Protein AF-A0A6A0H6M8-F1 (afdb_monomer)

Mean predicted aligned error: 8.9 Å

pLDDT: mean 87.12, std 15.54, range [29.78, 98.88]

InterPro domains:
  IPR006775 Glycosyl-hydrolase family 116, catalytic region [PF04685] (234-471)
  IPR008928 Six-hairpin glycosidase superfamily [SSF48208] (237-475)
  IPR012341 Six-hairpin glycosidase-like superfamily [G3DSA:1.50.10.10] (213-463)
  IPR052566 Non-lysosomal glucosylceramidase [PTHR12654] (235-475)

Organism: Hyalella azteca (NCBI:txid294128)

Structure (mmCIF, N/CA/C/O backbone):
data_AF-A0A6A0H6M8-F1
#
_entry.id   AF-A0A6A0H6M8-F1
#
loop_
_atom_site.group_PDB
_atom_site.id
_atom_site.type_symbol
_atom_site.label_atom_id
_atom_site.label_alt_id
_atom_site.label_comp_id
_atom_site.label_asym_id
_atom_site.label_entity_id
_atom_site.label_seq_id
_atom_site.pdbx_PDB_ins_code
_atom_site.Cartn_x
_atom_site.Cartn_y
_atom_site.Cartn_z
_atom_site.occupancy
_atom_site.B_iso_or_equiv
_atom_site.auth_seq_id
_atom_site.auth_comp_id
_atom_site.auth_asym_id
_atom_site.auth_atom_id
_atom_site.pdbx_PDB_model_num
ATOM 1 N N . MET A 1 1 ? 33.437 -10.856 8.910 1.00 50.62 1 MET A N 1
ATOM 2 C CA . MET A 1 1 ? 34.171 -9.829 9.689 1.00 50.62 1 MET A CA 1
ATOM 3 C C . MET A 1 1 ? 34.204 -8.464 8.985 1.00 50.62 1 MET A C 1
ATOM 5 O O . MET A 1 1 ? 34.083 -7.469 9.684 1.00 50.62 1 MET A O 1
ATOM 9 N N . GLY A 1 2 ? 34.274 -8.396 7.642 1.00 62.00 2 GLY A N 1
ATOM 10 C CA . GLY A 1 2 ? 34.269 -7.133 6.871 1.00 62.00 2 GLY A CA 1
ATOM 11 C C . GLY A 1 2 ? 33.019 -6.255 7.045 1.00 62.00 2 GLY A C 1
ATOM 12 O O . GLY A 1 2 ? 33.143 -5.111 7.460 1.00 62.00 2 GLY A O 1
ATOM 13 N N . MET A 1 3 ? 31.816 -6.815 6.885 1.00 56.62 3 MET A N 1
ATOM 14 C CA . MET A 1 3 ? 30.553 -6.060 7.020 1.00 56.62 3 MET A CA 1
ATOM 15 C C . MET A 1 3 ? 30.365 -5.403 8.405 1.00 56.62 3 MET A C 1
ATOM 17 O O . MET A 1 3 ? 29.841 -4.300 8.524 1.00 56.62 3 MET A O 1
ATOM 21 N N . VAL A 1 4 ? 30.843 -6.049 9.476 1.00 68.25 4 VAL A N 1
ATOM 22 C CA . VAL A 1 4 ? 30.780 -5.495 10.844 1.00 68.25 4 VAL A CA 1
ATOM 23 C C . VAL A 1 4 ? 31.728 -4.299 11.005 1.00 68.25 4 VAL A C 1
ATOM 25 O O . VAL A 1 4 ? 31.377 -3.321 11.661 1.00 68.25 4 VAL A O 1
ATOM 28 N N . MET A 1 5 ? 32.910 -4.353 10.381 1.00 71.50 5 MET A N 1
ATOM 29 C CA . MET A 1 5 ? 33.862 -3.235 10.330 1.00 71.50 5 MET A CA 1
ATOM 30 C C . MET A 1 5 ? 33.320 -2.056 9.510 1.00 71.50 5 MET A C 1
ATOM 32 O O . MET A 1 5 ? 33.477 -0.907 9.919 1.00 71.50 5 MET A O 1
ATOM 36 N N . GLU A 1 6 ? 32.630 -2.321 8.402 1.00 75.44 6 GLU A N 1
ATOM 37 C CA . GLU A 1 6 ? 32.015 -1.280 7.565 1.00 75.44 6 GLU A CA 1
ATOM 38 C C . GLU A 1 6 ? 30.852 -0.573 8.274 1.00 75.44 6 GLU A C 1
ATOM 40 O O . GLU A 1 6 ? 30.707 0.646 8.175 1.00 75.44 6 GLU A O 1
ATOM 45 N N . MET A 1 7 ? 30.063 -1.307 9.066 1.00 81.44 7 MET A N 1
ATOM 46 C CA . MET A 1 7 ? 28.943 -0.745 9.829 1.00 81.44 7 MET A CA 1
ATOM 47 C C . MET A 1 7 ? 29.347 -0.034 11.127 1.00 81.44 7 MET A C 1
ATOM 49 O O . MET A 1 7 ? 28.549 0.725 11.682 1.00 81.44 7 MET A O 1
ATOM 53 N N . LEU A 1 8 ? 30.580 -0.217 11.606 1.00 85.62 8 LEU A N 1
ATOM 54 C CA . LEU A 1 8 ? 31.062 0.369 12.862 1.00 85.62 8 LEU A CA 1
ATOM 55 C C . LEU A 1 8 ? 31.022 1.905 12.838 1.00 85.62 8 LEU A C 1
ATOM 57 O O . LEU A 1 8 ? 30.479 2.529 13.751 1.00 85.62 8 LEU A O 1
ATOM 61 N N . LEU A 1 9 ? 31.543 2.531 11.778 1.00 87.50 9 LEU A N 1
ATOM 62 C CA . LEU A 1 9 ? 31.580 3.993 11.652 1.00 87.50 9 LEU A CA 1
ATOM 63 C C . LEU A 1 9 ? 30.177 4.619 11.498 1.00 87.50 9 LEU A C 1
ATOM 65 O O . LEU A 1 9 ? 29.864 5.546 12.259 1.00 87.50 9 LEU A O 1
ATOM 69 N N . PRO A 1 10 ? 29.300 4.145 10.586 1.00 86.19 10 PRO A N 1
ATOM 70 C CA . PRO A 1 10 ? 27.901 4.567 10.542 1.00 86.19 10 PRO A CA 1
ATOM 71 C C . PRO A 1 10 ? 27.172 4.346 11.870 1.00 86.19 10 PRO A C 1
ATOM 73 O O . PRO A 1 10 ? 26.469 5.246 12.331 1.00 86.19 10 PRO A O 1
ATOM 76 N N . GLY A 1 11 ? 27.395 3.203 12.526 1.00 89.06 11 GLY A N 1
ATOM 77 C CA . GLY A 1 11 ? 26.800 2.869 13.819 1.00 89.06 11 GLY A CA 1
ATOM 78 C C . GLY A 1 11 ? 27.183 3.861 14.918 1.00 89.06 11 GLY A C 1
ATOM 79 O O . GLY A 1 11 ? 26.310 4.379 15.614 1.00 89.06 11 GLY A O 1
ATOM 80 N N . VAL A 1 12 ? 28.468 4.218 15.027 1.00 91.62 12 VAL A N 1
ATOM 81 C CA . VAL A 1 12 ? 28.947 5.235 15.983 1.00 91.62 12 VAL A CA 1
ATOM 82 C C . VAL A 1 12 ? 28.365 6.617 15.668 1.00 91.62 12 VAL A C 1
ATOM 84 O O . VAL A 1 12 ? 27.930 7.330 16.580 1.00 91.62 12 VAL A O 1
ATOM 87 N N . ARG A 1 13 ? 28.309 7.007 14.386 1.00 89.75 13 ARG A N 1
ATOM 88 C CA . ARG A 1 13 ? 27.692 8.278 13.961 1.00 89.75 13 ARG A CA 1
ATOM 89 C C . ARG A 1 13 ? 26.213 8.333 14.334 1.00 89.75 13 ARG A C 1
ATOM 91 O O . ARG A 1 13 ? 25.763 9.347 14.876 1.00 89.75 13 ARG A O 1
ATOM 98 N N . TYR A 1 14 ? 25.481 7.254 14.074 1.00 91.31 14 TYR A N 1
ATOM 99 C CA . TYR A 1 14 ? 24.073 7.141 14.425 1.00 91.31 14 TYR A CA 1
ATOM 100 C C . TYR A 1 14 ? 23.875 7.190 15.942 1.00 91.31 14 TYR A C 1
ATOM 102 O O . TYR A 1 14 ? 23.064 7.980 16.420 1.00 91.31 14 TYR A O 1
ATOM 110 N N . LEU A 1 15 ? 24.674 6.448 16.717 1.00 91.62 15 LEU A N 1
ATOM 111 C CA . LEU A 1 15 ? 24.599 6.455 18.178 1.00 91.62 15 LEU A CA 1
ATOM 112 C C . LEU A 1 15 ? 24.835 7.861 18.753 1.00 91.62 15 LEU A C 1
ATOM 114 O O . LEU A 1 15 ? 24.080 8.317 19.612 1.00 91.62 15 LEU A O 1
ATOM 118 N N . LYS A 1 16 ? 25.824 8.598 18.231 1.00 91.69 16 LYS A N 1
ATOM 119 C CA . LYS A 1 16 ? 26.069 9.998 18.616 1.00 91.69 16 LYS A CA 1
ATOM 120 C C . LYS A 1 16 ? 24.870 10.899 18.291 1.00 91.69 16 LYS A C 1
ATOM 122 O O . LYS A 1 16 ? 24.499 11.743 19.110 1.00 91.69 16 LYS A O 1
ATOM 127 N N . HIS A 1 17 ? 24.256 10.727 17.118 1.00 89.50 17 HIS A N 1
ATOM 128 C CA . HIS A 1 17 ? 23.051 11.466 16.729 1.00 89.50 17 HIS A CA 1
ATOM 129 C C . HIS A 1 17 ? 21.853 11.134 17.632 1.00 89.50 17 HIS A C 1
ATOM 131 O O . HIS A 1 17 ? 21.161 12.043 18.093 1.00 89.50 17 HIS A O 1
ATOM 137 N N . PHE A 1 18 ? 21.640 9.852 17.923 1.00 90.62 18 PHE A N 1
ATOM 138 C CA . PHE A 1 18 ? 20.584 9.357 18.799 1.00 90.62 18 PHE A CA 1
ATOM 139 C C . PHE A 1 18 ? 20.705 9.944 20.210 1.00 90.62 18 PHE A C 1
ATOM 141 O O . PHE A 1 18 ? 19.765 10.573 20.699 1.00 90.62 18 PHE A O 1
ATOM 148 N N . ILE A 1 19 ? 21.893 9.848 20.821 1.00 90.00 19 ILE A N 1
ATOM 149 C CA . ILE A 1 19 ? 22.177 10.431 22.142 1.00 90.00 19 ILE A CA 1
ATOM 150 C C . ILE A 1 19 ? 21.941 11.947 22.121 1.00 90.00 19 ILE A C 1
ATOM 152 O O . ILE A 1 19 ? 21.279 12.480 23.010 1.00 90.00 19 ILE A O 1
ATOM 156 N N . SER A 1 20 ? 22.420 12.653 21.089 1.00 91.00 20 SER A N 1
ATOM 157 C CA . SER A 1 20 ? 22.207 14.102 20.965 1.00 91.00 20 SER A CA 1
ATOM 158 C C . SER A 1 20 ? 20.724 14.478 20.875 1.00 91.00 20 SER A C 1
ATOM 160 O O . SER A 1 20 ? 20.315 15.478 21.466 1.00 91.00 20 SER A O 1
ATOM 162 N N . SER A 1 21 ? 19.920 13.692 20.156 1.00 88.56 21 SER A N 1
ATOM 163 C CA . SER A 1 21 ? 18.475 13.911 20.029 1.00 88.56 21 SER A CA 1
ATOM 164 C C . SER A 1 21 ? 17.761 13.722 21.367 1.00 88.56 21 SER A C 1
ATOM 166 O O . SER A 1 21 ? 17.002 14.606 21.773 1.00 88.56 21 SER A O 1
ATOM 168 N N . ILE A 1 22 ? 18.087 12.652 22.105 1.00 87.06 22 ILE A N 1
ATOM 169 C CA . ILE A 1 22 ? 17.538 12.398 23.446 1.00 87.06 22 ILE A CA 1
ATOM 170 C C . ILE A 1 22 ? 17.886 13.532 24.411 1.00 87.06 22 ILE A C 1
ATOM 172 O O . ILE A 1 22 ? 16.995 14.051 25.079 1.00 87.06 22 ILE A O 1
ATOM 176 N N . LEU A 1 23 ? 19.154 13.961 24.456 1.00 90.31 23 LEU A N 1
ATOM 177 C CA . LEU A 1 23 ? 19.597 15.057 25.329 1.00 90.31 23 LEU A CA 1
ATOM 178 C C . LEU A 1 23 ? 18.873 16.380 25.030 1.00 90.31 23 LEU A C 1
ATOM 180 O O . LEU A 1 23 ? 18.708 17.211 25.917 1.00 90.31 23 LEU A O 1
ATOM 184 N N . LYS A 1 24 ? 18.406 16.571 23.790 1.00 89.25 24 LYS A N 1
ATOM 185 C CA . LYS A 1 24 ? 17.618 17.736 23.358 1.00 89.25 24 LYS A CA 1
ATOM 186 C C . LYS A 1 24 ? 16.106 17.547 23.522 1.00 89.25 24 LYS A C 1
ATOM 188 O O . LYS A 1 24 ? 15.354 18.394 23.047 1.00 89.25 24 LYS A O 1
ATOM 193 N N . SER A 1 25 ? 15.652 16.450 24.136 1.00 82.12 25 SER A N 1
ATOM 194 C CA . SER A 1 25 ? 14.231 16.070 24.220 1.00 82.12 25 SER A CA 1
ATOM 195 C C . SER A 1 25 ? 13.531 16.027 22.851 1.00 82.12 25 SER A C 1
ATOM 197 O O . SER A 1 25 ? 12.341 16.308 22.737 1.00 82.12 25 SER A O 1
ATOM 199 N N . LYS A 1 26 ? 14.275 15.682 21.792 1.00 78.38 26 LYS A N 1
ATOM 200 C CA . LYS A 1 26 ? 13.756 15.504 20.430 1.00 78.38 26 LYS A CA 1
ATOM 201 C C . LYS A 1 26 ? 13.715 14.021 20.085 1.00 78.38 26 LYS A C 1
ATOM 203 O O . LYS A 1 26 ? 14.597 13.258 20.476 1.00 78.38 26 LYS A O 1
ATOM 208 N N . LYS A 1 27 ? 12.714 13.617 19.305 1.00 75.00 27 LYS A N 1
ATOM 209 C CA . LYS A 1 27 ? 12.695 12.282 18.698 1.00 75.00 27 LYS A CA 1
ATOM 210 C C . LYS A 1 27 ? 13.650 12.273 17.495 1.00 75.00 27 LYS A C 1
ATOM 212 O O . LYS A 1 27 ? 13.590 13.213 16.697 1.00 75.00 27 LYS A O 1
ATOM 217 N N . PRO A 1 28 ? 14.546 11.280 17.369 1.00 80.56 28 PRO A N 1
ATOM 218 C CA . PRO A 1 28 ? 15.328 11.115 16.151 1.00 80.56 28 PRO A CA 1
ATOM 219 C C . PRO A 1 28 ? 14.377 10.794 14.992 1.00 80.56 28 PRO A C 1
ATOM 221 O O . PRO A 1 28 ? 13.339 10.168 15.190 1.00 80.56 28 PRO A O 1
ATOM 224 N N . PHE A 1 29 ? 14.726 11.235 13.785 1.00 71.56 29 PHE A N 1
ATOM 225 C CA . PHE A 1 29 ? 13.888 10.998 12.607 1.00 71.56 29 PHE A CA 1
ATOM 226 C C . PHE A 1 29 ? 13.804 9.502 12.253 1.00 71.56 29 PHE A C 1
ATOM 228 O O . PHE A 1 29 ? 12.738 9.006 11.916 1.00 71.56 29 PHE A O 1
ATOM 235 N N . ILE A 1 30 ? 14.920 8.781 12.403 1.00 77.94 30 ILE A N 1
ATOM 236 C CA . ILE A 1 30 ? 14.987 7.316 12.343 1.00 77.94 30 ILE A CA 1
ATOM 237 C C . ILE A 1 30 ? 15.371 6.837 13.740 1.00 77.94 30 ILE A C 1
ATOM 239 O O . ILE A 1 30 ? 16.459 7.172 14.214 1.00 77.94 30 ILE A O 1
ATOM 243 N N . ASP A 1 31 ? 14.496 6.081 14.404 1.00 83.94 31 ASP A N 1
ATOM 244 C CA . ASP A 1 31 ? 14.738 5.497 15.729 1.00 83.94 31 ASP A CA 1
ATOM 245 C C . ASP A 1 31 ? 14.943 3.977 15.615 1.00 83.94 31 ASP A C 1
ATOM 247 O O . ASP A 1 31 ? 13.984 3.215 15.514 1.00 83.94 31 ASP A O 1
ATOM 251 N N . LEU A 1 32 ? 16.203 3.534 15.623 1.00 82.31 32 LEU A N 1
ATOM 252 C CA . LEU A 1 32 ? 16.581 2.119 15.546 1.00 82.31 32 LEU A CA 1
ATOM 253 C C . LEU A 1 32 ? 16.445 1.397 16.896 1.00 82.31 32 LEU A C 1
ATOM 255 O O . LEU A 1 32 ? 16.546 0.175 16.945 1.00 82.31 32 LEU A O 1
ATOM 259 N N . PHE A 1 33 ? 16.231 2.130 17.993 1.00 82.12 33 PHE A N 1
ATOM 260 C CA . PHE A 1 33 ? 16.134 1.562 19.340 1.00 82.12 33 PHE A CA 1
ATOM 261 C C . PHE A 1 33 ? 14.689 1.454 19.829 1.00 82.12 33 PHE A C 1
ATOM 263 O O . PHE A 1 33 ? 14.386 0.622 20.685 1.00 82.12 33 PHE A O 1
ATOM 270 N N . ARG A 1 34 ? 13.789 2.296 19.313 1.00 82.19 34 ARG A N 1
ATOM 271 C CA . ARG A 1 34 ? 12.363 2.321 19.664 1.00 82.19 34 ARG A CA 1
ATOM 272 C C . ARG A 1 34 ? 11.514 2.133 18.417 1.00 82.19 34 ARG A C 1
ATOM 274 O O . ARG A 1 34 ? 10.817 3.044 17.973 1.00 82.19 34 ARG A O 1
ATOM 281 N N . LEU A 1 35 ? 11.577 0.924 17.872 1.00 82.62 35 LEU A N 1
ATOM 282 C CA . LEU A 1 35 ? 10.753 0.527 16.740 1.00 82.62 35 LEU A CA 1
ATOM 283 C C . LEU A 1 35 ? 9.269 0.614 17.109 1.00 82.62 35 LEU A C 1
ATOM 285 O O . LEU A 1 35 ? 8.837 0.145 18.166 1.00 82.62 35 LEU A O 1
ATOM 289 N N . VAL A 1 36 ? 8.486 1.220 16.222 1.00 84.31 36 VAL A N 1
ATOM 290 C CA . VAL A 1 36 ? 7.032 1.274 16.355 1.00 84.31 36 VAL A CA 1
ATOM 291 C C . VAL A 1 36 ? 6.462 -0.053 15.870 1.00 84.31 36 VAL A C 1
ATOM 293 O O . VAL A 1 36 ? 6.627 -0.416 14.708 1.00 84.31 36 VAL A O 1
ATOM 296 N N . SER A 1 37 ? 5.781 -0.764 16.764 1.00 85.81 37 SER A N 1
ATOM 297 C CA . SER A 1 37 ? 4.992 -1.947 16.428 1.00 85.81 37 SER A CA 1
ATOM 298 C C . SER A 1 37 ? 3.518 -1.585 16.288 1.00 85.81 37 SER A C 1
ATOM 300 O O . SER A 1 37 ? 3.005 -0.693 16.976 1.00 85.81 37 SER A O 1
ATOM 302 N N . SER A 1 38 ? 2.822 -2.292 15.398 1.00 89.00 38 SER A N 1
ATOM 303 C CA . SER A 1 38 ? 1.371 -2.183 15.323 1.00 89.00 38 SER A CA 1
ATOM 304 C C . SER A 1 38 ? 0.742 -2.741 16.596 1.00 89.00 38 SER A C 1
ATOM 306 O O . SER A 1 38 ? 1.170 -3.766 17.126 1.00 89.00 38 SER A O 1
ATOM 308 N N . LYS A 1 39 ? -0.312 -2.080 17.079 1.00 91.19 39 LYS A N 1
ATOM 309 C CA . LYS A 1 39 ? -1.130 -2.586 18.190 1.00 91.19 39 LYS A CA 1
ATOM 310 C C . LYS A 1 39 ? -2.221 -3.554 17.720 1.00 91.19 39 LYS A C 1
ATOM 312 O O . LYS A 1 39 ? -2.973 -4.041 18.560 1.00 91.19 39 LYS A O 1
ATOM 317 N N . CYS A 1 40 ? -2.355 -3.764 16.404 1.00 92.06 40 CYS A N 1
ATOM 318 C CA . CYS A 1 40 ? -3.365 -4.624 15.770 1.00 92.06 40 CYS A CA 1
ATOM 319 C C . CYS A 1 40 ? -4.790 -4.384 16.308 1.00 92.06 40 CYS A C 1
ATOM 321 O O . CYS A 1 40 ? -5.588 -5.305 16.474 1.00 92.06 40 CYS A O 1
ATOM 323 N N . MET A 1 41 ? -5.092 -3.127 16.647 1.00 92.38 41 MET A N 1
ATOM 324 C CA . MET A 1 41 ? -6.361 -2.706 17.254 1.00 92.38 41 MET A CA 1
ATOM 325 C C . MET A 1 41 ? -7.104 -1.667 16.414 1.00 92.38 41 MET A C 1
ATOM 327 O O . MET A 1 41 ? -8.194 -1.243 16.788 1.00 92.38 41 MET A O 1
ATOM 331 N N . TYR A 1 42 ? -6.500 -1.215 15.316 1.00 94.62 42 TYR A N 1
ATOM 332 C CA . TYR A 1 42 ? -6.940 -0.045 14.569 1.00 94.62 42 TYR A CA 1
ATOM 333 C C . TYR A 1 42 ? -8.186 -0.318 13.717 1.00 94.62 42 TYR A C 1
ATOM 335 O O . TYR A 1 42 ? -8.575 -1.458 13.473 1.00 94.62 42 TYR A O 1
ATOM 343 N N . GLY A 1 43 ? -8.824 0.768 13.291 1.00 95.31 43 GLY A N 1
ATOM 344 C CA . GLY A 1 43 ? -10.000 0.784 12.431 1.00 95.31 43 GLY A CA 1
ATOM 345 C C . GLY A 1 43 ? -9.969 1.992 11.496 1.00 95.31 43 GLY A C 1
ATOM 346 O O . GLY A 1 43 ? -8.976 2.723 11.425 1.00 95.31 43 GLY A O 1
ATOM 347 N N . VAL A 1 44 ? -11.077 2.209 10.789 1.00 96.12 44 VAL A N 1
ATOM 348 C CA . VAL A 1 44 ? -11.288 3.367 9.910 1.00 96.12 44 VAL A CA 1
ATOM 349 C C . VAL A 1 44 ? -11.060 4.673 10.693 1.00 96.12 44 VAL A C 1
ATOM 351 O O . VAL A 1 44 ? -11.735 4.892 11.706 1.00 96.12 44 VAL A O 1
ATOM 354 N N . PRO A 1 45 ? -10.127 5.540 10.253 1.00 93.56 45 PRO A N 1
ATOM 355 C CA . PRO A 1 45 ? -9.835 6.796 10.935 1.00 93.56 45 PRO A CA 1
ATOM 356 C C . PRO A 1 45 ? -10.962 7.821 10.764 1.00 93.56 45 PRO A C 1
ATOM 358 O O . PRO A 1 45 ? -11.819 7.699 9.888 1.00 93.56 45 PRO A O 1
ATOM 361 N N . LEU A 1 46 ? -10.931 8.839 11.620 1.00 87.12 46 LEU A N 1
ATOM 362 C CA . LEU A 1 46 ? -11.794 10.014 11.604 1.00 87.12 46 LEU A CA 1
ATOM 363 C C . LEU A 1 46 ? -11.010 11.245 11.162 1.00 87.12 46 LEU A C 1
ATOM 365 O O . LEU A 1 46 ? -9.916 11.474 11.669 1.00 87.12 46 LEU A O 1
ATOM 369 N N . GLY A 1 47 ? -11.602 12.062 10.301 1.00 79.31 47 GLY A N 1
ATOM 370 C CA . GLY A 1 47 ? -11.058 13.341 9.845 1.00 79.31 47 GLY A CA 1
ATOM 371 C C . GLY A 1 47 ? -10.953 13.407 8.325 1.00 79.31 47 GLY A C 1
ATOM 372 O O . GLY A 1 47 ? -10.813 12.381 7.656 1.00 79.31 47 GLY A O 1
ATOM 373 N N . GLY A 1 48 ? -11.064 14.621 7.793 1.00 75.25 48 GLY A N 1
ATOM 374 C CA . GLY A 1 48 ? -10.808 14.919 6.392 1.00 75.25 48 GLY A CA 1
ATOM 375 C C . GLY A 1 48 ? -9.316 14.926 6.041 1.00 75.25 48 GLY A C 1
ATOM 376 O O . GLY A 1 48 ? -8.425 14.701 6.865 1.00 75.25 48 GLY A O 1
ATOM 377 N N . ILE A 1 49 ? -9.035 15.192 4.775 1.00 85.06 49 ILE A N 1
ATOM 378 C CA . ILE A 1 49 ? -7.693 15.300 4.215 1.00 85.06 49 ILE A CA 1
ATOM 379 C C . ILE A 1 49 ? -7.038 16.593 4.722 1.00 85.06 49 ILE A C 1
ATOM 381 O O . ILE A 1 49 ? -7.625 17.668 4.677 1.00 85.06 49 ILE A O 1
ATOM 385 N N . GLY A 1 50 ? -5.803 16.500 5.221 1.00 77.44 50 GLY A N 1
ATOM 386 C CA . GLY A 1 50 ? -4.992 17.663 5.613 1.00 77.44 50 GLY A CA 1
ATOM 387 C C . GLY A 1 50 ? -5.337 18.307 6.962 1.00 77.44 50 GLY A C 1
ATOM 388 O O . GLY A 1 50 ? -4.531 19.072 7.482 1.00 77.44 50 GLY A O 1
ATOM 389 N N . CYS A 1 51 ? -6.467 17.964 7.583 1.00 71.06 51 CYS A N 1
ATOM 390 C CA . CYS A 1 51 ? -6.896 18.547 8.860 1.00 71.06 51 CYS A CA 1
ATOM 391 C C . CYS A 1 51 ? -6.430 17.774 10.110 1.00 71.06 51 CYS A C 1
ATOM 393 O O . CYS A 1 51 ? -6.781 18.130 11.235 1.00 71.06 51 CYS A O 1
ATOM 395 N N . GLY A 1 52 ? -5.662 16.701 9.908 1.00 78.62 52 GLY A N 1
ATOM 396 C CA . GLY A 1 52 ? -5.314 15.726 10.936 1.00 78.62 52 GLY A CA 1
ATOM 397 C C . GLY A 1 52 ? -6.405 14.674 11.143 1.00 78.62 52 GLY A C 1
ATOM 398 O O . GLY A 1 52 ? -7.573 14.894 10.822 1.00 78.62 52 GLY A O 1
ATOM 399 N N . THR A 1 53 ? -6.013 13.503 11.653 1.00 85.94 53 THR A N 1
ATOM 400 C CA . THR A 1 53 ? -6.935 12.373 11.852 1.00 85.94 53 THR A CA 1
ATOM 401 C C . THR A 1 53 ? -6.886 11.800 13.263 1.00 85.94 53 THR A C 1
ATOM 403 O O . THR A 1 53 ? -5.875 11.881 13.957 1.00 85.94 53 THR A O 1
ATOM 406 N N . ILE A 1 54 ? -7.989 11.189 13.690 1.00 86.69 54 ILE A N 1
ATOM 407 C CA . ILE A 1 54 ? -8.101 10.441 14.942 1.00 86.69 54 ILE A CA 1
ATOM 408 C C . ILE A 1 54 ? -8.398 8.990 14.580 1.00 86.69 54 ILE A C 1
ATOM 410 O O . ILE A 1 54 ? -9.429 8.681 13.982 1.00 86.69 54 ILE A O 1
ATOM 414 N N . GLY A 1 55 ? -7.497 8.075 14.921 1.00 92.38 55 GLY A N 1
ATOM 415 C CA . GLY A 1 55 ? -7.769 6.652 14.788 1.00 92.38 55 GLY A CA 1
ATOM 416 C C . GLY A 1 55 ? -8.891 6.222 15.731 1.00 92.38 55 GLY A C 1
ATOM 417 O O . GLY A 1 55 ? -8.954 6.634 16.891 1.00 92.38 55 GLY A O 1
ATOM 418 N N . ARG A 1 56 ? -9.766 5.339 15.250 1.00 92.00 56 ARG A N 1
ATOM 419 C CA . ARG A 1 56 ? -10.717 4.652 16.114 1.00 92.00 56 ARG A CA 1
ATOM 420 C C . ARG A 1 56 ? -10.598 3.151 15.936 1.00 92.00 56 ARG A C 1
ATOM 422 O O . ARG A 1 56 ? -10.764 2.645 14.830 1.00 92.00 56 ARG A O 1
ATOM 429 N N . GLY A 1 57 ? -10.254 2.462 17.015 1.00 93.62 57 GLY A N 1
ATOM 430 C CA . GLY A 1 57 ? -10.070 1.024 17.022 1.00 93.62 57 GLY A CA 1
ATOM 431 C C . GLY A 1 57 ? -11.380 0.274 16.821 1.00 93.62 57 GLY A C 1
ATOM 432 O O . GLY A 1 57 ? -12.466 0.788 17.107 1.00 93.62 57 GLY A O 1
ATOM 433 N N . PHE A 1 58 ? -11.289 -0.969 16.351 1.00 94.06 58 PHE A N 1
ATOM 434 C CA . PHE A 1 58 ? -12.473 -1.797 16.097 1.00 94.06 58 PHE A CA 1
ATOM 435 C C . PHE A 1 58 ? -13.259 -2.133 17.377 1.00 94.06 58 PHE A C 1
ATOM 437 O O . PHE A 1 58 ? -14.431 -2.503 17.314 1.00 94.06 58 PHE A O 1
ATOM 444 N N . ARG A 1 59 ? -12.629 -1.978 18.548 1.00 93.44 59 ARG A N 1
ATOM 445 C CA . ARG A 1 59 ? -13.234 -2.144 19.876 1.00 93.44 59 ARG A CA 1
ATOM 446 C C . ARG A 1 59 ? -13.706 -0.802 20.469 1.00 93.44 59 ARG A C 1
ATOM 448 O O . ARG A 1 59 ? -14.066 -0.728 21.644 1.00 93.44 59 ARG A O 1
ATOM 455 N N . GLY A 1 60 ? -13.740 0.261 19.666 1.00 91.31 60 GLY A N 1
ATOM 456 C CA . GLY A 1 60 ? -14.298 1.563 20.030 1.00 91.31 60 GLY A CA 1
ATOM 457 C C . GLY A 1 60 ? -13.312 2.550 20.656 1.00 91.31 60 GLY A C 1
ATOM 458 O O . GLY A 1 60 ? -13.736 3.640 21.031 1.00 91.31 60 GLY A O 1
ATOM 459 N N . GLU A 1 61 ? -12.026 2.214 20.756 1.00 92.38 61 GLU A N 1
ATOM 460 C CA . GLU A 1 61 ? -11.008 3.087 21.340 1.00 92.38 61 GLU A CA 1
ATOM 461 C C . GLU A 1 61 ? -10.691 4.279 20.441 1.00 92.38 61 GLU A C 1
ATOM 463 O O . GLU A 1 61 ? -10.452 4.096 19.253 1.00 92.38 61 GLU A O 1
ATOM 468 N N . PHE A 1 62 ? -10.559 5.478 21.003 1.00 90.12 62 PHE A N 1
ATOM 469 C CA . PHE A 1 62 ? -9.916 6.590 20.303 1.00 90.12 62 PHE A CA 1
ATOM 470 C C . PHE A 1 62 ? -8.404 6.501 20.518 1.00 90.12 62 PHE A C 1
ATOM 472 O O . PHE A 1 62 ? -7.913 6.438 21.651 1.00 90.12 62 PHE A O 1
ATOM 479 N N . CYS A 1 63 ? -7.662 6.394 19.422 1.00 92.94 63 CYS A N 1
ATOM 480 C CA . CYS A 1 63 ? -6.237 6.089 19.424 1.00 92.94 63 CYS A CA 1
ATOM 481 C C . CYS A 1 63 ? -5.537 6.666 18.190 1.00 92.94 63 CYS A C 1
ATOM 483 O O . CYS A 1 63 ? -6.188 7.216 17.311 1.00 92.94 63 CYS A O 1
ATOM 485 N N . ARG A 1 64 ? -4.210 6.517 18.098 1.00 91.00 64 ARG A N 1
ATOM 486 C CA . ARG A 1 64 ? -3.418 6.862 16.896 1.00 91.00 64 ARG A CA 1
ATOM 487 C C . ARG A 1 64 ? -3.784 8.249 16.337 1.00 91.00 64 ARG A C 1
ATOM 489 O O . ARG A 1 64 ? -4.277 8.374 15.217 1.00 91.00 64 ARG A O 1
ATOM 496 N N . PHE A 1 65 ? -3.578 9.275 17.153 1.00 84.62 65 PHE A N 1
ATOM 497 C CA . PHE A 1 65 ? -3.895 10.661 16.828 1.00 84.62 65 PHE A CA 1
ATOM 498 C C . PHE A 1 65 ? -2.829 11.240 15.891 1.00 84.62 65 PHE A C 1
ATOM 500 O O . PHE A 1 65 ? -1.635 11.168 16.170 1.00 84.62 65 PHE A O 1
ATOM 507 N N . GLN A 1 66 ? -3.259 11.848 14.794 1.00 85.81 66 GLN A N 1
ATOM 508 C CA . GLN A 1 66 ? -2.424 12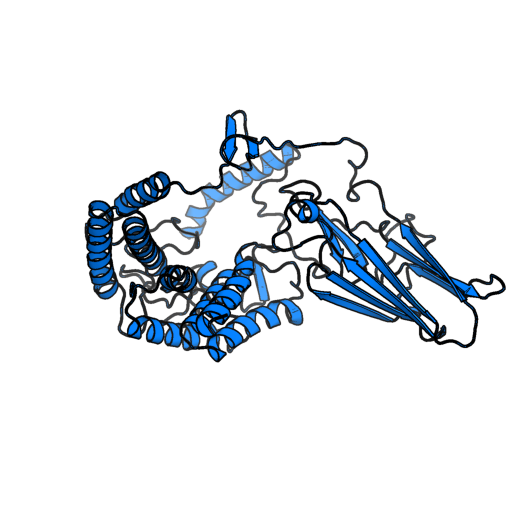.504 13.784 1.00 85.81 66 GLN A CA 1
ATOM 509 C C . GLN A 1 66 ? -2.844 13.969 13.640 1.00 85.81 66 GLN A C 1
ATOM 511 O O . GLN A 1 66 ? -3.025 14.482 12.541 1.00 85.81 66 GLN A O 1
ATOM 516 N N . MET A 1 67 ? -3.068 14.635 14.774 1.00 76.62 67 MET A N 1
ATOM 517 C CA . MET A 1 67 ? -3.566 16.016 14.818 1.00 76.62 67 MET A CA 1
ATOM 518 C C . MET A 1 67 ? -2.512 17.043 14.393 1.00 76.62 67 MET A C 1
ATOM 520 O O . MET A 1 67 ? -2.840 18.178 14.070 1.00 76.62 67 MET A O 1
ATOM 524 N N . THR A 1 68 ? -1.237 16.653 14.395 1.00 72.12 68 THR A N 1
ATOM 525 C CA . THR A 1 68 ? -0.127 17.479 13.926 1.00 72.12 68 THR A CA 1
ATOM 526 C C . THR A 1 68 ? 0.452 16.847 12.665 1.00 72.12 68 THR A C 1
ATOM 528 O O . THR A 1 68 ? 0.941 15.717 12.748 1.00 72.12 68 THR A O 1
ATOM 531 N N . PRO A 1 69 ? 0.444 17.548 11.516 1.00 68.62 69 PRO A N 1
ATOM 532 C CA . PRO A 1 69 ? 1.013 17.030 10.277 1.00 68.62 69 PRO A CA 1
ATOM 533 C C . PRO A 1 69 ? 2.432 16.478 10.472 1.00 68.62 69 PRO A C 1
ATOM 535 O O . PRO A 1 69 ? 3.285 17.117 11.089 1.00 68.62 69 PRO A O 1
ATOM 538 N N . GLY A 1 70 ? 2.670 15.267 9.966 1.00 71.12 70 GLY A N 1
ATOM 539 C CA . GLY A 1 70 ? 3.955 14.567 10.069 1.00 71.12 70 GLY A CA 1
ATOM 540 C C . GLY A 1 70 ? 4.224 13.858 11.403 1.00 71.12 70 GLY A C 1
ATOM 541 O O . GLY A 1 70 ? 5.234 13.167 11.509 1.00 71.12 70 GLY A O 1
ATOM 542 N N . ASN A 1 71 ? 3.345 13.977 12.405 1.00 77.25 71 ASN A N 1
ATOM 543 C CA . ASN A 1 71 ? 3.483 13.292 13.691 1.00 77.25 71 ASN A CA 1
ATOM 544 C C . ASN A 1 71 ? 2.316 12.337 13.952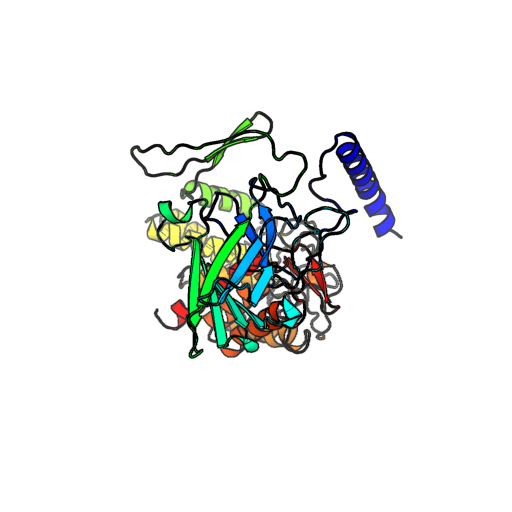 1.00 77.25 71 ASN A C 1
ATOM 546 O O . ASN A 1 71 ? 1.156 12.657 13.702 1.00 77.25 71 ASN A O 1
ATOM 550 N N . VAL A 1 72 ? 2.631 11.183 14.542 1.00 84.50 72 VAL A N 1
ATOM 551 C CA . VAL A 1 72 ? 1.642 10.200 14.995 1.00 84.50 72 VAL A CA 1
ATOM 552 C C . VAL A 1 72 ? 1.817 9.969 16.493 1.00 84.50 72 VAL A C 1
ATOM 554 O O . VAL A 1 72 ? 2.897 9.594 16.959 1.00 84.50 72 VAL A O 1
ATOM 557 N N . ASP A 1 73 ? 0.748 10.187 17.252 1.00 85.06 73 ASP A N 1
ATOM 558 C CA . ASP A 1 73 ? 0.647 9.817 18.656 1.00 85.06 73 ASP A CA 1
ATOM 559 C C . ASP A 1 73 ? -0.113 8.490 18.792 1.00 85.06 73 ASP A C 1
ATOM 561 O O . ASP A 1 73 ? -1.328 8.416 18.628 1.00 85.06 73 ASP A O 1
ATOM 565 N N . PHE A 1 74 ? 0.615 7.426 19.128 1.00 87.25 74 PHE A N 1
ATOM 566 C CA . PHE A 1 74 ? 0.077 6.075 19.293 1.00 87.25 74 PHE A CA 1
ATOM 567 C C . PHE A 1 74 ? -0.667 5.856 20.620 1.00 87.25 74 PHE A C 1
ATOM 569 O O . PHE A 1 74 ? -1.013 4.716 20.942 1.00 87.25 74 PHE A O 1
ATOM 576 N N . ASN A 1 75 ? -0.912 6.901 21.413 1.00 85.06 75 ASN A N 1
ATOM 577 C CA . ASN A 1 75 ? -1.697 6.817 22.640 1.00 85.06 75 ASN A CA 1
ATOM 578 C C . ASN A 1 75 ? -3.139 6.350 22.391 1.00 85.06 75 ASN A C 1
ATOM 580 O O . ASN A 1 75 ? -3.678 6.440 21.288 1.00 85.06 75 ASN A O 1
ATOM 584 N N . THR A 1 76 ? -3.754 5.839 23.457 1.00 89.62 76 THR A N 1
ATOM 585 C CA . THR A 1 76 ? -5.179 5.503 23.513 1.00 89.62 76 THR A CA 1
ATOM 586 C C . THR A 1 76 ? -5.822 6.361 24.595 1.00 89.62 76 THR A C 1
ATOM 588 O O . THR A 1 76 ? -5.429 6.283 25.764 1.00 89.62 76 THR A O 1
ATOM 591 N N . ALA A 1 77 ? -6.806 7.174 24.227 1.00 85.81 77 ALA A N 1
ATOM 592 C CA . ALA A 1 77 ? -7.487 8.068 25.150 1.00 85.81 77 ALA A CA 1
ATOM 593 C C . ALA A 1 77 ? -8.628 7.323 25.858 1.00 85.81 77 ALA A C 1
ATOM 595 O O . ALA A 1 77 ? -9.738 7.204 25.355 1.00 85.81 77 ALA A O 1
ATOM 596 N N . ALA A 1 78 ? -8.363 6.804 27.059 1.00 88.75 78 ALA A N 1
ATOM 597 C CA . ALA A 1 78 ? -9.357 6.020 27.796 1.00 88.75 78 ALA A CA 1
ATOM 598 C C . ALA A 1 78 ? -10.611 6.816 28.212 1.00 88.75 78 ALA A C 1
ATOM 600 O O . ALA A 1 78 ? -11.642 6.220 28.489 1.00 88.75 78 ALA A O 1
ATOM 601 N N . ALA A 1 79 ? -10.534 8.145 28.290 1.00 84.88 79 ALA A N 1
ATOM 602 C CA . ALA A 1 79 ? -11.694 8.983 28.598 1.00 84.88 79 ALA A CA 1
ATOM 603 C C . ALA A 1 79 ? -12.598 9.221 27.378 1.00 84.88 79 ALA A C 1
ATOM 605 O O . ALA A 1 79 ? -13.729 9.673 27.554 1.00 84.88 79 ALA A O 1
ATOM 606 N N . ASP A 1 80 ? -12.128 8.897 26.175 1.00 86.19 80 ASP A N 1
ATOM 607 C CA . ASP A 1 80 ? -12.856 9.129 24.936 1.00 86.19 80 ASP A CA 1
ATOM 608 C C . ASP A 1 80 ? -13.678 7.879 24.645 1.00 86.19 80 ASP A C 1
ATOM 610 O O . ASP A 1 80 ? -13.121 6.827 24.322 1.00 86.19 80 ASP A O 1
ATOM 614 N N . GLN A 1 81 ? -14.986 7.943 24.877 1.00 90.56 81 GLN A N 1
ATOM 615 C CA . GLN A 1 81 ? -15.858 6.770 24.877 1.00 90.56 81 GLN A CA 1
ATOM 616 C C . GLN A 1 81 ? -17.300 7.139 24.544 1.00 90.56 81 GLN A C 1
ATOM 618 O O . GLN A 1 81 ? -17.751 8.259 24.768 1.00 90.56 81 GLN A O 1
ATOM 623 N N . PHE A 1 82 ? -18.058 6.134 24.108 1.00 90.19 82 PHE A N 1
ATOM 624 C CA . PHE A 1 82 ? -19.512 6.176 24.197 1.00 90.19 82 PHE A CA 1
ATOM 625 C C . PHE A 1 82 ? -19.983 5.377 25.410 1.00 90.19 82 PHE A C 1
ATOM 627 O O . PHE A 1 82 ? -19.515 4.264 25.644 1.00 90.19 82 PHE A O 1
ATOM 634 N N . ILE A 1 83 ? -20.926 5.927 26.170 1.00 92.69 83 ILE A N 1
ATOM 635 C CA . ILE A 1 83 ? -21.531 5.283 27.338 1.00 92.69 83 ILE A CA 1
ATOM 636 C C . ILE A 1 83 ? -23.028 5.145 27.085 1.00 92.69 83 ILE A C 1
ATOM 638 O O . ILE A 1 83 ? -23.727 6.137 26.875 1.00 92.69 83 ILE A O 1
ATOM 642 N N . LEU A 1 84 ? -23.518 3.911 27.127 1.00 95.44 84 LEU A N 1
ATOM 643 C CA . LEU A 1 84 ? -24.934 3.590 27.021 1.00 95.44 84 LEU A CA 1
ATOM 644 C C . LEU A 1 84 ? -25.557 3.553 28.413 1.00 95.44 84 LEU A C 1
ATOM 646 O O . LEU A 1 84 ? -25.014 2.927 29.318 1.00 95.44 84 LEU A O 1
ATOM 650 N N . THR A 1 85 ? -26.723 4.172 28.572 1.00 95.44 85 THR A N 1
ATOM 651 C CA . THR A 1 85 ? -27.612 3.966 29.719 1.00 95.44 85 THR A CA 1
ATOM 652 C C . THR A 1 85 ? -29.002 3.602 29.208 1.00 95.44 85 THR A C 1
ATOM 654 O O . THR A 1 85 ? -29.559 4.317 28.379 1.00 95.44 85 THR A O 1
ATOM 657 N N . VAL A 1 86 ? -29.565 2.504 29.710 1.00 97.19 86 VAL A N 1
ATOM 658 C CA . VAL A 1 86 ? -30.932 2.064 29.416 1.00 97.19 86 VAL A CA 1
ATOM 659 C C . VAL A 1 86 ? -31.724 2.033 30.712 1.00 97.19 86 VAL A C 1
ATOM 661 O O . VAL A 1 86 ? -31.295 1.431 31.701 1.00 97.19 86 VAL A O 1
ATOM 664 N N . ARG A 1 87 ? -32.890 2.673 30.713 1.00 97.50 87 ARG A N 1
ATOM 665 C CA . ARG A 1 87 ? -33.835 2.659 31.829 1.00 97.50 87 ARG A CA 1
ATOM 666 C C . ARG A 1 87 ? -35.183 2.132 31.360 1.00 97.50 87 ARG A C 1
ATOM 668 O O . ARG A 1 87 ? -35.563 2.303 30.205 1.00 97.50 87 ARG A O 1
ATOM 675 N N . SER A 1 88 ? -35.902 1.499 32.275 1.00 96.69 88 SER A N 1
ATOM 676 C CA . SER A 1 88 ? -37.332 1.237 32.093 1.00 96.69 88 SER A CA 1
ATOM 677 C C . SER A 1 88 ? -38.108 2.551 31.986 1.00 96.69 88 SER A C 1
ATOM 679 O O . SER A 1 88 ? -37.618 3.599 32.413 1.00 96.69 88 SER A O 1
ATOM 681 N N . GLU A 1 89 ? -39.344 2.484 31.504 1.00 93.81 89 GLU A N 1
ATOM 682 C CA . GLU A 1 89 ? -40.282 3.612 31.517 1.00 93.81 89 GLU A CA 1
ATOM 683 C C . GLU A 1 89 ? -40.442 4.247 32.913 1.00 93.81 89 GLU A C 1
ATOM 685 O O . GLU A 1 89 ? -40.461 5.468 33.039 1.00 93.81 89 GLU A O 1
ATOM 690 N N . ALA A 1 90 ? -40.423 3.432 33.975 1.00 94.69 90 ALA A N 1
ATOM 691 C CA . ALA A 1 90 ? -40.477 3.881 35.370 1.00 94.69 90 ALA A CA 1
ATOM 692 C C . ALA A 1 90 ? -39.161 4.508 35.893 1.00 94.69 90 ALA A C 1
ATOM 694 O O . ALA A 1 90 ? -39.018 4.752 37.089 1.00 94.69 90 ALA A O 1
ATOM 695 N N . GLY A 1 91 ? -38.156 4.718 35.036 1.00 93.25 91 GLY A N 1
ATOM 696 C CA . GLY A 1 91 ? -36.890 5.369 35.390 1.00 93.25 91 GLY A CA 1
ATOM 697 C C . GLY A 1 91 ? -35.859 4.474 36.090 1.00 93.25 91 GLY A C 1
ATOM 698 O O . GLY A 1 91 ? -34.736 4.914 36.338 1.00 93.25 91 GLY A O 1
ATOM 699 N N . LYS A 1 92 ? -36.171 3.199 36.366 1.00 96.44 92 LYS A N 1
ATOM 700 C CA . LYS A 1 92 ? -35.192 2.235 36.902 1.00 96.44 92 LYS A CA 1
ATOM 701 C C . LYS A 1 92 ? -34.114 1.928 35.859 1.00 96.44 92 LYS A C 1
ATOM 703 O O . LYS A 1 92 ? -34.445 1.469 34.766 1.00 96.44 92 LYS A O 1
ATOM 708 N N . THR A 1 93 ? -32.841 2.121 36.212 1.00 97.00 93 THR A N 1
ATOM 709 C CA . THR A 1 93 ? -31.694 1.732 35.373 1.00 97.00 93 THR A CA 1
ATOM 710 C C . THR A 1 93 ? -31.636 0.220 35.206 1.00 97.00 93 THR A C 1
ATOM 712 O O . THR A 1 93 ? -31.569 -0.524 36.183 1.00 97.00 93 THR A O 1
ATOM 715 N N . LEU A 1 94 ? -31.672 -0.215 33.950 1.00 96.50 94 LEU A N 1
ATOM 716 C CA . LEU A 1 94 ? -31.577 -1.614 33.543 1.00 96.50 94 LEU A CA 1
ATOM 717 C C . LEU A 1 94 ? -30.153 -1.970 33.114 1.00 96.50 94 LEU A C 1
ATOM 719 O O . LEU A 1 94 ? -29.707 -3.084 33.368 1.00 96.50 94 LEU A O 1
ATOM 723 N N . LEU A 1 95 ? -29.450 -1.022 32.486 1.00 95.88 95 LEU A N 1
ATOM 724 C CA . LEU A 1 95 ? -28.085 -1.188 31.995 1.00 95.88 95 LEU A CA 1
ATOM 725 C C . LEU A 1 95 ? -27.364 0.165 31.987 1.00 95.88 95 LEU A C 1
ATOM 727 O O . LEU A 1 95 ? -27.942 1.169 31.572 1.00 95.88 95 LEU A O 1
ATOM 731 N N . GLN A 1 96 ? -26.095 0.190 32.385 1.00 95.62 96 GLN A N 1
ATOM 732 C CA . GLN A 1 96 ? -25.186 1.297 32.101 1.00 95.62 96 GLN A CA 1
ATOM 733 C C . GLN A 1 96 ? -23.799 0.733 31.801 1.00 95.62 96 GLN A C 1
ATOM 735 O O . GLN A 1 96 ? -23.237 0.054 32.651 1.00 95.62 96 GLN A O 1
ATOM 740 N N . LYS A 1 97 ? -23.261 0.984 30.603 1.00 94.81 97 LYS A N 1
ATOM 741 C CA . LYS A 1 97 ? -21.991 0.397 30.145 1.00 94.81 97 LYS A CA 1
ATOM 742 C C . LYS A 1 97 ? -21.204 1.366 29.274 1.00 94.81 97 LYS A C 1
ATOM 744 O O . LYS A 1 97 ? -21.778 2.057 28.433 1.00 94.81 97 LYS A O 1
ATOM 749 N N . VAL A 1 98 ? -19.884 1.356 29.426 1.00 95.12 98 VAL A N 1
ATOM 750 C CA . VAL A 1 98 ? -18.963 1.877 28.411 1.00 95.12 98 VAL A CA 1
ATOM 751 C C . VAL A 1 98 ? -19.018 0.943 27.201 1.00 95.12 98 VAL A C 1
ATOM 753 O O . VAL A 1 98 ? -18.871 -0.269 27.344 1.00 95.12 98 VAL A O 1
ATOM 756 N N . LEU A 1 99 ? -19.219 1.489 26.003 1.00 93.00 99 LEU A N 1
ATOM 757 C CA . LEU A 1 99 ? -19.351 0.733 24.753 1.00 93.00 99 LEU A CA 1
ATOM 758 C C . LEU A 1 99 ? -17.989 0.332 24.159 1.00 93.00 99 LEU A C 1
ATOM 760 O O . LEU A 1 99 ? -17.729 0.515 22.966 1.00 93.00 99 LEU A O 1
ATOM 764 N N . SER A 1 100 ? -17.131 -0.244 25.001 1.00 91.31 100 SER A N 1
ATOM 765 C CA . SER A 1 100 ? -15.832 -0.803 24.632 1.00 91.31 100 SER A CA 1
ATOM 766 C C . SER A 1 100 ? -15.542 -2.066 25.456 1.00 91.31 100 SER A C 1
ATOM 768 O O . SER A 1 100 ? -15.763 -2.058 26.666 1.00 91.31 100 SER A O 1
ATOM 770 N N . PRO A 1 101 ? -15.010 -3.145 24.852 1.00 89.12 101 PRO A N 1
ATOM 771 C CA . PRO A 1 101 ? -14.536 -4.332 25.560 1.00 89.12 101 PRO A CA 1
ATOM 772 C C . PRO A 1 101 ? -13.177 -4.114 26.253 1.00 89.12 101 PRO A C 1
ATOM 774 O O . PRO A 1 101 ? -12.589 -5.066 26.768 1.00 89.12 101 PRO A O 1
ATOM 777 N N . SER A 1 102 ? -12.632 -2.894 26.218 1.00 85.25 102 SER A N 1
ATOM 778 C CA . SER A 1 102 ? -11.363 -2.560 26.861 1.00 85.25 102 SER A CA 1
ATOM 779 C C . SER A 1 102 ? -11.422 -2.779 28.369 1.00 85.25 102 SER A C 1
ATOM 781 O O . SER A 1 102 ? -12.417 -2.489 29.030 1.00 85.25 102 SER A O 1
ATOM 783 N N . SER A 1 103 ? -10.311 -3.246 28.938 1.00 83.62 103 SER A N 1
ATOM 784 C CA . SER A 1 103 ? -10.177 -3.319 30.391 1.00 83.62 103 SER A CA 1
ATOM 785 C C . SER A 1 103 ? -10.166 -1.923 31.006 1.00 83.62 103 SER A C 1
ATOM 787 O O . SER A 1 103 ? -9.621 -0.979 30.430 1.00 83.62 103 SER A O 1
ATOM 789 N N . ARG A 1 104 ? -10.702 -1.818 32.225 1.00 86.81 104 ARG A N 1
ATOM 790 C CA . ARG A 1 104 ? -10.639 -0.588 33.015 1.00 86.81 104 ARG A CA 1
ATOM 791 C C . ARG A 1 104 ? -9.191 -0.068 33.093 1.00 86.81 104 ARG A C 1
ATOM 793 O O . ARG A 1 104 ? -8.291 -0.858 33.401 1.00 86.81 104 ARG A O 1
ATOM 800 N N . PRO A 1 105 ? -8.954 1.244 32.906 1.00 85.44 105 PRO A N 1
ATOM 801 C CA . PRO A 1 105 ? -7.632 1.839 33.077 1.00 85.44 105 PRO A CA 1
ATOM 802 C C . PRO A 1 105 ? -7.023 1.553 34.457 1.00 85.44 105 PRO A C 1
ATOM 804 O O . PRO A 1 105 ? -7.728 1.453 35.464 1.00 85.44 105 PRO A O 1
ATOM 807 N N . LYS A 1 106 ? -5.690 1.445 34.520 1.00 79.94 106 LYS A N 1
ATOM 808 C CA . LYS A 1 106 ? -4.971 1.265 35.791 1.00 79.94 106 LYS A CA 1
ATOM 809 C C . LYS A 1 106 ? -5.083 2.528 36.663 1.00 79.94 106 LYS A C 1
ATOM 811 O O . LYS A 1 106 ? -5.005 3.651 36.167 1.00 79.94 106 LYS A O 1
ATOM 816 N N . GLY A 1 107 ? -5.196 2.340 37.979 1.00 79.75 107 GLY A N 1
ATOM 817 C CA . GLY A 1 107 ? -5.275 3.423 38.966 1.00 79.75 107 GLY A CA 1
ATOM 818 C C . GLY A 1 107 ? -6.706 3.858 39.307 1.00 79.75 107 GLY A C 1
ATOM 819 O O . GLY A 1 107 ? -7.657 3.101 39.135 1.00 79.75 107 GLY A O 1
ATOM 820 N N . ARG A 1 108 ? -6.855 5.076 39.849 1.00 76.31 108 ARG A N 1
ATOM 821 C CA . ARG A 1 108 ? -8.151 5.631 40.299 1.00 76.31 108 ARG A CA 1
ATOM 822 C C . ARG A 1 108 ? -8.931 6.379 39.208 1.00 76.31 108 ARG A C 1
ATOM 824 O O . ARG A 1 108 ? -10.068 6.771 39.437 1.00 76.31 108 ARG A O 1
ATOM 831 N N . LYS A 1 109 ? -8.333 6.621 38.039 1.00 82.00 109 LYS A N 1
ATOM 832 C CA . LYS A 1 109 ? -8.982 7.371 36.951 1.00 82.00 109 LYS A CA 1
ATOM 833 C C . LYS A 1 109 ? -10.098 6.525 36.330 1.00 82.00 109 LYS A C 1
ATOM 835 O O . LYS A 1 109 ? -9.877 5.352 36.050 1.00 82.00 109 LYS A O 1
ATOM 840 N N . LEU A 1 110 ? -11.270 7.128 36.107 1.00 87.31 110 LEU A N 1
ATOM 841 C CA . LEU A 1 110 ? -12.444 6.490 35.480 1.00 87.31 110 LEU A CA 1
ATOM 842 C C . LEU A 1 110 ? -12.911 5.203 36.190 1.00 87.31 110 LEU A C 1
ATOM 844 O O . LEU A 1 110 ? -13.527 4.331 35.578 1.00 87.31 110 LEU A O 1
ATOM 848 N N . SER A 1 111 ? -12.619 5.069 37.490 1.00 86.75 111 SER A N 1
ATOM 849 C CA . SER A 1 111 ? -12.919 3.860 38.264 1.00 86.75 111 SER A CA 1
ATOM 850 C C . SER A 1 111 ? -14.408 3.644 38.529 1.00 86.75 111 SER A C 1
ATOM 852 O O . SER A 1 111 ? -14.791 2.519 38.835 1.00 86.75 111 SER A O 1
ATOM 854 N N . ALA A 1 112 ? -15.213 4.704 38.420 1.00 89.38 112 ALA A N 1
ATOM 855 C CA . ALA A 1 112 ? -16.664 4.679 38.591 1.00 89.38 112 ALA A CA 1
ATOM 856 C C . ALA A 1 112 ? -17.423 4.249 37.323 1.00 89.38 112 ALA A C 1
ATOM 858 O O . ALA A 1 112 ? -18.633 4.061 37.379 1.00 89.38 112 ALA A O 1
ATOM 859 N N . TRP A 1 113 ? -16.744 4.136 36.177 1.00 92.75 113 TRP A N 1
ATOM 860 C CA . TRP A 1 113 ? -17.370 3.710 34.926 1.00 92.75 113 TRP A CA 1
ATOM 861 C C . TRP A 1 113 ? -17.440 2.183 34.857 1.00 92.75 113 TRP A C 1
ATOM 863 O O . TRP A 1 113 ? -16.516 1.496 35.299 1.00 92.75 113 TRP A O 1
ATOM 873 N N . ASP A 1 114 ? -18.511 1.652 34.267 1.00 92.38 114 ASP A N 1
ATOM 874 C CA . ASP A 1 114 ? -18.662 0.214 34.047 1.00 92.38 114 ASP A CA 1
ATOM 875 C C . ASP A 1 114 ? -18.066 -0.203 32.693 1.00 92.38 114 ASP A C 1
ATOM 877 O O . ASP A 1 114 ? -18.654 0.016 31.633 1.00 92.38 114 ASP A O 1
ATOM 881 N N . TRP A 1 115 ? -16.882 -0.814 32.753 1.00 91.81 115 TRP A N 1
ATOM 882 C CA . TRP A 1 115 ? -16.116 -1.314 31.605 1.00 91.81 115 TRP A CA 1
ATOM 883 C C . TRP A 1 115 ? -16.446 -2.769 31.234 1.00 91.81 115 TRP A C 1
ATOM 885 O O . TRP A 1 115 ? -15.869 -3.313 30.294 1.00 91.81 115 TRP A O 1
ATOM 895 N N . GLN A 1 116 ? -17.351 -3.436 31.959 1.00 87.62 116 GLN A N 1
ATOM 896 C CA . GLN A 1 116 ? -17.710 -4.836 31.712 1.00 87.62 116 GLN A CA 1
ATOM 897 C C . GLN A 1 116 ? -18.729 -4.936 30.566 1.00 87.62 116 GLN A C 1
ATOM 899 O O . GLN A 1 116 ? -19.849 -5.400 30.754 1.00 87.62 116 GLN A O 1
ATOM 904 N N . CYS A 1 117 ? -18.356 -4.457 29.377 1.00 87.75 117 CYS A N 1
ATOM 905 C CA . CYS A 1 117 ? -19.222 -4.426 28.195 1.00 87.75 117 CYS A CA 1
ATOM 906 C C . CYS A 1 117 ? -19.596 -5.845 27.725 1.00 87.75 117 CYS A C 1
ATOM 908 O O . CYS A 1 117 ? -20.769 -6.161 27.536 1.00 87.75 117 CYS A O 1
ATOM 910 N N . ASN A 1 118 ? -18.604 -6.737 27.641 1.00 87.12 118 ASN A N 1
ATOM 911 C CA . ASN A 1 118 ? -18.765 -8.088 27.088 1.00 87.12 118 ASN A CA 1
ATOM 912 C C . ASN A 1 118 ? -19.629 -9.040 27.929 1.00 87.12 118 ASN A C 1
ATOM 914 O O . ASN A 1 1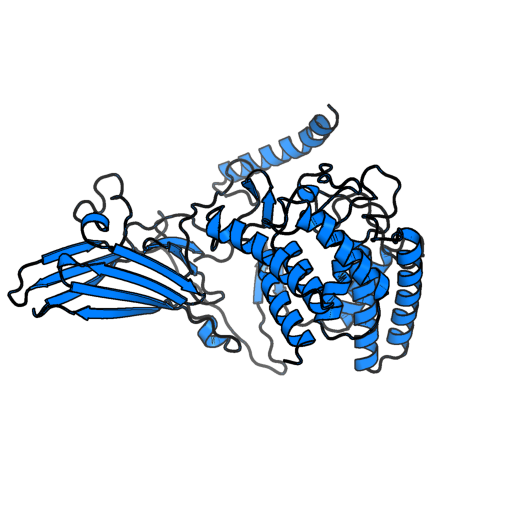18 ? -19.924 -10.138 27.467 1.00 87.12 118 ASN A O 1
ATOM 918 N N . SER A 1 119 ? -20.015 -8.675 29.157 1.00 84.69 119 SER A N 1
ATOM 919 C CA . SER A 1 119 ? -20.901 -9.525 29.962 1.00 84.69 119 SER A CA 1
ATOM 920 C C . SER A 1 119 ? -22.354 -9.475 29.490 1.00 84.69 119 SER A C 1
ATOM 922 O O . SER A 1 119 ? -23.104 -10.414 29.741 1.00 84.69 119 SER A O 1
ATOM 924 N N . GLU A 1 120 ? -22.763 -8.389 28.827 1.00 89.50 120 GLU A N 1
ATOM 925 C CA . GLU A 1 120 ? -24.165 -8.143 28.455 1.00 89.50 120 GLU A CA 1
ATOM 926 C C . GLU A 1 120 ? -24.342 -7.659 27.007 1.00 89.50 120 GLU A C 1
ATOM 928 O O . GLU A 1 120 ? -25.469 -7.654 26.507 1.00 89.50 120 GLU A O 1
ATOM 933 N N . ILE A 1 121 ? -23.254 -7.267 26.332 1.00 94.62 121 ILE A N 1
ATOM 934 C CA . ILE A 1 121 ? -23.273 -6.684 24.988 1.00 94.62 121 ILE A CA 1
ATOM 935 C C . ILE A 1 121 ? -22.418 -7.521 24.037 1.00 94.62 121 ILE A C 1
ATOM 937 O O . ILE A 1 121 ? -21.246 -7.790 24.302 1.00 94.62 121 ILE A O 1
ATOM 941 N N . GLN A 1 122 ? -22.996 -7.888 22.895 1.00 95.44 122 GLN A N 1
ATOM 942 C CA . GLN A 1 122 ? -22.292 -8.528 21.787 1.00 95.44 122 GLN A CA 1
ATOM 943 C C . GLN A 1 122 ? -21.968 -7.475 20.723 1.00 95.44 122 GLN A C 1
ATOM 945 O O . GLN A 1 122 ? -22.865 -6.867 20.140 1.00 95.44 122 GLN A O 1
ATOM 950 N N . GLY A 1 123 ? -20.676 -7.231 20.500 1.00 94.50 123 GLY A N 1
ATOM 951 C CA . GLY A 1 123 ? -20.180 -6.213 19.574 1.00 94.50 123 GLY A CA 1
ATOM 952 C C . GLY A 1 123 ? -19.701 -6.797 18.246 1.00 94.50 123 GLY A C 1
ATOM 953 O O . GLY A 1 123 ? -19.001 -7.808 18.232 1.00 94.50 123 GLY A O 1
ATOM 954 N N . ARG A 1 124 ? -20.014 -6.135 17.128 1.00 96.06 124 ARG A N 1
ATOM 955 C CA . ARG A 1 124 ? -19.453 -6.436 15.798 1.00 96.06 124 ARG A CA 1
ATOM 956 C C . ARG A 1 124 ? -18.978 -5.154 15.124 1.00 96.06 124 ARG A C 1
ATOM 958 O O . ARG A 1 124 ? -19.681 -4.149 15.174 1.00 96.06 124 ARG A O 1
ATOM 965 N N . TYR A 1 125 ? -17.815 -5.198 14.480 1.00 96.56 125 TYR A N 1
ATOM 966 C CA . TYR A 1 125 ? -17.239 -4.072 13.744 1.00 96.56 125 TYR A CA 1
ATOM 967 C C . TYR A 1 125 ? -17.114 -4.398 12.256 1.00 96.56 125 TYR A C 1
ATOM 969 O O . TYR A 1 125 ? -16.712 -5.500 11.890 1.00 96.56 125 TYR A O 1
ATOM 977 N N . CYS A 1 126 ? -17.419 -3.424 11.406 1.00 96.56 126 CYS A N 1
ATOM 978 C CA . CYS A 1 126 ? -17.178 -3.474 9.971 1.00 96.56 126 CYS A CA 1
ATOM 979 C C . CYS A 1 126 ? -16.627 -2.122 9.514 1.00 96.56 126 CYS A C 1
ATOM 981 O O . CYS A 1 126 ? -17.168 -1.079 9.879 1.00 96.56 126 CYS A O 1
ATOM 983 N N . GLY A 1 127 ? -15.567 -2.121 8.710 1.00 96.00 127 GLY A N 1
ATOM 984 C CA . GLY A 1 127 ? -15.002 -0.904 8.137 1.00 96.00 127 GLY A CA 1
ATOM 985 C C . GLY A 1 127 ? -14.979 -0.969 6.618 1.00 96.00 127 GLY A C 1
ATOM 986 O O . GLY A 1 127 ? -14.550 -1.962 6.040 1.00 96.00 127 GLY A O 1
ATOM 987 N N . LEU A 1 128 ? -15.433 0.110 5.986 1.00 95.56 128 LEU A N 1
ATOM 988 C CA . LEU A 1 128 ? -15.317 0.357 4.554 1.00 95.56 128 LEU A CA 1
ATOM 989 C C . LEU A 1 128 ? -15.111 1.862 4.371 1.00 95.56 128 LEU A C 1
ATOM 991 O O . LEU A 1 128 ? -16.077 2.630 4.298 1.00 95.56 128 LEU A O 1
ATOM 995 N N . TYR A 1 129 ? -13.843 2.277 4.386 1.00 94.88 129 TYR A N 1
ATOM 996 C CA . TYR A 1 129 ? -13.437 3.683 4.362 1.00 94.88 129 TYR A CA 1
ATOM 997 C C . TYR A 1 129 ? -14.198 4.481 3.279 1.00 94.88 129 TYR A C 1
ATOM 999 O O . TYR A 1 129 ? -14.359 3.976 2.166 1.00 94.88 129 TYR A O 1
ATOM 1007 N N . PRO A 1 130 ? -14.701 5.696 3.585 1.00 94.75 130 PRO A N 1
ATOM 1008 C CA . PRO A 1 130 ? -14.502 6.481 4.814 1.00 94.75 130 PRO A CA 1
ATOM 1009 C C . PRO A 1 130 ? -15.543 6.209 5.913 1.00 94.75 130 PRO A C 1
ATOM 1011 O O . PRO A 1 130 ? -15.797 7.054 6.774 1.00 94.75 130 PRO A O 1
ATOM 1014 N N . ARG A 1 131 ? -16.192 5.039 5.879 1.00 95.69 131 ARG A N 1
ATOM 1015 C CA . ARG A 1 131 ? -17.260 4.656 6.805 1.00 95.69 131 ARG A CA 1
ATOM 1016 C C . ARG A 1 131 ? -16.858 3.463 7.655 1.00 95.69 131 ARG A C 1
ATOM 1018 O O . ARG A 1 131 ? -16.119 2.585 7.221 1.00 95.69 131 ARG A O 1
ATOM 1025 N N . SER A 1 132 ? -17.397 3.393 8.860 1.00 97.31 132 SER A N 1
ATOM 1026 C CA . SER A 1 132 ? -17.415 2.148 9.624 1.00 97.31 132 SER A CA 1
ATOM 1027 C C . SER A 1 132 ? -18.706 2.006 10.409 1.00 97.31 132 SER A C 1
ATOM 1029 O O . SER A 1 132 ? -19.441 2.974 10.609 1.00 97.31 132 SER A O 1
ATOM 1031 N N . TRP A 1 133 ? -18.988 0.780 10.825 1.00 98.00 133 TRP A N 1
ATOM 1032 C CA . TRP A 1 133 ? -20.152 0.411 11.603 1.00 98.00 133 TRP A CA 1
ATOM 1033 C C . TRP A 1 133 ? -19.718 -0.389 12.821 1.00 98.00 133 TRP A C 1
ATOM 1035 O O . TRP A 1 133 ? -18.943 -1.339 12.701 1.00 98.00 133 TRP A O 1
ATOM 1045 N N . THR A 1 134 ? -20.272 -0.042 13.976 1.00 97.81 134 THR A N 1
ATOM 1046 C CA . THR A 1 134 ? -20.232 -0.884 15.170 1.00 97.81 134 THR A CA 1
ATOM 1047 C C . THR A 1 134 ? -21.658 -1.234 15.561 1.00 97.81 134 THR A C 1
ATOM 1049 O O . THR A 1 134 ? -22.476 -0.343 15.784 1.00 97.81 134 THR A O 1
ATOM 1052 N N . VAL A 1 135 ? -21.964 -2.525 15.630 1.00 97.88 135 VAL A N 1
ATOM 1053 C CA . VAL A 1 135 ? -23.258 -3.034 16.089 1.00 97.88 135 VAL A CA 1
ATOM 1054 C C . VAL A 1 135 ? -23.096 -3.550 17.509 1.00 97.88 135 VAL A C 1
ATOM 1056 O O . VAL A 1 135 ? -22.179 -4.324 17.774 1.00 97.88 135 VAL A O 1
ATOM 1059 N N . TYR A 1 136 ? -23.988 -3.124 18.397 1.00 97.69 136 TYR A N 1
ATOM 1060 C CA . TYR A 1 136 ? -24.086 -3.569 19.780 1.00 97.69 136 TYR A CA 1
ATOM 1061 C C . TYR A 1 136 ? -25.441 -4.251 19.972 1.00 97.69 136 TYR A C 1
ATOM 1063 O O . TYR A 1 136 ? -26.479 -3.588 20.005 1.00 97.69 136 TYR A O 1
ATOM 1071 N N . ASP A 1 137 ? -25.432 -5.575 20.077 1.00 97.88 137 ASP A N 1
ATOM 1072 C CA . ASP A 1 137 ? -26.608 -6.382 20.387 1.00 97.88 137 ASP A CA 1
ATOM 1073 C C . ASP A 1 137 ? -26.688 -6.597 21.910 1.00 97.88 137 ASP A C 1
ATOM 1075 O O . ASP A 1 137 ? -25.705 -7.001 22.536 1.00 97.88 137 ASP A O 1
ATOM 1079 N N . ILE A 1 138 ? -27.853 -6.334 22.514 1.00 97.56 138 ILE A N 1
ATOM 1080 C CA . ILE A 1 138 ? -28.113 -6.496 23.956 1.00 97.56 138 ILE A CA 1
ATOM 1081 C C . ILE A 1 138 ? -29.294 -7.465 24.121 1.00 97.56 138 ILE A C 1
ATOM 1083 O O . ILE A 1 138 ? -30.436 -7.033 24.329 1.00 97.56 138 ILE A O 1
ATOM 1087 N N . PRO A 1 139 ? -29.060 -8.789 24.015 1.00 96.75 139 PRO A N 1
ATOM 1088 C CA . PRO A 1 139 ? -30.136 -9.774 23.901 1.00 96.75 139 PRO A CA 1
ATOM 1089 C C . PRO A 1 139 ? -31.125 -9.741 25.069 1.00 96.75 139 PRO A C 1
ATOM 1091 O O . PRO A 1 139 ? -32.332 -9.819 24.860 1.00 96.75 139 PRO A O 1
ATOM 1094 N N . ARG A 1 140 ? -30.626 -9.535 26.296 1.00 96.12 140 ARG A N 1
ATOM 1095 C CA . ARG A 1 140 ? -31.444 -9.459 27.519 1.00 96.12 140 ARG A CA 1
ATOM 1096 C C . ARG A 1 140 ? -32.528 -8.377 27.452 1.00 96.12 140 ARG A C 1
ATOM 1098 O O . ARG A 1 140 ? -33.578 -8.543 28.064 1.00 96.12 140 ARG A O 1
ATOM 1105 N N . LEU A 1 141 ? -32.266 -7.279 26.741 1.00 96.81 141 LEU A N 1
ATOM 1106 C CA . LEU A 1 141 ? -33.199 -6.160 26.583 1.00 96.81 141 LEU A CA 1
ATOM 1107 C C . LEU A 1 141 ? -33.887 -6.150 25.212 1.00 96.81 141 LEU A C 1
ATOM 1109 O O . LEU A 1 141 ? -34.689 -5.257 24.963 1.00 96.81 141 LEU A O 1
ATOM 1113 N N . GLN A 1 142 ? -33.572 -7.106 24.327 1.00 97.81 142 GLN A N 1
ATOM 1114 C CA . GLN A 1 142 ? -34.003 -7.115 22.920 1.00 97.81 142 GLN A CA 1
ATOM 1115 C C . GLN A 1 142 ? -33.761 -5.754 22.236 1.00 97.81 142 GLN A C 1
ATOM 1117 O O . GLN A 1 142 ? -34.598 -5.245 21.487 1.00 97.81 142 GLN A O 1
ATOM 1122 N N . LEU A 1 143 ? -32.604 -5.157 22.542 1.00 98.00 143 LEU A N 1
ATOM 1123 C CA . LEU A 1 143 ? -32.189 -3.836 22.086 1.00 98.00 143 LEU A CA 1
ATOM 1124 C C . LEU A 1 143 ? -30.947 -3.977 21.204 1.00 98.00 143 LEU A C 1
ATOM 1126 O O . LEU A 1 143 ? -29.980 -4.637 21.595 1.00 98.00 143 LEU A O 1
ATOM 1130 N N . ARG A 1 144 ? -30.951 -3.323 20.042 1.00 98.19 144 ARG A N 1
ATOM 1131 C CA . ARG A 1 144 ? -29.779 -3.197 19.171 1.00 98.19 144 ARG A CA 1
ATOM 1132 C C . ARG A 1 144 ? -29.426 -1.731 18.976 1.00 98.19 144 ARG A C 1
ATOM 1134 O O . ARG A 1 144 ? -30.299 -0.900 18.740 1.00 98.19 144 ARG A O 1
ATOM 1141 N N . LEU A 1 145 ? -28.134 -1.425 19.037 1.00 97.56 145 LEU A N 1
ATOM 1142 C CA . LEU A 1 145 ? -27.593 -0.130 18.646 1.00 97.56 145 LEU A CA 1
ATOM 1143 C C . LEU A 1 145 ? -26.651 -0.303 17.462 1.00 97.56 145 LEU A C 1
ATOM 1145 O O . LEU A 1 145 ? -25.811 -1.201 17.452 1.00 97.56 145 LEU A O 1
ATOM 1149 N N . ILE A 1 146 ? -26.761 0.586 16.485 1.00 96.69 146 ILE A N 1
ATOM 1150 C CA . ILE A 1 146 ? -25.879 0.635 15.323 1.00 96.69 146 ILE A CA 1
ATOM 1151 C C . ILE A 1 146 ? -25.247 2.018 15.293 1.00 96.69 146 ILE A C 1
ATOM 1153 O O . ILE A 1 146 ? -25.935 3.027 15.157 1.00 96.69 146 ILE A O 1
ATOM 1157 N N . LEU A 1 147 ? -23.926 2.055 15.416 1.00 94.81 147 LEU A N 1
ATOM 1158 C CA . LEU A 1 147 ? -23.125 3.252 15.252 1.00 94.81 147 LEU A CA 1
ATOM 1159 C C . LEU A 1 147 ? -22.510 3.253 13.865 1.00 94.81 147 LEU A C 1
ATOM 1161 O O . LEU A 1 147 ? -21.584 2.487 13.614 1.00 94.81 147 LEU A O 1
ATOM 1165 N N . ARG A 1 148 ? -22.970 4.142 12.988 1.00 94.25 148 ARG A N 1
ATOM 1166 C CA . ARG A 1 148 ? -22.288 4.443 11.730 1.00 94.25 148 ARG A CA 1
ATOM 1167 C C . ARG A 1 148 ? -21.386 5.658 11.915 1.00 94.25 148 ARG A C 1
ATOM 1169 O O . ARG A 1 148 ? -21.862 6.763 12.159 1.00 94.25 148 ARG A O 1
ATOM 1176 N N . GLN A 1 149 ? -20.092 5.449 11.751 1.00 89.88 149 GLN A N 1
ATOM 1177 C CA . GLN A 1 149 ? -19.075 6.488 11.714 1.00 89.88 149 GLN A CA 1
ATOM 1178 C C . GLN A 1 149 ? -18.797 6.896 10.266 1.00 89.88 149 GLN A C 1
ATOM 1180 O O . GLN A 1 149 ? -18.668 6.022 9.407 1.00 89.88 149 GLN A O 1
ATOM 1185 N N . VAL A 1 150 ? -18.668 8.196 9.997 1.00 86.12 150 VAL A N 1
ATOM 1186 C CA . VAL A 1 150 ? -18.364 8.726 8.659 1.00 86.12 150 VAL A CA 1
ATOM 1187 C C . VAL A 1 150 ? -17.404 9.910 8.752 1.00 86.12 150 VAL A C 1
ATOM 1189 O O . VAL A 1 150 ? -17.578 10.776 9.609 1.00 86.12 150 VAL A O 1
ATOM 1192 N N . SER A 1 151 ? -16.440 9.975 7.837 1.00 84.19 151 SER A N 1
ATOM 1193 C CA . SER A 1 151 ? -15.667 11.189 7.552 1.00 84.19 151 SER A CA 1
ATOM 1194 C C . SER A 1 151 ? -15.954 11.695 6.139 1.00 84.19 151 SER A C 1
ATOM 1196 O O . SER A 1 151 ? -16.263 10.882 5.261 1.00 84.19 151 SER A O 1
ATOM 1198 N N . PRO A 1 152 ? -15.899 13.017 5.907 1.00 79.38 152 PRO A N 1
ATOM 1199 C CA . PRO A 1 152 ? -16.143 13.573 4.590 1.00 79.38 152 PRO A CA 1
ATOM 1200 C C . PRO A 1 152 ? -14.891 13.342 3.752 1.00 79.38 152 PRO A C 1
ATOM 1202 O O . PRO A 1 152 ? -13.921 14.072 3.856 1.00 79.38 152 PRO A O 1
ATOM 1205 N N . VAL A 1 153 ? -14.870 12.261 2.982 1.00 89.38 153 VAL A N 1
ATOM 1206 C CA . VAL A 1 153 ? -13.812 11.996 2.005 1.00 89.38 153 VAL A CA 1
ATOM 1207 C C . VAL A 1 153 ? -14.519 11.628 0.719 1.00 89.38 153 VAL A C 1
ATOM 1209 O O . VAL A 1 153 ? -15.034 10.518 0.571 1.00 89.38 153 VAL A O 1
ATOM 1212 N N . ILE A 1 154 ? -14.646 12.625 -0.148 1.00 87.38 154 ILE A N 1
ATOM 1213 C CA . ILE A 1 154 ? -15.575 12.635 -1.272 1.00 87.38 154 ILE A CA 1
ATOM 1214 C C . ILE A 1 154 ? -14.754 12.879 -2.547 1.00 87.38 154 ILE A C 1
ATOM 1216 O O . ILE A 1 154 ? -14.193 13.964 -2.713 1.00 87.38 154 ILE A O 1
ATOM 1220 N N . PRO A 1 155 ? -14.644 11.885 -3.449 1.00 86.75 155 PRO A N 1
ATOM 1221 C CA . PRO A 1 155 ? -13.929 12.057 -4.710 1.00 86.75 155 PRO A CA 1
ATOM 1222 C C . PRO A 1 155 ? -14.473 13.246 -5.512 1.00 86.75 155 PRO A C 1
ATOM 1224 O O . PRO A 1 155 ? -15.681 13.360 -5.699 1.00 86.75 155 PRO A O 1
ATOM 1227 N N . GLY A 1 156 ? -13.582 14.121 -5.983 1.00 84.00 156 GLY A N 1
ATOM 1228 C CA . GLY A 1 156 ? -13.937 15.320 -6.753 1.00 84.00 156 GLY A CA 1
ATOM 1229 C C . GLY A 1 156 ? -14.372 16.537 -5.926 1.00 84.00 156 GLY A C 1
ATOM 1230 O O . GLY A 1 156 ? -14.475 17.620 -6.490 1.00 84.00 156 GLY A O 1
ATOM 1231 N N . GLU A 1 157 ? -14.566 16.403 -4.608 1.00 87.12 157 GLU A N 1
ATOM 1232 C CA . GLU A 1 157 ? -15.002 17.499 -3.730 1.00 87.12 157 GLU A CA 1
ATOM 1233 C C . GLU A 1 157 ? -13.923 17.886 -2.718 1.00 87.12 157 GLU A C 1
ATOM 1235 O O . GLU A 1 157 ? -13.774 17.269 -1.662 1.00 87.12 157 GLU A O 1
ATOM 1240 N N . TYR A 1 158 ? -13.156 18.928 -3.032 1.00 83.81 158 TYR A N 1
ATOM 1241 C CA . TYR A 1 158 ? -11.991 19.334 -2.240 1.00 83.81 158 TYR A CA 1
ATOM 1242 C C . TYR A 1 158 ? -12.358 20.030 -0.927 1.00 83.81 158 TYR A C 1
ATOM 1244 O O . TYR A 1 158 ? -11.714 19.791 0.091 1.00 83.81 158 TYR A O 1
ATOM 1252 N N . LYS A 1 159 ? -13.383 20.892 -0.934 1.00 80.56 159 LYS A N 1
ATOM 1253 C CA . LYS A 1 159 ? -13.734 21.727 0.224 1.00 80.56 159 LYS A CA 1
ATOM 1254 C C . LYS A 1 159 ? -14.193 20.876 1.404 1.00 80.56 159 LYS A C 1
ATOM 1256 O O . LYS A 1 159 ? -13.618 20.953 2.489 1.00 80.56 159 LYS A O 1
ATOM 1261 N N . ASP A 1 160 ? -15.208 20.051 1.176 1.00 79.44 160 ASP A N 1
ATOM 1262 C CA . ASP A 1 160 ? -15.801 19.243 2.238 1.00 79.44 160 ASP A CA 1
ATOM 1263 C C . ASP A 1 160 ? -14.873 18.096 2.642 1.00 79.44 160 ASP A C 1
ATOM 1265 O O . ASP A 1 160 ? -14.830 17.732 3.819 1.00 79.44 160 ASP A O 1
ATOM 1269 N N . SER A 1 161 ? -14.050 17.600 1.708 1.00 83.75 161 SER A N 1
ATOM 1270 C CA . SER A 1 161 ? -13.064 16.560 2.011 1.00 83.75 161 SER A CA 1
ATOM 1271 C C . SER A 1 161 ? -11.974 16.991 2.990 1.00 83.75 161 SER A C 1
ATOM 1273 O O . SER A 1 161 ? -11.296 16.131 3.542 1.00 83.75 161 SER A O 1
ATOM 1275 N N . CYS A 1 162 ? -11.800 18.292 3.229 1.00 79.75 162 CYS A N 1
ATOM 1276 C CA . CYS A 1 162 ? -10.785 18.845 4.129 1.00 79.75 162 CYS A CA 1
ATOM 1277 C C . CYS A 1 162 ? -11.327 19.210 5.523 1.00 79.75 162 CYS A C 1
ATOM 1279 O O . CYS A 1 162 ? -10.597 19.765 6.346 1.00 79.75 162 CYS A O 1
ATOM 1281 N N . LEU A 1 163 ? -12.605 18.938 5.811 1.00 70.94 163 LEU A N 1
ATOM 1282 C CA . LEU A 1 163 ? -13.205 19.324 7.086 1.00 70.94 163 LEU A CA 1
ATOM 1283 C C . LEU A 1 163 ? -12.667 18.465 8.254 1.00 70.94 163 LEU A C 1
ATOM 1285 O O . LEU A 1 163 ? -12.677 17.233 8.161 1.00 70.94 163 LEU A O 1
ATOM 1289 N N . PRO A 1 164 ? -12.289 19.075 9.400 1.00 75.50 164 PRO A N 1
ATOM 1290 C CA . PRO A 1 164 ? -11.894 18.370 10.625 1.00 75.50 164 PRO A CA 1
ATOM 1291 C C . PRO A 1 164 ? -13.103 17.782 11.360 1.00 75.50 164 PRO A C 1
ATOM 1293 O O . PRO A 1 164 ? -13.359 18.094 12.522 1.00 75.50 164 PRO A O 1
ATOM 1296 N N . VAL A 1 165 ? -13.889 16.948 10.677 1.00 70.38 165 VAL A N 1
ATOM 1297 C CA . VAL A 1 165 ? -15.142 16.411 11.211 1.00 70.38 165 VAL A CA 1
ATOM 1298 C C . VAL A 1 165 ? -15.226 14.893 11.079 1.00 70.38 165 VAL A C 1
ATOM 1300 O O . VAL A 1 165 ? -14.876 14.280 10.069 1.00 70.38 165 VAL A O 1
ATOM 1303 N N . GLY A 1 166 ? -15.731 14.285 12.147 1.00 76.50 166 GLY A N 1
ATOM 1304 C CA . GLY A 1 166 ? -16.211 12.915 12.190 1.00 76.50 166 GLY A CA 1
ATOM 1305 C C . GLY A 1 166 ? -17.675 12.916 12.601 1.00 76.50 166 GLY A C 1
ATOM 1306 O O . GLY A 1 166 ? -18.045 13.594 13.559 1.00 76.50 166 GLY A O 1
ATOM 1307 N N . VAL A 1 167 ? -18.510 12.169 11.888 1.00 80.62 167 VAL A N 1
ATOM 1308 C CA . VAL A 1 167 ? -19.944 12.068 12.171 1.00 80.62 167 VAL A CA 1
ATOM 1309 C C . VAL A 1 167 ? -20.251 10.695 12.750 1.00 80.62 167 VAL A C 1
ATOM 1311 O O . VAL A 1 167 ? -19.861 9.672 12.189 1.00 80.62 167 VAL A O 1
ATOM 1314 N N . PHE A 1 168 ? -20.995 10.680 13.854 1.00 82.94 168 PHE A N 1
ATOM 1315 C CA . PHE A 1 168 ? -21.498 9.476 14.506 1.00 82.94 168 PHE A CA 1
ATOM 1316 C C . PHE A 1 168 ? -23.020 9.436 14.386 1.00 82.94 168 PHE A C 1
ATOM 1318 O O . PHE A 1 168 ? -23.727 10.183 15.059 1.00 82.94 168 PHE A O 1
ATOM 1325 N N . VAL A 1 169 ? -23.527 8.571 13.513 1.00 84.56 169 VAL A N 1
ATOM 1326 C CA . VAL A 1 169 ? -24.962 8.368 13.302 1.00 84.56 169 VAL A CA 1
ATOM 1327 C C . VAL A 1 169 ? -25.394 7.132 14.077 1.00 84.56 169 VAL A C 1
ATOM 1329 O O . VAL A 1 169 ? -24.912 6.033 13.804 1.00 84.56 169 VAL A O 1
ATOM 1332 N N . TRP A 1 170 ? -26.297 7.319 15.034 1.00 83.75 170 TRP A N 1
ATOM 1333 C CA . TRP A 1 170 ? -26.838 6.242 15.856 1.00 83.75 170 TRP A CA 1
ATOM 1334 C C . TRP A 1 170 ? -28.218 5.813 15.370 1.00 83.75 170 TRP A C 1
ATOM 1336 O O . TRP A 1 170 ? -29.098 6.642 15.147 1.00 83.75 170 TRP A O 1
ATOM 1346 N N . THR A 1 171 ? -28.415 4.504 15.274 1.00 91.44 171 THR A N 1
ATOM 1347 C CA . THR A 1 171 ? -29.726 3.870 15.118 1.00 91.44 171 THR A CA 1
ATOM 1348 C C . THR A 1 171 ? -29.961 2.974 16.324 1.00 91.44 171 THR A C 1
ATOM 1350 O O . THR A 1 171 ? -29.064 2.232 16.725 1.00 91.44 171 THR A O 1
ATOM 1353 N N . VAL A 1 172 ? -31.146 3.069 16.926 1.00 93.88 172 VAL A N 1
ATOM 1354 C CA . VAL A 1 172 ? -31.538 2.283 18.099 1.00 93.88 172 VAL A CA 1
ATOM 1355 C C . VAL A 1 172 ? -32.815 1.530 17.757 1.00 93.88 172 VAL A C 1
ATOM 1357 O O . VAL A 1 172 ? -33.824 2.141 17.415 1.00 93.88 172 VAL A O 1
ATOM 1360 N N . GLU A 1 173 ? -32.763 0.208 17.853 1.00 97.12 173 GLU A N 1
ATOM 1361 C CA . GLU A 1 173 ? -33.863 -0.695 17.524 1.00 97.12 173 GLU A CA 1
ATOM 1362 C C . GLU A 1 173 ? -34.319 -1.399 18.803 1.00 97.12 173 GLU A C 1
ATOM 1364 O O . GLU A 1 173 ? -33.578 -2.197 19.381 1.00 97.12 173 GLU A O 1
ATOM 1369 N N . ASN A 1 174 ? -35.537 -1.101 19.254 1.00 97.06 174 ASN A N 1
ATOM 1370 C CA . ASN A 1 174 ? -36.178 -1.796 20.366 1.00 97.06 174 ASN A CA 1
ATOM 1371 C C . ASN A 1 174 ? -37.163 -2.825 19.806 1.00 97.06 174 ASN A C 1
ATOM 1373 O O . ASN A 1 174 ? -38.204 -2.448 19.275 1.00 97.06 174 ASN A O 1
ATOM 1377 N N . SER A 1 175 ? -36.825 -4.108 19.922 1.00 96.94 175 SER A N 1
ATOM 1378 C CA . SER A 1 175 ? -37.711 -5.216 19.530 1.00 96.94 175 SER A CA 1
ATOM 1379 C C . SER A 1 175 ? -38.475 -5.808 20.717 1.00 96.94 175 SER A C 1
ATOM 1381 O O . SER A 1 175 ? -39.239 -6.754 20.545 1.00 96.94 175 SER A O 1
ATOM 1383 N N . SER A 1 176 ? -38.270 -5.278 21.927 1.00 95.56 176 SER A N 1
ATOM 1384 C CA . SER A 1 176 ? -39.019 -5.706 23.106 1.00 95.56 176 SER A CA 1
ATOM 1385 C C . SER A 1 176 ? -40.443 -5.144 23.097 1.00 95.56 176 SER A C 1
ATOM 1387 O O . SER A 1 176 ? -40.742 -4.140 22.453 1.00 95.56 176 SER A O 1
ATOM 1389 N N . SER A 1 177 ? -41.319 -5.750 23.896 1.00 94.88 177 SER A N 1
ATOM 1390 C CA . SER A 1 177 ? -42.659 -5.219 24.160 1.00 94.88 177 SER A CA 1
ATOM 1391 C C . SER A 1 177 ? -42.679 -4.088 25.199 1.00 94.88 177 SER A C 1
ATOM 1393 O O . SER A 1 177 ? -43.757 -3.613 25.547 1.00 94.88 177 SER A O 1
ATOM 1395 N N . GLN A 1 178 ? -41.527 -3.696 25.759 1.00 94.88 178 GLN A N 1
ATOM 1396 C CA . GLN A 1 178 ? -41.433 -2.683 26.812 1.00 94.88 178 GLN A CA 1
ATOM 1397 C C . GLN A 1 178 ? -40.911 -1.357 26.257 1.00 94.88 178 GLN A C 1
ATOM 1399 O O . GLN A 1 178 ? -39.975 -1.321 25.456 1.00 94.88 178 GLN A O 1
ATOM 1404 N N . ALA A 1 179 ? -41.476 -0.248 26.734 1.00 95.38 179 ALA A N 1
ATOM 1405 C CA . ALA A 1 179 ? -40.912 1.071 26.490 1.00 95.38 179 ALA A CA 1
ATOM 1406 C C . ALA A 1 179 ? -39.586 1.227 27.259 1.00 95.38 179 ALA A C 1
ATOM 1408 O O . ALA A 1 179 ? -39.499 0.955 28.461 1.00 95.38 179 ALA A O 1
ATOM 1409 N N . LEU A 1 180 ? -38.544 1.672 26.552 1.00 96.00 180 LEU A N 1
ATOM 1410 C CA . LEU A 1 180 ? -37.198 1.862 27.089 1.00 96.00 180 LEU A CA 1
ATOM 1411 C C . LEU A 1 180 ? -36.755 3.310 26.890 1.00 96.00 180 LEU A C 1
ATOM 1413 O O . LEU A 1 180 ? -36.892 3.872 25.805 1.00 96.00 180 LEU A O 1
ATOM 1417 N N . GLN A 1 181 ? -36.161 3.893 27.926 1.00 95.44 181 GLN A N 1
ATOM 1418 C CA . GLN A 1 181 ? -35.447 5.160 27.828 1.00 95.44 181 GLN A CA 1
ATOM 1419 C C . GLN A 1 181 ? -33.974 4.863 27.559 1.00 95.44 181 GLN A C 1
ATOM 1421 O O . GLN A 1 181 ? -33.294 4.258 28.392 1.00 95.44 181 GLN A O 1
ATOM 1426 N N . VAL A 1 182 ? -33.479 5.283 26.397 1.00 87.44 182 VAL A N 1
ATOM 1427 C CA . VAL A 1 182 ? -32.097 5.050 25.966 1.00 87.44 182 VAL A CA 1
ATOM 1428 C C . VAL A 1 182 ? -31.345 6.374 25.932 1.00 87.44 182 VAL A C 1
ATOM 1430 O O . VAL A 1 182 ? -31.807 7.352 25.352 1.00 87.44 182 VAL A O 1
ATOM 1433 N N . SER A 1 183 ? -30.170 6.413 26.554 1.00 89.56 183 SER A N 1
ATOM 1434 C CA . SER A 1 183 ? -29.257 7.555 26.520 1.00 89.56 183 SER A CA 1
ATOM 1435 C C . SER A 1 183 ? -27.878 7.102 26.065 1.00 89.56 183 SER A C 1
ATOM 1437 O O . SER A 1 183 ? -27.337 6.125 26.583 1.00 89.56 183 SER A O 1
ATOM 1439 N N . ILE A 1 184 ? -27.305 7.834 25.114 1.00 84.12 184 ILE A N 1
ATOM 1440 C CA . ILE A 1 184 ? -25.958 7.606 24.595 1.00 84.12 184 ILE A CA 1
ATOM 1441 C C . ILE A 1 184 ? -25.155 8.868 24.892 1.00 84.12 184 ILE A C 1
ATOM 1443 O O . ILE A 1 184 ? -25.458 9.940 24.374 1.00 84.12 184 ILE A O 1
ATOM 1447 N N . CYS A 1 185 ? -24.158 8.747 25.760 1.00 82.56 185 CYS A N 1
ATOM 1448 C CA . CYS A 1 185 ? -23.260 9.838 26.116 1.00 82.56 185 CYS A CA 1
ATOM 1449 C C . CYS A 1 185 ? -21.946 9.675 25.353 1.00 82.56 185 CYS A C 1
ATOM 1451 O O . CYS A 1 185 ? -21.390 8.581 25.343 1.00 82.56 185 CYS A O 1
ATOM 1453 N N . ASN A 1 186 ? -21.456 10.749 24.737 1.00 80.62 186 ASN A N 1
ATOM 1454 C CA . ASN A 1 186 ? -20.109 10.810 24.182 1.00 80.62 186 ASN A CA 1
ATOM 1455 C C . ASN A 1 186 ? -19.216 11.580 25.158 1.00 80.62 186 ASN A C 1
ATOM 1457 O O . ASN A 1 186 ? -19.500 12.737 25.470 1.00 80.62 186 ASN A O 1
ATOM 1461 N N . THR A 1 187 ? -18.152 10.950 25.635 1.00 75.31 187 THR A N 1
ATOM 1462 C CA . THR A 1 187 ? -17.120 11.599 26.441 1.00 75.31 187 THR A CA 1
ATOM 1463 C C . THR A 1 187 ? -15.887 11.799 25.578 1.00 75.31 187 THR A C 1
ATOM 1465 O O . THR A 1 187 ? -15.526 10.916 24.807 1.00 75.31 187 THR A O 1
ATOM 1468 N N . PHE A 1 188 ? -15.247 12.961 25.692 1.00 70.06 188 PHE A N 1
ATOM 1469 C CA . PHE A 1 188 ? -14.056 13.294 24.919 1.00 70.06 188 PHE A CA 1
ATOM 1470 C C . PHE A 1 188 ? -13.131 14.165 25.772 1.00 70.06 188 PHE A C 1
ATOM 1472 O O . PHE A 1 188 ? -13.565 15.168 26.347 1.00 70.06 188 PHE A O 1
ATOM 1479 N N . LYS A 1 189 ? -11.873 13.756 25.917 1.00 68.25 189 LYS A N 1
ATOM 1480 C CA . LYS A 1 189 ? -10.842 14.489 26.648 1.00 68.25 189 LYS A CA 1
ATOM 1481 C C . LYS A 1 189 ? -10.353 15.653 25.787 1.00 68.25 189 LYS A C 1
ATOM 1483 O O . LYS A 1 189 ? -10.321 15.579 24.566 1.00 68.25 189 LYS A O 1
ATOM 1488 N N . ASN A 1 190 ? -9.924 16.732 26.431 1.00 58.12 190 ASN A N 1
ATOM 1489 C CA . ASN A 1 190 ? -9.167 17.771 25.744 1.00 58.12 190 ASN A CA 1
ATOM 1490 C C . ASN A 1 190 ? -7.812 17.214 25.249 1.00 58.12 190 ASN A C 1
ATOM 1492 O O . ASN A 1 190 ? -7.137 16.528 26.017 1.00 58.12 190 ASN A O 1
ATOM 1496 N N . GLY A 1 191 ? -7.429 17.532 24.009 1.00 61.41 191 GLY A N 1
ATOM 1497 C CA . GLY A 1 191 ? -6.151 17.163 23.386 1.00 61.41 191 GLY A CA 1
ATOM 1498 C C . GLY A 1 191 ? -6.048 15.707 22.913 1.00 61.41 191 GLY A C 1
ATOM 1499 O O . GLY A 1 191 ? -7.050 15.071 22.606 1.00 61.41 191 GLY A O 1
ATOM 1500 N N . THR A 1 192 ? -4.825 15.176 22.806 1.00 62.47 192 THR A N 1
ATOM 1501 C CA . THR A 1 192 ? -4.569 13.805 22.294 1.00 62.47 192 THR A CA 1
ATOM 1502 C C . THR A 1 192 ? -4.385 12.776 23.409 1.00 62.47 192 THR A C 1
ATOM 1504 O O . THR A 1 192 ? -3.991 11.634 23.166 1.00 62.47 192 THR A O 1
ATOM 1507 N N . GLY A 1 193 ? -4.637 13.172 24.662 1.00 57.72 193 GLY A N 1
ATOM 1508 C CA . GLY A 1 193 ? -4.371 12.334 25.827 1.00 57.72 193 GLY A CA 1
ATOM 1509 C C . GLY A 1 193 ? -3.036 12.623 26.517 1.00 57.72 193 GLY A C 1
ATOM 1510 O O . GLY A 1 193 ? -2.772 11.992 27.545 1.00 57.72 193 GLY A O 1
ATOM 1511 N N . GLY A 1 194 ? -2.247 13.581 26.018 1.00 60.47 194 GLY A N 1
ATOM 1512 C CA . GLY A 1 194 ? -0.902 13.908 26.491 1.00 60.47 194 GLY A CA 1
ATOM 1513 C C . GLY A 1 194 ? -0.834 14.951 27.623 1.00 60.47 194 GLY A C 1
ATOM 1514 O O . GLY A 1 194 ? -1.855 15.403 28.139 1.00 60.47 194 GLY A O 1
ATOM 1515 N N . PRO A 1 195 ? 0.380 15.314 28.077 1.00 53.25 195 PRO A N 1
ATOM 1516 C CA . PRO A 1 195 ? 0.591 16.364 29.084 1.00 53.25 195 PRO A CA 1
ATOM 1517 C C . PRO A 1 195 ? 0.403 17.795 28.551 1.00 53.25 195 PRO A C 1
ATOM 1519 O O . PRO A 1 195 ? 0.148 18.703 29.338 1.00 53.25 195 PRO A O 1
ATOM 1522 N N . ASP A 1 196 ? 0.511 17.992 27.235 1.00 55.12 196 ASP A N 1
ATOM 1523 C CA . ASP A 1 196 ? 0.552 19.309 26.583 1.00 55.12 196 ASP A CA 1
ATOM 1524 C C . ASP A 1 196 ? -0.830 19.835 26.145 1.00 55.12 196 ASP A C 1
ATOM 1526 O O . ASP A 1 196 ? -0.910 20.847 25.451 1.00 55.12 196 ASP A O 1
ATOM 1530 N N . ASP A 1 197 ? -1.922 19.190 26.583 1.00 53.91 197 ASP A N 1
ATOM 1531 C CA . ASP A 1 197 ? -3.326 19.420 26.179 1.00 53.91 197 ASP A CA 1
ATOM 1532 C C . ASP A 1 197 ? -3.886 20.845 26.520 1.00 53.91 197 ASP A C 1
ATOM 1534 O O . ASP A 1 197 ? -5.098 21.050 26.549 1.00 53.91 197 ASP A O 1
ATOM 1538 N N . VAL A 1 198 ? -3.045 21.854 26.808 1.00 48.34 198 VAL A N 1
ATOM 1539 C CA . VAL A 1 198 ? -3.421 23.172 27.379 1.00 48.34 198 VAL A CA 1
ATOM 1540 C C . VAL A 1 198 ? -3.082 24.388 26.482 1.00 48.34 198 VAL A C 1
ATOM 1542 O O . VAL A 1 198 ? -3.246 25.521 26.931 1.00 48.34 198 VAL A O 1
ATOM 1545 N N . LYS A 1 199 ? -2.605 24.244 25.231 1.00 44.03 199 LYS A N 1
ATOM 1546 C CA . LYS A 1 199 ? -2.188 25.416 24.410 1.00 44.03 199 LYS A CA 1
ATOM 1547 C C . LYS A 1 199 ? -2.493 25.348 22.896 1.00 44.03 199 LYS A C 1
ATOM 1549 O O . LYS A 1 199 ? -2.000 24.453 22.225 1.00 44.03 199 LYS A O 1
ATOM 1554 N N . GLY A 1 200 ? -3.124 26.421 22.379 1.00 43.38 200 GLY A N 1
ATOM 1555 C CA . GLY A 1 200 ? -2.864 27.059 21.060 1.00 43.38 200 GLY A CA 1
ATOM 1556 C C . GLY A 1 200 ? -3.625 26.591 19.795 1.00 43.38 200 GLY A C 1
ATOM 1557 O O . GLY A 1 200 ? -4.077 25.457 19.734 1.00 43.38 200 GLY A O 1
ATOM 1558 N N . SER A 1 201 ? -3.735 27.478 18.779 1.00 42.84 201 SER A N 1
ATOM 1559 C CA . SER A 1 201 ? -4.506 27.370 17.503 1.00 42.84 201 SER A CA 1
ATOM 1560 C C . SER A 1 201 ? -3.686 27.730 16.222 1.00 42.84 201 SER A C 1
ATOM 1562 O O . SER A 1 201 ? -2.615 28.321 16.355 1.00 42.84 201 SER A O 1
ATOM 1564 N N . CYS A 1 202 ? -4.152 27.391 14.988 1.00 33.41 202 CYS A N 1
ATOM 1565 C CA . CYS A 1 202 ? -3.455 27.628 13.681 1.00 33.41 202 CYS A CA 1
ATOM 1566 C C . CYS A 1 202 ? -4.396 27.743 12.421 1.00 33.41 202 CYS A C 1
ATOM 1568 O O . CYS A 1 202 ? -5.547 27.320 12.534 1.00 33.41 202 CYS A O 1
ATOM 1570 N N . TRP A 1 203 ? -3.937 28.292 11.254 1.00 46.72 203 TRP A N 1
ATOM 1571 C CA . TRP A 1 203 ? -4.735 28.598 10.012 1.00 46.72 203 TRP A CA 1
ATOM 1572 C C . TRP A 1 203 ? -3.958 28.632 8.640 1.00 46.72 203 TRP A C 1
ATOM 1574 O O . TRP A 1 203 ? -2.731 28.537 8.646 1.00 46.72 203 TRP A O 1
ATOM 1584 N N . SER A 1 204 ? -4.667 28.782 7.485 1.00 36.69 204 SER A N 1
ATOM 1585 C CA . SER A 1 204 ? -4.182 28.823 6.062 1.00 36.69 204 SER A CA 1
ATOM 1586 C C . SER A 1 204 ? -4.996 29.746 5.091 1.00 36.69 204 SER A C 1
ATOM 1588 O O . SER A 1 204 ? -6.131 30.098 5.408 1.00 36.69 204 SER A O 1
ATOM 1590 N N . GLU A 1 205 ? -4.471 30.104 3.892 1.00 44.59 205 GLU A N 1
ATOM 1591 C CA . GLU A 1 205 ? -5.127 30.959 2.851 1.00 44.59 205 GLU A CA 1
ATOM 1592 C C . GLU A 1 205 ? -5.062 30.385 1.416 1.00 44.59 205 GLU A C 1
ATOM 1594 O O . GLU A 1 205 ? -4.159 29.630 1.066 1.00 44.59 205 GLU A O 1
ATOM 1599 N N . THR A 1 206 ? -6.022 30.790 0.573 1.00 35.12 206 THR A N 1
ATOM 1600 C CA . THR A 1 206 ? -6.081 30.565 -0.883 1.00 35.12 206 THR A CA 1
ATOM 1601 C C . THR A 1 206 ? -6.089 31.907 -1.626 1.00 35.12 206 THR A C 1
ATOM 1603 O O . THR A 1 206 ? -6.753 32.839 -1.175 1.00 35.12 206 THR A O 1
ATOM 1606 N N . ARG A 1 207 ? -5.427 32.002 -2.790 1.00 40.81 207 ARG A N 1
ATOM 1607 C CA . ARG A 1 207 ? -5.442 33.201 -3.647 1.00 40.81 207 ARG A CA 1
ATOM 1608 C C . ARG A 1 207 ? -5.890 32.854 -5.071 1.00 40.81 207 ARG A C 1
ATOM 1610 O O . ARG A 1 207 ? -5.335 31.940 -5.667 1.00 40.81 207 ARG A O 1
ATOM 1617 N N . CYS A 1 208 ? -6.848 33.610 -5.613 1.00 36.50 208 CYS A N 1
ATOM 1618 C CA . CYS A 1 208 ? -7.289 33.524 -7.014 1.00 36.50 208 CYS A CA 1
ATOM 1619 C C . CYS A 1 208 ? -6.650 34.639 -7.862 1.00 36.50 208 CYS A C 1
ATOM 1621 O O . CYS A 1 208 ? -6.625 35.803 -7.452 1.00 36.50 208 CYS A O 1
ATOM 1623 N N . GLY A 1 209 ? -6.163 34.262 -9.045 1.00 51.56 209 GLY A N 1
ATOM 1624 C CA . GLY A 1 209 ? -5.619 35.093 -10.128 1.00 51.56 209 GLY A CA 1
ATOM 1625 C C . GLY A 1 209 ? -5.602 34.275 -11.435 1.00 51.56 209 GLY A C 1
ATOM 1626 O O . GLY A 1 209 ? -6.189 33.201 -11.455 1.00 51.56 209 GLY A O 1
ATOM 1627 N N . ASP A 1 210 ? -4.927 34.738 -12.497 1.00 35.50 210 ASP A N 1
ATOM 1628 C CA . ASP A 1 210 ? -5.011 34.217 -13.891 1.00 35.50 210 ASP A CA 1
ATOM 1629 C C . ASP A 1 210 ? -4.631 32.734 -14.137 1.00 35.50 210 ASP A C 1
ATOM 1631 O O . ASP A 1 210 ? -4.582 32.273 -15.278 1.00 35.50 210 ASP A O 1
ATOM 1635 N N . SER A 1 211 ? -4.380 31.943 -13.098 1.00 39.50 211 SER A N 1
ATOM 1636 C CA . SER A 1 211 ? -4.407 30.478 -13.143 1.00 39.50 211 SER A CA 1
ATOM 1637 C C . SER A 1 211 ? -4.713 29.950 -11.740 1.00 39.50 211 SER A C 1
ATOM 1639 O O . SER A 1 211 ? -4.033 30.320 -10.782 1.00 39.50 211 SER A O 1
ATOM 1641 N N . ASP A 1 212 ? -5.718 29.083 -11.613 1.00 36.75 212 ASP A N 1
ATOM 1642 C CA . ASP A 1 212 ? -6.069 28.449 -10.340 1.00 36.75 212 ASP A CA 1
ATOM 1643 C C . ASP A 1 212 ? -4.966 27.464 -9.919 1.00 36.75 212 ASP A C 1
ATOM 1645 O O . ASP A 1 212 ? -4.777 26.412 -10.531 1.00 36.75 212 ASP A O 1
ATOM 1649 N N . ALA A 1 213 ? -4.225 27.801 -8.861 1.00 42.53 213 ALA A N 1
ATOM 1650 C CA . ALA A 1 213 ? -3.203 26.945 -8.267 1.00 42.53 213 ALA A CA 1
ATOM 1651 C C . ALA A 1 213 ? -3.287 26.979 -6.735 1.00 42.53 213 ALA A C 1
ATOM 1653 O O . ALA A 1 213 ? -3.497 28.027 -6.124 1.00 42.53 213 ALA A O 1
ATOM 1654 N N . VAL A 1 214 ? -3.075 25.823 -6.100 1.00 40.94 214 VAL A N 1
ATOM 1655 C CA . VAL A 1 214 ? -2.911 25.725 -4.644 1.00 40.94 214 VAL A CA 1
ATOM 1656 C C . VAL A 1 214 ? -1.432 25.910 -4.321 1.00 40.94 214 VAL A C 1
ATOM 1658 O O . VAL A 1 214 ? -0.613 25.039 -4.610 1.00 40.94 214 VAL A O 1
ATOM 1661 N N . MET A 1 215 ? -1.088 27.052 -3.728 1.00 41.62 215 MET A N 1
ATOM 1662 C CA . MET A 1 215 ? 0.267 27.350 -3.268 1.00 41.62 215 MET A CA 1
ATOM 1663 C C . MET A 1 215 ? 0.410 26.981 -1.794 1.00 41.62 215 MET A C 1
ATOM 1665 O O . MET A 1 215 ? -0.280 27.523 -0.933 1.00 41.62 215 MET A O 1
ATOM 1669 N N . LEU A 1 216 ? 1.328 26.060 -1.501 1.00 43.94 216 LEU A N 1
ATOM 1670 C CA . LEU A 1 216 ? 1.714 25.738 -0.132 1.00 43.94 216 LEU A CA 1
ATOM 1671 C C . LEU A 1 216 ? 3.032 26.447 0.179 1.00 43.94 216 LEU A C 1
ATOM 1673 O O . LEU A 1 216 ? 4.086 26.101 -0.364 1.00 43.94 216 LEU A O 1
ATOM 1677 N N . HIS A 1 217 ? 2.954 27.459 1.040 1.00 49.19 217 HIS A N 1
ATOM 1678 C CA . HIS A 1 217 ? 4.105 28.220 1.511 1.00 49.19 217 HIS A CA 1
ATOM 1679 C C . HIS A 1 217 ? 4.672 27.580 2.771 1.00 49.19 217 HIS A C 1
ATOM 1681 O O . HIS A 1 217 ? 3.977 27.451 3.779 1.00 49.19 217 HIS A O 1
ATOM 1687 N N . HIS A 1 218 ? 5.943 27.192 2.721 1.00 45.28 218 HIS A N 1
ATOM 1688 C CA . HIS A 1 218 ? 6.640 26.628 3.867 1.00 45.28 218 HIS A CA 1
ATOM 1689 C C . HIS A 1 218 ? 7.929 27.398 4.121 1.00 45.28 218 HIS A C 1
ATOM 1691 O O . HIS A 1 218 ? 8.672 27.704 3.196 1.00 45.28 218 HIS A O 1
ATOM 1697 N N . THR A 1 219 ? 8.255 27.601 5.392 1.00 40.00 219 THR A N 1
ATOM 1698 C CA . THR A 1 219 ? 9.613 27.959 5.802 1.00 40.00 219 THR A CA 1
ATOM 1699 C C . THR A 1 219 ? 10.218 26.741 6.490 1.00 40.00 219 THR A C 1
ATOM 1701 O O . THR A 1 219 ? 9.791 26.348 7.579 1.00 40.00 219 THR A O 1
ATOM 1704 N N . TYR A 1 220 ? 11.205 26.105 5.857 1.00 40.06 220 TYR A N 1
ATOM 1705 C CA . TYR A 1 220 ? 11.914 24.956 6.425 1.00 40.06 220 TYR A CA 1
ATOM 1706 C C . TYR A 1 220 ? 13.373 25.332 6.676 1.00 40.06 220 TYR A C 1
ATOM 1708 O O . TYR A 1 220 ? 14.124 25.630 5.754 1.00 40.06 220 TYR A O 1
ATOM 1716 N N . ARG A 1 221 ? 13.785 25.323 7.951 1.00 36.81 221 ARG A N 1
ATOM 1717 C CA . ARG A 1 221 ? 15.159 25.646 8.396 1.00 36.81 221 ARG A CA 1
ATOM 1718 C C . ARG A 1 221 ? 15.687 27.012 7.918 1.00 36.81 221 ARG A C 1
ATOM 1720 O O . ARG A 1 221 ? 16.877 27.152 7.666 1.00 36.81 221 ARG A O 1
ATOM 1727 N N . GLY A 1 222 ? 14.816 28.017 7.848 1.00 40.47 222 GLY A N 1
ATOM 1728 C CA . GLY A 1 222 ? 15.190 29.391 7.490 1.00 40.47 222 GLY A CA 1
ATOM 1729 C C . GLY A 1 222 ? 15.231 29.676 5.988 1.00 40.47 222 GLY A C 1
ATOM 1730 O O . GLY A 1 222 ? 15.597 30.783 5.614 1.00 40.47 222 GLY A O 1
ATOM 1731 N N . ALA A 1 223 ? 14.847 28.713 5.146 1.00 29.78 223 ALA A N 1
ATOM 1732 C CA . ALA A 1 223 ? 14.609 28.935 3.726 1.00 29.78 223 ALA A CA 1
ATOM 1733 C C . ALA A 1 223 ? 13.106 28.929 3.440 1.00 29.78 223 ALA A C 1
ATOM 1735 O O . ALA A 1 223 ? 12.389 28.026 3.889 1.00 29.78 223 ALA A O 1
ATOM 1736 N N . ASP A 1 224 ? 12.658 29.919 2.676 1.00 47.69 224 ASP A N 1
ATOM 1737 C CA . ASP A 1 224 ? 11.304 29.968 2.143 1.00 47.69 224 ASP A CA 1
ATOM 1738 C C . ASP A 1 224 ? 11.221 29.069 0.906 1.00 47.69 224 ASP A C 1
ATOM 1740 O O . ASP A 1 224 ? 11.999 29.211 -0.039 1.00 47.69 224 ASP A O 1
ATOM 1744 N N . VAL A 1 225 ? 10.289 28.116 0.919 1.00 40.38 225 VAL A N 1
ATOM 1745 C CA . VAL A 1 225 ? 10.018 27.209 -0.199 1.00 40.38 225 VAL A CA 1
ATOM 1746 C C . VAL A 1 225 ? 8.532 27.221 -0.541 1.00 40.38 225 VAL A C 1
ATOM 1748 O O . VAL A 1 225 ? 7.663 27.273 0.332 1.00 40.38 225 VAL A O 1
ATOM 1751 N N . THR A 1 226 ? 8.244 27.173 -1.838 1.00 43.03 226 THR A N 1
ATOM 1752 C CA . THR A 1 226 ? 6.883 27.117 -2.383 1.00 43.03 226 THR A CA 1
ATOM 1753 C C . THR A 1 226 ? 6.738 25.819 -3.167 1.00 43.03 226 THR A C 1
ATOM 1755 O O . THR A 1 226 ? 7.515 25.578 -4.090 1.00 43.03 226 THR A O 1
ATOM 1758 N N . TYR A 1 227 ? 5.765 24.979 -2.805 1.00 39.97 227 TYR A N 1
ATOM 1759 C CA . TYR A 1 227 ? 5.420 23.791 -3.591 1.00 39.97 227 TYR A CA 1
ATOM 1760 C C . TYR A 1 227 ? 4.377 24.166 -4.647 1.00 39.97 227 TYR A C 1
ATOM 1762 O O . TYR A 1 227 ? 3.350 24.757 -4.313 1.00 39.97 227 TYR A O 1
ATOM 1770 N N . CYS A 1 228 ? 4.646 23.819 -5.907 1.00 37.16 228 CYS A N 1
ATOM 1771 C CA . CYS A 1 228 ? 3.736 24.013 -7.034 1.00 37.16 228 CYS A CA 1
ATOM 1772 C C . CYS A 1 228 ? 3.438 22.653 -7.683 1.00 37.16 228 CYS A C 1
ATOM 1774 O O . CYS A 1 228 ? 4.362 21.893 -7.972 1.00 37.16 228 CYS A O 1
ATOM 1776 N N . LEU A 1 229 ? 2.158 22.338 -7.893 1.00 40.28 229 LEU A N 1
ATOM 1777 C CA . LEU A 1 229 ? 1.700 21.135 -8.592 1.00 40.28 229 LEU A CA 1
ATOM 1778 C C . LEU A 1 229 ? 1.286 21.503 -10.020 1.00 40.28 229 LEU A C 1
ATOM 1780 O O . LEU A 1 229 ? 0.129 21.783 -10.304 1.00 40.28 229 LEU A O 1
ATOM 1784 N N . ALA A 1 230 ? 2.275 21.488 -10.906 1.00 36.84 230 ALA A N 1
ATOM 1785 C CA . ALA A 1 230 ? 2.151 21.301 -12.346 1.00 36.84 230 ALA A CA 1
ATOM 1786 C C . ALA A 1 230 ? 3.518 20.799 -12.830 1.00 36.84 230 ALA A C 1
ATOM 1788 O O . ALA A 1 230 ? 4.543 21.271 -12.340 1.00 36.84 230 ALA A O 1
ATOM 1789 N N . ALA A 1 231 ? 3.561 19.853 -13.768 1.00 44.19 231 ALA A N 1
ATOM 1790 C CA . ALA A 1 231 ? 4.795 19.524 -14.477 1.00 44.19 231 ALA A CA 1
ATOM 1791 C C . ALA A 1 231 ? 4.789 20.306 -15.798 1.00 44.19 231 ALA A C 1
ATOM 1793 O O . ALA A 1 231 ? 4.209 19.834 -16.777 1.00 44.19 231 ALA A O 1
ATOM 1794 N N . PRO A 1 232 ? 5.351 21.528 -15.855 1.00 58.25 232 PRO A N 1
ATOM 1795 C CA . PRO A 1 232 ? 5.555 22.180 -17.135 1.00 58.25 232 PRO A CA 1
ATOM 1796 C C . PRO A 1 232 ? 6.500 21.305 -17.964 1.00 58.25 232 PRO A C 1
ATOM 1798 O O . PRO A 1 232 ? 7.455 20.737 -17.434 1.00 58.25 232 PRO A O 1
ATOM 1801 N N . ARG A 1 233 ? 6.242 21.204 -19.272 1.00 66.75 233 ARG A N 1
ATOM 1802 C CA . ARG A 1 233 ? 7.068 20.481 -20.259 1.00 66.75 233 ARG A CA 1
ATOM 1803 C C . ARG A 1 233 ? 8.575 20.657 -20.019 1.00 66.75 233 ARG A C 1
ATOM 1805 O O . ARG A 1 233 ? 9.330 19.697 -20.126 1.00 66.75 233 ARG A O 1
ATOM 1812 N N . GLN A 1 234 ? 9.004 21.864 -19.647 1.00 68.94 234 GLN A N 1
ATOM 1813 C CA . GLN A 1 234 ? 10.394 22.207 -19.343 1.00 68.94 234 GLN A CA 1
ATOM 1814 C C . GLN A 1 234 ? 10.980 21.390 -18.181 1.00 68.94 234 GLN A C 1
ATOM 1816 O O . GLN A 1 234 ? 12.140 20.998 -18.246 1.00 68.94 234 GLN A O 1
ATOM 1821 N N . THR A 1 235 ? 10.198 21.093 -17.140 1.00 69.12 235 THR A N 1
ATOM 1822 C CA . THR A 1 235 ? 10.638 20.235 -16.031 1.00 69.12 235 THR A CA 1
ATOM 1823 C C . THR A 1 235 ? 10.834 18.800 -16.500 1.00 69.12 235 THR A C 1
ATOM 1825 O O . THR A 1 235 ? 11.844 18.194 -16.158 1.00 69.12 235 THR A O 1
ATOM 1828 N N . CYS A 1 236 ? 9.921 18.267 -17.318 1.00 73.31 236 CYS A N 1
ATOM 1829 C CA . CYS A 1 236 ? 10.074 16.927 -17.884 1.00 73.31 236 CYS A CA 1
ATOM 1830 C C . CYS A 1 236 ? 11.334 16.838 -18.754 1.00 73.31 236 CYS A C 1
ATOM 1832 O O . CYS A 1 236 ? 12.142 15.937 -18.555 1.00 73.31 236 CYS A O 1
ATOM 1834 N N . VAL A 1 237 ? 11.562 17.814 -19.642 1.00 79.69 237 VAL A N 1
ATOM 1835 C CA . VAL A 1 237 ? 12.788 17.889 -20.458 1.00 79.69 237 VAL A CA 1
ATOM 1836 C C . VAL A 1 237 ? 14.040 17.957 -19.578 1.00 79.69 237 VAL A C 1
ATOM 1838 O O . VAL A 1 237 ? 14.963 17.177 -19.789 1.00 79.69 237 VAL A O 1
ATOM 1841 N N . ALA A 1 238 ? 14.058 18.810 -18.549 1.00 77.44 238 ALA A N 1
ATOM 1842 C CA . ALA A 1 238 ? 15.202 18.931 -17.643 1.00 77.44 238 ALA A CA 1
ATOM 1843 C C . ALA A 1 238 ? 15.499 17.626 -16.882 1.00 77.44 238 ALA A C 1
ATOM 1845 O O . ALA A 1 238 ? 16.665 17.264 -16.708 1.00 77.44 238 ALA A O 1
ATOM 1846 N N . VAL A 1 239 ? 14.460 16.897 -16.455 1.00 78.19 239 VAL A N 1
ATOM 1847 C CA . VAL A 1 239 ? 14.615 15.569 -15.840 1.00 78.19 239 VAL A CA 1
ATOM 1848 C C . VAL A 1 239 ? 15.213 14.593 -16.847 1.00 78.19 239 VAL A C 1
ATOM 1850 O O . VAL A 1 239 ? 16.209 13.954 -16.525 1.00 78.19 239 VAL A O 1
ATOM 1853 N N . MET A 1 240 ? 14.689 14.531 -18.075 1.00 90.19 240 MET A N 1
ATOM 1854 C CA . MET A 1 240 ? 15.227 13.643 -19.112 1.00 90.19 240 MET A CA 1
ATOM 1855 C C . MET A 1 240 ? 16.686 13.954 -19.448 1.00 90.19 240 MET A C 1
ATOM 1857 O O . MET A 1 240 ? 17.497 13.039 -19.568 1.00 90.19 240 MET A O 1
ATOM 1861 N N . GLU A 1 241 ? 17.048 15.231 -19.569 1.00 89.06 241 GLU A N 1
ATOM 1862 C CA . GLU A 1 241 ? 18.427 15.661 -19.820 1.00 89.06 241 GLU A CA 1
ATOM 1863 C C . GLU A 1 241 ? 19.359 15.328 -18.655 1.00 89.06 241 GLU A C 1
ATOM 1865 O O . GLU A 1 241 ? 20.507 14.943 -18.870 1.00 89.06 241 GLU A O 1
ATOM 1870 N N . SER A 1 242 ? 18.877 15.451 -17.416 1.00 88.88 242 SER A N 1
ATOM 1871 C CA . SER A 1 242 ? 19.642 15.053 -16.237 1.00 88.88 242 SER A CA 1
ATOM 1872 C C . SER A 1 242 ? 19.822 13.537 -16.170 1.00 88.88 242 SER A C 1
ATOM 1874 O O . SER A 1 242 ? 20.937 13.076 -15.940 1.00 88.88 242 SER A O 1
ATOM 1876 N N . SER A 1 243 ? 18.756 12.767 -16.399 1.00 89.75 243 SER A N 1
ATOM 1877 C CA . SER A 1 243 ? 18.776 11.301 -16.399 1.00 89.75 243 SER A CA 1
ATOM 1878 C C . SER A 1 243 ? 19.642 10.733 -17.523 1.00 89.75 243 SER A C 1
ATOM 1880 O O . SER A 1 243 ? 20.359 9.767 -17.299 1.00 89.75 243 SER A O 1
ATOM 1882 N N . SER A 1 244 ? 19.669 11.372 -18.696 1.00 92.81 244 SER A N 1
ATOM 1883 C CA . SER A 1 244 ? 20.505 10.933 -19.828 1.00 92.81 244 SER A CA 1
ATOM 1884 C C . SER A 1 244 ? 22.006 10.961 -19.519 1.00 92.81 244 SER A C 1
ATOM 1886 O O . SER A 1 244 ? 22.775 10.297 -20.197 1.00 92.81 244 SER A O 1
ATOM 1888 N N . LYS A 1 245 ? 22.453 11.716 -18.504 1.00 94.12 245 LYS A N 1
ATOM 1889 C CA . LYS A 1 245 ? 23.870 11.743 -18.086 1.00 94.12 245 LYS A CA 1
ATOM 1890 C C . LYS A 1 245 ? 24.322 10.444 -17.423 1.00 94.12 245 LYS A C 1
ATOM 1892 O O . LYS A 1 245 ? 25.520 10.255 -17.246 1.00 94.12 245 LYS A O 1
ATOM 1897 N N . PHE A 1 246 ? 23.370 9.606 -17.021 1.00 94.44 246 PHE A N 1
ATOM 1898 C CA . PHE A 1 246 ? 23.633 8.284 -16.476 1.00 94.44 246 PHE A CA 1
ATOM 1899 C C . PHE A 1 246 ? 23.733 7.213 -17.568 1.00 94.44 246 PHE A C 1
ATOM 1901 O O . PHE A 1 246 ? 23.951 6.076 -17.197 1.00 94.44 246 PHE A O 1
ATOM 1908 N N . ASP A 1 247 ? 23.590 7.554 -18.858 1.00 96.25 247 ASP A N 1
ATOM 1909 C CA . ASP A 1 247 ? 24.051 6.731 -19.991 1.00 96.25 247 ASP A CA 1
ATOM 1910 C C . ASP A 1 247 ? 25.544 7.023 -20.215 1.00 96.25 247 ASP A C 1
ATOM 1912 O O . ASP A 1 247 ? 25.934 7.989 -20.879 1.00 96.25 247 ASP A O 1
ATOM 1916 N N . THR A 1 248 ? 26.389 6.249 -19.548 1.00 95.31 248 THR A N 1
ATOM 1917 C CA . THR A 1 248 ? 27.842 6.430 -19.463 1.00 95.31 248 THR A CA 1
ATOM 1918 C C . THR A 1 248 ? 28.602 5.659 -20.534 1.00 95.31 248 THR A C 1
ATOM 1920 O O . THR A 1 248 ? 29.715 6.063 -20.884 1.00 95.31 248 THR A O 1
ATOM 1923 N N . ASP A 1 249 ? 28.017 4.587 -21.080 1.00 94.88 249 ASP A N 1
ATOM 1924 C CA . ASP A 1 249 ? 28.603 3.805 -22.176 1.00 94.88 249 ASP A CA 1
ATOM 1925 C C . ASP A 1 249 ? 28.023 4.167 -23.557 1.00 94.88 249 ASP A C 1
ATOM 1927 O O . ASP A 1 249 ? 28.552 3.747 -24.593 1.00 94.88 249 ASP A O 1
ATOM 1931 N N . GLY A 1 250 ? 27.003 5.028 -23.588 1.00 95.69 250 GLY A N 1
ATOM 1932 C CA . GLY A 1 250 ? 26.395 5.531 -24.804 1.00 95.69 250 GLY A CA 1
ATOM 1933 C C . GLY A 1 250 ? 25.583 4.464 -25.526 1.00 95.69 250 GLY A C 1
ATOM 1934 O O . GLY A 1 250 ? 25.518 4.512 -26.759 1.00 95.69 250 GLY A O 1
ATOM 1935 N N . ASP A 1 251 ? 24.975 3.506 -24.829 1.00 96.31 251 ASP A N 1
ATOM 1936 C CA . ASP A 1 251 ? 24.131 2.460 -25.413 1.00 96.31 251 ASP A CA 1
ATOM 1937 C C . ASP A 1 251 ? 22.626 2.796 -25.397 1.00 96.31 251 ASP A C 1
ATOM 1939 O O . ASP A 1 251 ? 21.833 2.085 -26.018 1.00 96.31 251 ASP A O 1
ATOM 1943 N N . GLY A 1 252 ? 22.244 3.920 -24.781 1.00 96.12 252 GLY A N 1
ATOM 1944 C CA . GLY A 1 252 ? 20.862 4.379 -24.648 1.00 96.12 252 GLY A CA 1
ATOM 1945 C C . GLY A 1 252 ? 20.142 3.932 -23.371 1.00 96.12 252 GLY A C 1
ATOM 1946 O O . GLY A 1 252 ? 18.979 4.303 -23.201 1.00 96.12 252 GLY A O 1
ATOM 1947 N N . LEU A 1 253 ? 20.777 3.159 -22.492 1.00 97.62 253 LEU A N 1
ATOM 1948 C CA . LEU A 1 253 ? 20.296 2.806 -21.156 1.00 97.62 253 LEU A CA 1
ATOM 1949 C C . LEU A 1 253 ? 20.965 3.684 -20.101 1.00 97.62 253 LEU A C 1
ATOM 1951 O O . LEU A 1 253 ? 21.923 4.387 -20.378 1.00 97.62 253 LEU A O 1
ATOM 1955 N N . ILE A 1 254 ? 20.411 3.679 -18.892 1.00 96.12 254 ILE A N 1
ATOM 1956 C CA . ILE A 1 254 ? 21.009 4.367 -17.748 1.00 96.12 254 ILE A CA 1
ATOM 1957 C C . ILE A 1 254 ? 21.642 3.336 -16.813 1.00 96.12 254 ILE A C 1
ATOM 1959 O O . ILE A 1 254 ? 21.030 2.305 -16.519 1.00 96.12 254 ILE A O 1
ATOM 1963 N N . GLU A 1 255 ? 22.849 3.616 -16.326 1.00 97.44 255 GLU A N 1
ATOM 1964 C CA . GLU A 1 255 ? 23.563 2.746 -15.398 1.00 97.44 255 GLU A CA 1
ATOM 1965 C C . GLU A 1 255 ? 23.211 3.027 -13.939 1.00 97.44 255 GLU A C 1
ATOM 1967 O O . GLU A 1 255 ? 23.295 4.160 -13.455 1.00 97.44 255 GLU A O 1
ATOM 1972 N N . ASN A 1 256 ? 22.940 1.954 -13.196 1.00 97.25 256 ASN A N 1
ATOM 1973 C CA . ASN A 1 256 ? 23.096 1.952 -11.752 1.00 97.25 256 ASN A CA 1
ATOM 1974 C C . ASN A 1 256 ? 24.582 1.875 -11.378 1.00 97.25 256 ASN A C 1
ATOM 1976 O O . ASN A 1 256 ? 25.390 1.181 -11.999 1.00 97.25 256 ASN A O 1
ATOM 1980 N N . SER A 1 257 ? 24.938 2.590 -10.320 1.00 93.19 257 SER A N 1
ATOM 1981 C CA . SER A 1 257 ? 26.316 2.860 -9.903 1.00 93.19 257 SER A CA 1
ATOM 1982 C C . SER A 1 257 ? 26.961 1.760 -9.056 1.00 93.19 257 SER A C 1
ATOM 1984 O O . SER A 1 257 ? 28.116 1.907 -8.655 1.00 93.19 257 SER A O 1
ATOM 1986 N N . GLY A 1 258 ? 26.229 0.698 -8.702 1.00 90.62 258 GLY A N 1
ATOM 1987 C CA . GLY A 1 258 ? 26.665 -0.216 -7.646 1.00 90.62 258 GLY A CA 1
ATOM 1988 C C . GLY A 1 258 ? 26.527 0.385 -6.243 1.00 90.62 258 GLY A C 1
ATOM 1989 O O . GLY A 1 258 ? 27.202 -0.055 -5.311 1.00 90.62 258 GLY A O 1
ATOM 1990 N N . THR A 1 259 ? 25.665 1.393 -6.072 1.00 89.06 259 THR A N 1
ATOM 1991 C CA . THR A 1 259 ? 25.320 1.978 -4.767 1.00 89.06 259 THR A CA 1
ATOM 1992 C C . THR A 1 259 ? 23.802 2.101 -4.595 1.00 89.06 259 THR A C 1
ATOM 1994 O O . THR A 1 259 ? 23.030 1.683 -5.454 1.00 89.06 259 THR A O 1
ATOM 1997 N N . ALA A 1 260 ? 23.352 2.632 -3.457 1.00 86.12 260 ALA A N 1
ATOM 1998 C CA . ALA A 1 260 ? 21.940 2.882 -3.183 1.00 86.12 260 ALA A CA 1
ATOM 1999 C C . ALA A 1 260 ? 21.421 4.090 -3.988 1.00 86.12 260 ALA A C 1
ATOM 2001 O O . ALA A 1 260 ? 21.379 5.211 -3.478 1.00 86.12 260 ALA A O 1
ATOM 2002 N N . ASP A 1 261 ? 21.047 3.869 -5.248 1.00 91.69 261 ASP A N 1
ATOM 2003 C CA . ASP A 1 261 ? 20.616 4.917 -6.187 1.00 91.69 261 ASP A CA 1
ATOM 2004 C C . ASP A 1 261 ? 19.177 4.746 -6.708 1.00 91.69 261 ASP A C 1
ATOM 2006 O O . ASP A 1 261 ? 18.745 5.444 -7.626 1.00 91.69 261 ASP A O 1
ATOM 2010 N N . GLN A 1 262 ? 18.398 3.867 -6.071 1.00 93.69 262 GLN A N 1
ATOM 2011 C CA . GLN A 1 262 ? 16.981 3.636 -6.363 1.00 93.69 262 GLN A CA 1
ATOM 2012 C C . GLN A 1 262 ? 16.197 3.206 -5.099 1.00 93.69 262 GLN A C 1
ATOM 2014 O O . GLN A 1 262 ? 16.738 3.198 -3.994 1.00 93.69 262 GLN A O 1
ATOM 2019 N N . THR A 1 263 ? 14.886 2.942 -5.226 1.00 93.38 263 THR A N 1
ATOM 2020 C CA . THR A 1 263 ? 13.970 2.763 -4.075 1.00 93.38 263 THR A CA 1
ATOM 2021 C C . THR A 1 263 ? 14.236 1.523 -3.216 1.00 93.38 263 THR A C 1
ATOM 2023 O O . THR A 1 263 ? 13.853 1.528 -2.047 1.00 93.38 263 THR A O 1
ATOM 2026 N N . PHE A 1 264 ? 14.831 0.473 -3.776 1.00 94.50 264 PHE A N 1
ATOM 2027 C CA . PHE A 1 264 ? 15.382 -0.674 -3.065 1.00 94.50 264 PHE A CA 1
ATOM 2028 C C . PHE A 1 264 ? 16.786 -0.299 -2.581 1.00 94.50 264 PHE A C 1
ATOM 2030 O O . PHE A 1 264 ? 17.799 -0.809 -3.049 1.00 94.50 264 PHE A O 1
ATOM 2037 N N . ASP A 1 265 ? 16.832 0.644 -1.642 1.00 91.31 265 ASP A N 1
ATOM 2038 C CA . ASP A 1 265 ? 18.029 1.347 -1.168 1.00 91.31 265 ASP A CA 1
ATOM 2039 C C . ASP A 1 265 ? 19.087 0.461 -0.486 1.00 91.31 265 ASP A C 1
ATOM 2041 O O . ASP A 1 265 ? 20.199 0.911 -0.220 1.00 91.31 265 ASP A O 1
ATOM 2045 N N . THR A 1 266 ? 18.774 -0.804 -0.214 1.00 91.50 266 THR A N 1
ATOM 2046 C CA . THR A 1 266 ? 19.744 -1.808 0.250 1.00 91.50 266 THR A CA 1
ATOM 2047 C C . THR A 1 266 ? 19.999 -2.910 -0.771 1.00 91.50 266 THR A C 1
ATOM 2049 O O . THR A 1 266 ? 20.966 -3.649 -0.611 1.00 91.50 266 THR A O 1
ATOM 2052 N N . TRP A 1 267 ? 19.167 -3.017 -1.812 1.00 94.00 267 TRP A N 1
ATOM 2053 C CA . TRP A 1 267 ? 19.324 -3.962 -2.912 1.00 94.00 267 TRP A CA 1
ATOM 2054 C C . TRP A 1 267 ? 19.982 -3.270 -4.098 1.00 94.00 267 TRP A C 1
ATOM 2056 O O . TRP A 1 267 ? 19.335 -2.723 -4.986 1.00 94.00 267 TRP A O 1
ATOM 2066 N N . VAL A 1 268 ? 21.306 -3.240 -4.038 1.00 93.12 268 VAL A N 1
ATOM 2067 C CA . VAL A 1 268 ? 22.147 -2.539 -5.001 1.00 93.12 268 VAL A CA 1
ATOM 2068 C C . VAL A 1 268 ? 22.027 -3.169 -6.388 1.00 93.12 268 VAL A C 1
ATOM 2070 O O . VAL A 1 268 ? 21.993 -4.387 -6.509 1.00 93.12 268 VAL A O 1
ATOM 2073 N N . MET A 1 269 ? 22.001 -2.316 -7.409 1.00 95.62 269 MET A N 1
ATOM 2074 C CA . MET A 1 269 ? 22.049 -2.681 -8.826 1.00 95.62 269 MET A CA 1
ATOM 2075 C C . MET A 1 269 ? 23.347 -2.141 -9.435 1.00 95.62 269 MET A C 1
ATOM 2077 O O . MET A 1 269 ? 23.830 -1.084 -9.007 1.00 95.62 269 MET A O 1
ATOM 2081 N N . HIS A 1 270 ? 23.903 -2.825 -10.435 1.00 95.12 270 HIS A N 1
ATOM 2082 C CA . HIS A 1 270 ? 25.102 -2.364 -11.140 1.00 95.12 270 HIS A CA 1
ATOM 2083 C C . HIS A 1 270 ? 24.941 -2.434 -12.668 1.00 95.12 270 HIS A C 1
ATOM 2085 O O . HIS A 1 270 ? 24.538 -3.450 -13.233 1.00 95.12 270 HIS A O 1
ATOM 2091 N N . GLY A 1 271 ? 25.296 -1.348 -13.361 1.00 96.50 271 GLY A N 1
ATOM 2092 C CA . GLY A 1 271 ? 25.057 -1.198 -14.800 1.00 96.50 271 GLY A CA 1
ATOM 2093 C C . GLY A 1 271 ? 23.563 -1.065 -15.125 1.00 96.50 271 GLY A C 1
ATOM 2094 O O . GLY A 1 271 ? 22.777 -0.713 -14.242 1.00 96.50 271 GLY A O 1
ATOM 2095 N N . PRO A 1 272 ? 23.136 -1.325 -16.373 1.00 97.75 272 PRO A N 1
ATOM 2096 C CA . PRO A 1 272 ? 21.715 -1.356 -16.700 1.00 97.75 272 PRO A CA 1
ATOM 2097 C C . PRO A 1 272 ? 20.955 -2.407 -15.880 1.00 97.75 272 PRO A C 1
ATOM 2099 O O . PRO A 1 272 ? 21.275 -3.593 -15.952 1.00 97.75 272 PRO A O 1
ATOM 2102 N N . SER A 1 273 ? 19.933 -1.981 -15.133 1.00 98.25 273 SER A N 1
ATOM 2103 C CA . SER A 1 273 ? 19.008 -2.860 -14.399 1.00 98.25 273 SER A CA 1
ATOM 2104 C C . SER A 1 273 ? 17.636 -2.932 -15.057 1.00 98.25 273 SER A C 1
ATOM 2106 O O . SER A 1 273 ? 17.188 -1.958 -15.670 1.00 98.25 273 SER A O 1
ATOM 2108 N N . ALA A 1 274 ? 16.922 -4.050 -14.898 1.00 98.12 274 ALA A N 1
ATOM 2109 C CA . ALA A 1 274 ? 15.572 -4.173 -15.455 1.00 98.12 274 ALA A CA 1
ATOM 2110 C C . ALA A 1 274 ? 14.617 -3.113 -14.880 1.00 98.12 274 ALA A C 1
ATOM 2112 O O . ALA A 1 274 ? 13.867 -2.479 -15.624 1.00 98.12 274 ALA A O 1
ATOM 2113 N N . TYR A 1 275 ? 14.707 -2.844 -13.575 1.00 98.19 275 TYR A N 1
ATOM 2114 C CA . TYR A 1 275 ? 13.881 -1.843 -12.899 1.00 98.19 275 TYR A CA 1
ATOM 2115 C C . TYR A 1 275 ? 14.117 -0.425 -13.446 1.00 98.19 275 TYR A C 1
ATOM 2117 O O . TYR A 1 275 ? 13.198 0.170 -14.017 1.00 98.19 275 TYR A O 1
ATOM 2125 N N . CYS A 1 276 ? 15.340 0.112 -13.341 1.00 97.62 276 CYS A N 1
ATOM 2126 C CA . CYS A 1 276 ? 15.627 1.489 -13.758 1.00 97.62 276 CYS A CA 1
ATOM 2127 C C . CYS A 1 276 ? 15.523 1.670 -15.276 1.00 97.62 276 CYS A C 1
ATOM 2129 O O . CYS A 1 276 ? 14.986 2.684 -15.728 1.00 97.62 276 CYS A O 1
ATOM 2131 N N . CYS A 1 277 ? 15.957 0.684 -16.069 1.00 98.06 277 CYS A N 1
ATOM 2132 C CA . CYS A 1 277 ? 15.840 0.768 -17.524 1.00 98.06 277 CYS A CA 1
ATOM 2133 C C . CYS A 1 277 ? 14.384 0.698 -17.979 1.00 98.06 277 CYS A C 1
ATOM 2135 O O . CYS A 1 277 ? 14.008 1.446 -18.878 1.00 98.06 277 CYS A O 1
ATOM 2137 N N . SER A 1 278 ? 13.530 -0.118 -17.346 1.00 97.81 278 SER A N 1
ATOM 2138 C CA . SER A 1 278 ? 12.106 -0.115 -17.699 1.00 97.81 278 SER A CA 1
ATOM 2139 C C . SER A 1 278 ? 11.474 1.263 -17.455 1.00 97.81 278 SER A C 1
ATOM 2141 O O . SER A 1 278 ? 10.784 1.777 -18.334 1.00 97.81 278 SER A O 1
ATOM 2143 N N . LEU A 1 279 ? 11.765 1.923 -16.325 1.00 95.81 279 LEU A N 1
ATOM 2144 C CA . LEU A 1 279 ? 11.306 3.295 -16.058 1.00 95.81 279 LEU A CA 1
ATOM 2145 C C . LEU A 1 279 ? 11.846 4.296 -17.083 1.00 95.81 279 LEU A C 1
ATOM 2147 O O . LEU A 1 279 ? 11.115 5.180 -17.525 1.00 95.81 279 LEU A O 1
ATOM 2151 N N . TRP A 1 280 ? 13.109 4.151 -17.475 1.00 97.44 280 TRP A N 1
ATOM 2152 C CA . TRP A 1 280 ? 13.744 5.006 -18.471 1.00 97.44 280 TRP A CA 1
ATOM 2153 C C . TRP A 1 280 ? 13.087 4.887 -19.851 1.00 97.44 280 TRP A C 1
ATOM 2155 O O . TRP A 1 280 ? 12.683 5.896 -20.431 1.00 97.44 280 TRP A O 1
ATOM 2165 N N . LEU A 1 281 ? 12.895 3.661 -20.346 1.00 97.94 281 LEU A N 1
ATOM 2166 C CA . LEU A 1 281 ? 12.179 3.400 -21.597 1.00 97.94 281 LEU A CA 1
ATOM 2167 C C . LEU A 1 281 ? 10.741 3.933 -21.529 1.00 97.94 281 LEU A C 1
ATOM 2169 O O . LEU A 1 281 ? 10.253 4.530 -22.491 1.00 97.94 281 LEU A O 1
ATOM 2173 N N . ALA A 1 282 ? 10.082 3.767 -20.380 1.00 93.88 282 ALA A N 1
ATOM 2174 C CA . ALA A 1 282 ? 8.750 4.303 -20.146 1.00 93.88 282 ALA A CA 1
ATOM 2175 C C . ALA A 1 282 ? 8.704 5.832 -20.239 1.00 93.88 282 ALA A C 1
ATOM 2177 O O . ALA A 1 282 ? 7.844 6.391 -20.920 1.00 93.88 282 ALA A O 1
ATOM 2178 N N . ALA A 1 283 ? 9.664 6.512 -19.613 1.00 93.31 283 ALA A N 1
ATOM 2179 C CA . ALA A 1 283 ? 9.781 7.961 -19.673 1.00 93.31 283 ALA A CA 1
ATOM 2180 C C . ALA A 1 283 ? 10.052 8.454 -21.103 1.00 93.31 283 ALA A C 1
ATOM 2182 O O . ALA A 1 283 ? 9.418 9.410 -21.544 1.00 93.31 283 ALA A O 1
ATOM 2183 N N . LEU A 1 284 ? 10.922 7.780 -21.863 1.00 95.88 284 LEU A N 1
ATOM 2184 C CA . LEU A 1 284 ? 11.165 8.105 -23.273 1.00 95.88 284 LEU A CA 1
ATOM 2185 C C . LEU A 1 284 ? 9.895 7.965 -24.125 1.00 95.88 284 LEU A C 1
ATOM 2187 O O . LEU A 1 284 ? 9.580 8.869 -24.898 1.00 95.88 284 LEU A O 1
ATOM 2191 N N . GLY A 1 285 ? 9.141 6.875 -23.946 1.00 93.31 285 GLY A N 1
ATOM 2192 C CA . GLY A 1 285 ? 7.868 6.662 -24.641 1.00 93.31 285 GLY A CA 1
ATOM 2193 C C . GLY A 1 285 ? 6.814 7.719 -24.302 1.00 93.31 285 GLY A C 1
ATOM 2194 O O . GLY A 1 285 ? 6.137 8.221 -25.199 1.00 93.31 285 GLY A O 1
ATOM 2195 N N . ALA A 1 286 ? 6.719 8.111 -23.029 1.00 90.06 286 ALA A N 1
ATOM 2196 C CA . ALA A 1 286 ? 5.822 9.177 -22.590 1.00 90.06 286 ALA A CA 1
ATOM 2197 C C . ALA A 1 286 ? 6.239 10.552 -23.141 1.00 90.06 286 ALA A C 1
ATOM 2199 O O . ALA A 1 286 ? 5.386 11.345 -23.530 1.00 90.06 286 ALA A O 1
ATOM 2200 N N . MET A 1 287 ? 7.542 10.835 -23.208 1.00 90.00 287 MET A N 1
ATOM 2201 C CA . MET A 1 287 ? 8.063 12.102 -23.730 1.00 90.00 287 MET A CA 1
ATOM 2202 C C . MET A 1 287 ? 7.902 12.233 -25.240 1.00 90.00 287 MET A C 1
ATOM 2204 O O . MET A 1 287 ? 7.645 13.330 -25.731 1.00 90.00 287 MET A O 1
ATOM 2208 N N . GLU A 1 288 ? 8.013 11.131 -25.977 1.00 92.56 288 GLU A N 1
ATOM 2209 C CA . GLU A 1 288 ? 7.689 11.114 -27.399 1.00 92.56 288 GLU A CA 1
ATOM 2210 C C . GLU A 1 288 ? 6.206 11.416 -27.645 1.00 92.56 288 GLU A C 1
ATOM 2212 O O . GLU A 1 288 ? 5.897 12.264 -28.482 1.00 92.56 288 GLU A O 1
ATOM 2217 N N . GLU A 1 289 ? 5.297 10.765 -26.911 1.00 88.94 289 GLU A N 1
ATOM 2218 C CA . GLU A 1 289 ? 3.854 11.022 -27.022 1.00 88.94 289 GLU A CA 1
ATOM 2219 C C . GLU A 1 289 ? 3.511 12.458 -26.607 1.00 88.94 289 GLU A C 1
ATOM 2221 O O . GLU A 1 289 ? 2.785 13.150 -27.316 1.00 88.94 289 GLU A O 1
ATOM 2226 N N . LEU A 1 290 ? 4.095 12.947 -25.509 1.00 84.75 290 LEU A N 1
ATOM 2227 C CA . LEU A 1 290 ? 3.935 14.332 -25.072 1.00 84.75 290 LEU A CA 1
ATOM 2228 C C . LEU A 1 290 ? 4.398 15.316 -26.154 1.00 84.75 290 LEU A C 1
ATOM 2230 O O . LEU A 1 290 ? 3.704 16.290 -26.438 1.00 84.75 290 LEU A O 1
ATOM 2234 N N . ALA A 1 291 ? 5.556 15.072 -26.770 1.00 87.62 291 ALA A N 1
ATOM 2235 C CA . ALA A 1 291 ? 6.061 15.915 -27.846 1.00 87.62 291 ALA A CA 1
ATOM 2236 C C . ALA A 1 291 ? 5.147 15.876 -29.081 1.00 87.62 291 ALA A C 1
ATOM 2238 O O . ALA A 1 291 ? 4.943 16.917 -29.704 1.00 87.62 291 ALA A O 1
ATOM 2239 N N . ASP A 1 292 ? 4.566 14.719 -29.412 1.00 86.12 292 ASP A N 1
ATOM 2240 C CA . ASP A 1 292 ? 3.603 14.582 -30.510 1.00 86.12 292 ASP A CA 1
ATOM 2241 C C . ASP A 1 292 ? 2.314 15.374 -30.244 1.00 86.12 292 ASP A C 1
ATOM 2243 O O . ASP A 1 292 ? 1.916 16.199 -31.067 1.00 86.12 292 ASP A O 1
ATOM 2247 N N . VAL A 1 293 ? 1.728 15.220 -29.050 1.00 83.06 293 VAL A N 1
ATOM 2248 C CA . VAL A 1 293 ? 0.528 15.959 -28.611 1.00 83.06 293 VAL A CA 1
ATOM 2249 C C . VAL A 1 293 ? 0.754 17.472 -28.641 1.00 83.06 293 VAL A C 1
ATOM 2251 O O . VAL A 1 293 ? -0.151 18.235 -28.980 1.00 83.06 293 VAL A O 1
ATOM 2254 N N . LEU A 1 294 ? 1.967 17.920 -28.315 1.00 82.75 294 LEU A N 1
ATOM 2255 C CA . LEU A 1 294 ? 2.344 19.333 -28.323 1.00 82.75 294 LEU A CA 1
ATOM 2256 C C . LEU A 1 294 ? 2.834 19.838 -29.693 1.00 82.75 294 LEU A C 1
ATOM 2258 O O . LEU A 1 294 ? 3.256 20.991 -29.791 1.00 82.75 294 LEU A O 1
ATOM 2262 N N . GLY A 1 295 ? 2.826 19.008 -30.744 1.00 86.06 295 GLY A N 1
ATOM 2263 C CA . GLY A 1 295 ? 3.263 19.394 -32.092 1.00 86.06 295 GLY A CA 1
ATOM 2264 C C . GLY A 1 295 ? 4.766 19.684 -32.213 1.00 86.06 295 GLY A C 1
ATOM 2265 O O . GLY A 1 295 ? 5.192 20.458 -33.069 1.00 86.06 295 GLY A O 1
ATOM 2266 N N . CYS A 1 296 ? 5.588 19.094 -31.346 1.00 89.25 296 CYS A N 1
ATOM 2267 C CA . CYS A 1 296 ? 7.020 19.365 -31.221 1.00 89.25 296 CYS A CA 1
ATOM 2268 C C . CYS A 1 296 ? 7.852 18.286 -31.925 1.00 89.25 296 CYS A C 1
ATOM 2270 O O . CYS A 1 296 ? 8.456 17.418 -31.294 1.00 89.25 296 CYS A O 1
ATOM 2272 N N . GLY A 1 297 ? 7.875 18.346 -33.260 1.00 91.94 297 GLY A N 1
ATOM 2273 C CA . GLY A 1 297 ? 8.426 17.289 -34.119 1.00 91.94 297 GLY A CA 1
ATOM 2274 C C . GLY A 1 297 ? 9.906 16.946 -33.893 1.00 91.94 297 GLY A C 1
ATOM 2275 O O . GLY A 1 297 ? 10.272 15.771 -33.954 1.00 91.94 297 GLY A O 1
ATOM 2276 N N . GLU A 1 298 ? 10.756 17.933 -33.594 1.00 93.94 298 GLU A N 1
ATOM 2277 C CA . GLU A 1 298 ? 12.182 17.693 -33.310 1.00 93.94 298 GLU A CA 1
ATOM 2278 C C . GLU A 1 298 ? 12.379 16.897 -32.011 1.00 93.94 298 GLU A C 1
ATOM 2280 O O . GLU A 1 298 ? 13.097 15.897 -31.999 1.00 93.94 298 GLU A O 1
ATOM 2285 N N . GLU A 1 299 ? 11.688 17.284 -30.933 1.00 89.44 299 GLU A N 1
ATOM 2286 C CA . GLU A 1 299 ? 11.720 16.565 -29.651 1.00 89.44 299 GLU A CA 1
ATOM 2287 C C . GLU A 1 299 ? 11.140 15.160 -29.781 1.00 89.44 299 GLU A C 1
ATOM 2289 O O . GLU A 1 299 ? 11.740 14.201 -29.295 1.00 89.44 299 GLU A O 1
ATOM 2294 N N . ARG A 1 300 ? 10.019 15.016 -30.495 1.00 94.44 300 ARG A N 1
ATOM 2295 C CA . ARG A 1 300 ? 9.432 13.707 -30.792 1.00 94.44 300 ARG A CA 1
ATOM 2296 C C . ARG A 1 300 ? 10.452 12.800 -31.481 1.00 94.44 300 ARG A C 1
ATOM 2298 O O . ARG A 1 300 ? 10.650 11.665 -31.058 1.00 94.44 300 ARG A O 1
ATOM 2305 N N . THR A 1 301 ? 11.126 13.306 -32.515 1.00 97.50 301 THR A N 1
ATOM 2306 C CA . THR A 1 301 ? 12.138 12.544 -33.264 1.00 97.50 301 THR A CA 1
ATOM 2307 C C . THR A 1 301 ? 13.318 12.157 -32.372 1.00 97.50 301 THR A C 1
ATOM 2309 O O . THR A 1 301 ? 13.750 11.005 -32.398 1.00 97.50 301 THR A O 1
ATOM 2312 N N . LYS A 1 302 ? 13.800 13.089 -31.539 1.00 96.75 302 LYS A N 1
ATOM 2313 C CA . LYS A 1 302 ? 14.868 12.844 -30.559 1.00 96.75 302 LYS A CA 1
ATOM 2314 C C . LYS A 1 302 ? 14.499 11.703 -29.606 1.00 96.75 302 LYS A C 1
ATOM 2316 O O . LYS A 1 302 ? 15.255 10.738 -29.495 1.00 96.75 302 LYS A O 1
ATOM 2321 N N . TYR A 1 303 ? 13.342 11.782 -28.945 1.00 96.38 303 TYR A N 1
ATOM 2322 C CA . TYR A 1 303 ? 12.925 10.761 -27.980 1.00 96.38 303 TYR A CA 1
ATOM 2323 C C . TYR A 1 303 ? 12.624 9.413 -28.645 1.00 96.38 303 TYR A C 1
ATOM 2325 O O . TYR A 1 303 ? 13.009 8.384 -28.095 1.00 96.38 303 TYR A O 1
ATOM 2333 N N . ALA A 1 304 ? 12.062 9.401 -29.857 1.00 97.06 304 ALA A N 1
ATOM 2334 C CA . ALA A 1 304 ? 11.846 8.171 -30.622 1.00 97.06 304 ALA A CA 1
ATOM 2335 C C . ALA A 1 304 ? 13.162 7.441 -30.960 1.00 97.06 304 ALA A C 1
ATOM 2337 O O . ALA A 1 304 ? 13.248 6.212 -30.864 1.00 97.06 304 ALA A O 1
ATOM 2338 N N . GLN A 1 305 ? 14.207 8.188 -31.333 1.00 97.88 305 GLN A N 1
ATOM 2339 C CA . GLN A 1 305 ? 15.535 7.630 -31.611 1.00 97.88 305 GLN A CA 1
ATOM 2340 C C . GLN A 1 305 ? 16.196 7.083 -30.343 1.00 97.88 305 GLN A C 1
ATOM 2342 O O . GLN A 1 305 ? 16.705 5.960 -30.353 1.00 97.88 305 GLN A O 1
ATOM 2347 N N . MET A 1 306 ? 16.150 7.850 -29.247 1.00 98.00 306 MET A N 1
ATOM 2348 C CA . MET A 1 306 ? 16.653 7.409 -27.942 1.00 98.00 306 MET A CA 1
ATOM 2349 C C . MET A 1 306 ? 15.943 6.134 -27.482 1.00 98.00 306 MET A C 1
ATOM 2351 O O . MET A 1 306 ? 16.604 5.174 -27.093 1.00 98.00 306 MET A O 1
ATOM 2355 N N . LEU A 1 307 ? 14.614 6.090 -27.607 1.00 97.75 307 LEU A N 1
ATOM 2356 C CA . LEU A 1 307 ? 13.802 4.932 -27.253 1.00 97.75 307 LEU A CA 1
ATOM 2357 C C . LEU A 1 307 ? 14.191 3.693 -28.063 1.00 97.75 307 LEU A C 1
ATOM 2359 O O . LEU A 1 307 ? 14.436 2.642 -27.481 1.00 97.75 307 LEU A O 1
ATOM 2363 N N . THR A 1 308 ? 14.308 3.815 -29.387 1.00 98.19 308 THR A N 1
ATOM 2364 C CA . THR A 1 308 ? 14.672 2.687 -30.268 1.00 98.19 308 THR A CA 1
ATOM 2365 C C . THR A 1 308 ? 16.030 2.087 -29.887 1.00 98.19 308 THR A C 1
ATOM 2367 O O . THR A 1 308 ? 16.215 0.864 -29.860 1.00 98.19 308 THR A O 1
ATOM 2370 N N . LYS A 1 309 ? 16.992 2.957 -29.566 1.00 98.31 309 LYS A N 1
ATOM 2371 C CA . LYS A 1 309 ? 18.330 2.563 -29.124 1.00 98.31 309 LYS A CA 1
ATOM 2372 C C . LYS A 1 309 ? 18.275 1.838 -27.773 1.00 98.31 309 LYS A C 1
ATOM 2374 O O . LYS A 1 309 ? 18.778 0.720 -27.664 1.00 98.31 309 LYS A O 1
ATOM 2379 N N . ALA A 1 310 ? 17.573 2.423 -26.802 1.00 98.19 310 ALA A N 1
ATOM 2380 C CA . ALA A 1 310 ? 17.373 1.866 -25.467 1.00 98.19 310 ALA A CA 1
ATOM 2381 C C . ALA A 1 310 ? 16.677 0.491 -25.511 1.00 98.19 310 ALA A C 1
ATOM 2383 O O . ALA A 1 310 ? 17.143 -0.461 -24.892 1.00 98.19 310 ALA A O 1
ATOM 2384 N N . GLN A 1 311 ? 15.617 0.344 -26.314 1.00 98.31 311 GLN A N 1
ATOM 2385 C CA . GLN A 1 311 ? 14.923 -0.931 -26.541 1.00 98.31 311 GLN A CA 1
ATOM 2386 C C . GLN A 1 311 ? 15.875 -2.012 -27.054 1.00 98.31 311 GLN A C 1
ATOM 2388 O O . GLN A 1 311 ? 15.890 -3.130 -26.540 1.00 98.31 311 GLN A O 1
ATOM 2393 N N . THR A 1 312 ? 16.691 -1.671 -28.053 1.00 98.25 312 THR A N 1
ATOM 2394 C CA . THR A 1 312 ? 17.660 -2.607 -28.634 1.00 98.25 312 THR A CA 1
ATOM 2395 C C . THR A 1 312 ? 18.682 -3.058 -27.594 1.00 98.25 312 THR A C 1
ATOM 2397 O O . THR A 1 312 ? 18.999 -4.248 -27.522 1.00 98.25 312 THR A O 1
ATOM 2400 N N . SER A 1 313 ? 19.183 -2.133 -26.770 1.00 98.25 313 SER A N 1
ATOM 2401 C CA . SER A 1 313 ? 20.163 -2.479 -25.744 1.00 98.25 313 SER A CA 1
ATOM 2402 C C . SER A 1 313 ? 19.555 -3.286 -24.594 1.00 98.25 313 SER A C 1
ATOM 2404 O O . SER A 1 313 ? 20.129 -4.302 -24.205 1.00 98.25 313 SER A O 1
ATOM 2406 N N . MET A 1 314 ? 18.360 -2.925 -24.106 1.00 98.06 314 MET A N 1
ATOM 2407 C CA . MET A 1 314 ? 17.682 -3.652 -23.022 1.00 98.06 314 MET A 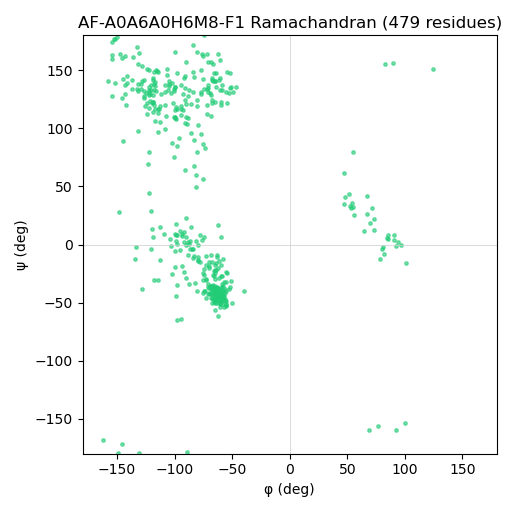CA 1
ATOM 2408 C C . MET A 1 314 ? 17.442 -5.117 -23.403 1.00 98.06 314 MET A C 1
ATOM 2410 O O . MET A 1 314 ? 17.730 -6.030 -22.630 1.00 98.06 314 MET A O 1
ATOM 2414 N N . GLU A 1 315 ? 16.980 -5.347 -24.630 1.00 98.12 315 GLU A N 1
ATOM 2415 C CA . GLU A 1 315 ? 16.774 -6.685 -25.186 1.00 98.12 315 GLU A CA 1
ATOM 2416 C C . GLU A 1 315 ? 18.078 -7.474 -25.318 1.00 98.12 315 GLU A C 1
ATOM 2418 O O . GLU A 1 315 ? 18.099 -8.679 -25.097 1.00 98.12 315 GLU A O 1
ATOM 2423 N N . LYS A 1 316 ? 19.182 -6.813 -25.664 1.00 98.00 316 LYS A N 1
ATOM 2424 C CA . LYS A 1 316 ? 20.482 -7.476 -25.796 1.00 98.00 316 LYS A CA 1
ATOM 2425 C C . LYS A 1 316 ? 21.116 -7.798 -24.441 1.00 98.00 316 LYS A C 1
ATOM 2427 O O . LYS A 1 316 ? 21.743 -8.845 -24.308 1.00 98.00 316 LYS A O 1
ATOM 2432 N N . LYS A 1 317 ? 21.031 -6.873 -23.482 1.00 97.94 317 LYS A N 1
ATOM 2433 C CA . LYS A 1 317 ? 21.756 -6.940 -22.205 1.00 97.94 317 LYS A CA 1
ATOM 2434 C C . LYS A 1 317 ? 20.992 -7.712 -21.127 1.00 97.94 317 LYS A C 1
ATOM 2436 O O . LYS A 1 317 ? 21.633 -8.351 -20.300 1.00 97.94 317 LYS A O 1
ATOM 2441 N N . LEU A 1 318 ? 19.657 -7.646 -21.113 1.00 98.31 318 LEU A N 1
ATOM 2442 C CA . LEU A 1 318 ? 18.858 -8.130 -19.980 1.00 98.31 318 LEU A CA 1
ATOM 2443 C C . LEU A 1 318 ? 17.911 -9.281 -20.317 1.00 98.31 318 LEU A C 1
ATOM 2445 O O . LEU A 1 318 ? 17.642 -10.098 -19.441 1.00 98.31 318 LEU A O 1
ATOM 2449 N N . TRP A 1 319 ? 17.390 -9.377 -21.542 1.00 98.62 319 TRP A N 1
ATOM 2450 C CA . TRP A 1 319 ? 16.468 -10.461 -21.892 1.00 98.62 319 TRP A CA 1
ATOM 2451 C C . TRP A 1 319 ? 17.201 -11.804 -21.997 1.00 98.62 319 TRP A C 1
ATOM 2453 O O . TRP A 1 319 ? 18.078 -11.982 -22.842 1.00 98.62 319 TRP A O 1
ATOM 2463 N N . ASN A 1 320 ? 16.805 -12.775 -21.174 1.00 97.94 320 ASN A N 1
ATOM 2464 C CA . ASN A 1 320 ? 17.441 -14.097 -21.122 1.00 97.94 320 ASN A CA 1
ATOM 2465 C C . ASN A 1 320 ? 16.633 -15.212 -21.815 1.00 97.94 320 ASN A C 1
ATOM 2467 O O . ASN A 1 320 ? 17.004 -16.383 -21.750 1.00 97.94 320 ASN A O 1
ATOM 2471 N N . GLY A 1 321 ? 15.518 -14.863 -22.464 1.00 97.94 321 GLY A N 1
ATOM 2472 C CA . GLY A 1 321 ? 14.600 -15.810 -23.102 1.00 97.94 321 GLY A CA 1
ATOM 2473 C C . GLY A 1 321 ? 13.339 -16.125 -22.294 1.00 97.94 321 GLY A C 1
ATOM 2474 O O . GLY A 1 321 ? 12.384 -16.634 -22.874 1.00 97.94 321 GLY A O 1
ATOM 2475 N N . SER A 1 322 ? 13.306 -15.810 -20.995 1.00 98.00 322 SER A N 1
ATOM 2476 C CA . SER A 1 322 ? 12.130 -16.020 -20.128 1.00 98.00 322 SER A CA 1
ATOM 2477 C C . SER A 1 322 ? 11.721 -14.760 -19.360 1.00 98.00 322 SER A C 1
ATOM 2479 O O . SER A 1 322 ? 10.533 -14.485 -19.204 1.00 98.00 322 SER A O 1
ATOM 2481 N N . TYR A 1 323 ? 12.693 -13.979 -18.899 1.00 98.75 323 TYR A N 1
ATOM 2482 C CA . TYR A 1 323 ? 12.489 -12.742 -18.149 1.00 98.75 323 TYR A CA 1
ATOM 2483 C C . TYR A 1 323 ? 13.675 -11.787 -18.378 1.00 98.75 323 TYR A C 1
ATOM 2485 O O . TYR A 1 323 ? 14.629 -12.124 -19.089 1.00 98.75 323 TYR A O 1
ATOM 2493 N N . TYR A 1 324 ? 13.610 -10.582 -17.815 1.00 98.69 324 TYR A N 1
ATOM 2494 C CA . TYR A 1 324 ? 14.731 -9.644 -17.813 1.00 98.69 324 TYR A CA 1
ATOM 2495 C C . TYR A 1 324 ? 15.567 -9.851 -16.547 1.00 98.69 324 TYR A C 1
ATOM 2497 O O . TYR A 1 324 ? 15.037 -9.793 -15.437 1.00 98.69 324 TYR A O 1
ATOM 2505 N N . ASN A 1 325 ? 16.866 -10.100 -16.718 1.00 98.56 325 ASN A N 1
ATOM 2506 C CA . ASN A 1 325 ? 17.836 -10.203 -15.628 1.00 98.56 325 ASN A CA 1
ATOM 2507 C C . ASN A 1 325 ? 17.762 -8.973 -14.710 1.00 98.56 325 ASN A C 1
ATOM 2509 O O . ASN A 1 325 ? 17.483 -7.869 -15.179 1.00 98.56 325 ASN A O 1
ATOM 2513 N N . PHE A 1 326 ? 18.026 -9.170 -13.416 1.00 98.31 326 PHE A N 1
ATOM 2514 C CA . PHE A 1 326 ? 18.011 -8.114 -12.401 1.00 98.31 326 PHE A CA 1
ATOM 2515 C C . PHE A 1 326 ? 18.849 -6.910 -12.846 1.00 98.31 326 PHE A C 1
ATOM 2517 O O . PHE A 1 326 ? 18.349 -5.782 -12.895 1.00 98.31 326 PHE A O 1
ATOM 2524 N N . ASP A 1 327 ? 20.079 -7.184 -13.274 1.00 97.88 327 ASP A N 1
ATOM 2525 C CA . ASP A 1 327 ? 20.945 -6.245 -13.966 1.00 97.88 327 ASP A CA 1
ATOM 2526 C C . ASP A 1 327 ? 21.905 -6.955 -14.933 1.00 97.88 327 ASP A C 1
ATOM 2528 O O . ASP A 1 327 ? 21.861 -8.172 -15.133 1.00 97.88 327 ASP A O 1
ATOM 2532 N N . SER A 1 328 ? 22.708 -6.155 -15.628 1.00 95.69 328 SER A N 1
ATOM 2533 C CA . SER A 1 328 ? 23.592 -6.617 -16.703 1.00 95.69 328 SER A CA 1
ATOM 2534 C C . SER A 1 328 ? 24.966 -7.108 -16.233 1.00 95.69 328 SER A C 1
ATOM 2536 O O . SER A 1 328 ? 25.778 -7.522 -17.065 1.00 95.69 328 SER A O 1
ATOM 2538 N N . CYS A 1 329 ? 25.278 -7.000 -14.940 1.00 90.81 329 CYS A N 1
ATOM 2539 C CA . CYS A 1 329 ? 26.623 -7.258 -14.440 1.00 90.81 329 CYS A CA 1
ATOM 2540 C C . CYS A 1 329 ? 26.803 -8.708 -13.998 1.00 90.81 329 CYS A C 1
ATOM 2542 O O . CYS A 1 329 ? 25.912 -9.320 -13.434 1.00 90.81 329 CYS A O 1
ATOM 2544 N N . ASP A 1 330 ? 27.985 -9.274 -14.232 1.00 87.06 330 ASP A N 1
ATOM 2545 C CA . ASP A 1 330 ? 28.259 -10.676 -13.907 1.00 87.06 330 ASP A CA 1
ATOM 2546 C C . ASP A 1 330 ? 28.592 -10.843 -12.413 1.00 87.06 330 ASP A C 1
ATOM 2548 O O . ASP A 1 330 ? 29.753 -10.884 -11.999 1.00 87.06 330 ASP A O 1
ATOM 2552 N N . HIS A 1 331 ? 27.552 -10.870 -11.578 1.00 88.06 331 HIS A N 1
ATOM 2553 C CA . HIS A 1 331 ? 27.655 -11.126 -10.141 1.00 88.06 331 HIS A CA 1
ATOM 2554 C C . HIS A 1 331 ? 26.572 -12.100 -9.650 1.00 88.06 331 HIS A C 1
ATOM 2556 O O . HIS A 1 331 ? 25.545 -12.257 -10.306 1.00 88.06 331 HIS A O 1
ATOM 2562 N N . PRO A 1 332 ? 26.718 -12.746 -8.476 1.00 85.12 332 PRO A N 1
ATOM 2563 C CA . PRO A 1 332 ? 25.909 -13.917 -8.109 1.00 85.12 332 PRO A CA 1
ATOM 2564 C C . PRO A 1 332 ? 24.377 -13.763 -8.155 1.00 85.12 332 PRO A C 1
ATOM 2566 O O . PRO A 1 332 ? 23.685 -14.764 -8.302 1.00 85.12 332 PRO A O 1
ATOM 2569 N N . HIS A 1 333 ? 23.843 -12.545 -8.035 1.00 89.62 333 HIS A N 1
ATOM 2570 C CA . HIS A 1 333 ? 22.402 -12.259 -8.007 1.00 89.62 333 HIS A CA 1
ATOM 2571 C C . HIS A 1 333 ? 21.871 -11.545 -9.268 1.00 89.62 333 HIS A C 1
ATOM 2573 O O . HIS A 1 333 ? 20.713 -11.146 -9.302 1.00 89.62 333 HIS A O 1
ATOM 2579 N N . HIS A 1 334 ? 22.672 -11.404 -10.332 1.00 95.00 334 HIS A N 1
ATOM 2580 C CA . HIS A 1 334 ? 22.240 -10.703 -11.557 1.00 95.00 334 HIS A CA 1
ATOM 2581 C C . HIS A 1 334 ? 21.109 -11.427 -12.303 1.00 95.00 334 HIS A C 1
ATOM 2583 O O . HIS A 1 334 ? 20.329 -10.818 -13.029 1.00 95.00 334 HIS A O 1
ATOM 2589 N N . LEU A 1 335 ? 20.969 -12.738 -12.084 1.00 97.25 335 LEU A N 1
ATOM 2590 C CA . LEU A 1 335 ? 19.885 -13.553 -12.636 1.00 97.25 335 LEU A CA 1
ATOM 2591 C C . LEU A 1 335 ? 18.633 -13.582 -11.752 1.00 97.25 335 LEU A C 1
ATOM 2593 O O . LEU A 1 335 ? 17.691 -14.305 -12.089 1.00 97.25 335 LEU A O 1
ATOM 2597 N N . THR A 1 336 ? 18.603 -12.856 -10.629 1.00 98.12 336 THR A N 1
ATOM 2598 C CA . THR A 1 336 ? 17.423 -12.827 -9.763 1.00 98.12 336 THR A CA 1
ATOM 2599 C C . THR A 1 336 ? 16.205 -12.329 -10.540 1.00 98.12 336 THR A C 1
ATOM 2601 O O . THR A 1 336 ? 16.242 -11.327 -11.252 1.00 98.12 336 THR A O 1
ATOM 2604 N N . ILE A 1 337 ? 15.097 -13.047 -10.393 1.00 98.75 337 ILE A N 1
ATOM 2605 C CA . ILE A 1 337 ? 13.799 -12.693 -10.948 1.00 98.75 337 ILE A CA 1
ATOM 2606 C C . ILE A 1 337 ? 13.205 -11.636 -10.025 1.00 98.75 337 ILE A C 1
ATOM 2608 O O . ILE A 1 337 ? 12.738 -11.941 -8.924 1.00 98.75 337 ILE A O 1
ATOM 2612 N N . MET A 1 338 ? 13.264 -10.380 -10.456 1.00 98.69 338 MET A N 1
ATOM 2613 C CA . MET A 1 338 ? 12.701 -9.264 -9.707 1.00 98.69 338 MET A CA 1
ATOM 2614 C C . MET A 1 338 ? 11.208 -9.121 -10.011 1.00 98.69 338 MET A C 1
ATOM 2616 O O . MET A 1 338 ? 10.824 -9.074 -11.181 1.00 98.69 338 MET A O 1
ATOM 2620 N N . SER A 1 339 ? 10.367 -8.997 -8.981 1.00 98.12 339 SER A N 1
ATOM 2621 C CA . SER A 1 339 ? 8.912 -8.821 -9.147 1.00 98.12 339 SER A CA 1
ATOM 2622 C C . SER A 1 339 ? 8.519 -7.477 -9.778 1.00 98.12 339 SER A C 1
ATOM 2624 O O . SER A 1 339 ? 7.384 -7.314 -10.212 1.00 98.12 339 SER A O 1
ATOM 2626 N N . ASP A 1 340 ? 9.446 -6.515 -9.814 1.00 97.81 340 ASP A N 1
ATOM 2627 C CA . ASP A 1 340 ? 9.251 -5.153 -10.335 1.00 97.81 340 ASP A CA 1
ATOM 2628 C C . ASP A 1 340 ? 10.061 -4.883 -11.622 1.00 97.81 340 ASP A C 1
ATOM 2630 O O . ASP A 1 340 ? 10.225 -3.740 -12.045 1.00 97.81 340 ASP A O 1
ATOM 2634 N N . GLN A 1 341 ? 10.579 -5.933 -12.276 1.00 98.44 341 GLN A N 1
ATOM 2635 C CA . GLN A 1 341 ? 11.441 -5.817 -13.468 1.00 98.44 341 GLN A CA 1
ATOM 2636 C C . GLN A 1 341 ? 10.780 -5.104 -14.668 1.00 98.44 341 GLN A C 1
ATOM 2638 O O . GLN A 1 341 ? 11.470 -4.676 -15.588 1.00 98.44 341 GLN A O 1
ATOM 2643 N N . LEU A 1 342 ? 9.446 -4.981 -14.673 1.00 97.75 342 LEU A N 1
ATOM 2644 C CA . LEU A 1 342 ? 8.647 -4.334 -15.721 1.00 97.75 342 LEU A CA 1
ATOM 2645 C C . LEU A 1 342 ? 7.814 -3.152 -15.190 1.00 97.75 342 LEU A C 1
ATOM 2647 O O . LEU A 1 342 ? 6.768 -2.822 -15.751 1.00 97.75 342 LEU A O 1
ATOM 2651 N N . VAL A 1 343 ? 8.270 -2.476 -14.132 1.00 97.31 343 VAL A N 1
ATOM 2652 C CA . VAL A 1 343 ? 7.573 -1.315 -13.546 1.00 97.31 343 VAL A CA 1
ATOM 2653 C C . VAL A 1 343 ? 7.305 -0.193 -14.566 1.00 97.31 343 VAL A C 1
ATOM 2655 O O . VAL A 1 343 ? 6.276 0.481 -14.510 1.00 97.31 343 VAL A O 1
ATOM 2658 N N . GLY A 1 344 ? 8.184 -0.001 -15.555 1.00 95.56 344 GLY A N 1
ATOM 2659 C CA . GLY A 1 344 ? 7.957 0.964 -16.630 1.00 95.56 344 GLY A CA 1
ATOM 2660 C C . GLY A 1 344 ? 6.778 0.592 -17.531 1.00 95.56 344 GLY A C 1
ATOM 2661 O O . GLY A 1 344 ? 5.994 1.460 -17.922 1.00 95.56 344 GLY A O 1
ATOM 2662 N N . HIS A 1 345 ? 6.610 -0.704 -17.812 1.00 97.12 345 HIS A N 1
ATOM 2663 C CA . HIS A 1 345 ? 5.460 -1.217 -18.563 1.00 97.12 345 HIS A CA 1
ATOM 2664 C C . HIS A 1 345 ? 4.161 -1.001 -17.789 1.00 97.12 345 HIS A C 1
ATOM 2666 O O . HIS A 1 345 ? 3.163 -0.569 -18.365 1.00 97.12 345 HIS A O 1
ATOM 2672 N N . TRP A 1 346 ? 4.181 -1.224 -16.472 1.00 96.44 346 TRP A N 1
ATOM 2673 C CA . TRP A 1 346 ? 3.055 -0.906 -15.591 1.00 96.44 346 TRP A CA 1
ATOM 2674 C C . TRP A 1 346 ? 2.639 0.569 -15.701 1.00 96.44 346 TRP A C 1
ATOM 2676 O O . TRP A 1 346 ? 1.474 0.855 -15.976 1.00 96.44 346 TRP A O 1
ATOM 2686 N N . TYR A 1 347 ? 3.579 1.513 -15.573 1.00 91.56 347 TYR A N 1
ATOM 2687 C CA . TYR A 1 347 ? 3.276 2.946 -15.689 1.00 91.56 347 TYR A CA 1
ATOM 2688 C C . TYR A 1 347 ? 2.685 3.326 -17.052 1.00 91.56 347 TYR A C 1
ATOM 2690 O O . TYR A 1 347 ? 1.651 3.997 -17.106 1.00 91.56 347 TYR A O 1
ATOM 2698 N N . LEU A 1 348 ? 3.318 2.899 -18.150 1.00 91.12 348 LEU A N 1
ATOM 2699 C CA . LEU A 1 348 ? 2.853 3.228 -19.501 1.00 91.12 348 LEU A CA 1
ATOM 2700 C C . LEU A 1 348 ? 1.492 2.614 -19.817 1.00 91.12 348 LEU A C 1
ATOM 2702 O O . LEU A 1 348 ? 0.588 3.296 -20.292 1.00 91.12 348 LEU A O 1
ATOM 2706 N N . SER A 1 349 ? 1.324 1.327 -19.528 1.00 90.56 349 SER A N 1
ATOM 2707 C CA . SER A 1 349 ? 0.098 0.610 -19.878 1.00 90.56 349 SER A CA 1
ATOM 2708 C C . SER A 1 349 ? -1.131 1.138 -19.128 1.00 90.56 349 SER A C 1
ATOM 2710 O O . SER A 1 349 ? -2.250 1.014 -19.630 1.00 90.56 349 SER A O 1
ATOM 2712 N N . LEU A 1 350 ? -0.945 1.760 -17.955 1.00 89.62 350 LEU A N 1
ATOM 2713 C CA . LEU A 1 350 ? -2.025 2.365 -17.172 1.00 89.62 350 LEU A CA 1
ATOM 2714 C C . LEU A 1 350 ? -2.251 3.859 -17.442 1.00 89.62 350 LEU A C 1
ATOM 2716 O O . LEU A 1 350 ? -3.343 4.366 -17.142 1.00 89.62 350 LEU A O 1
ATOM 2720 N N . SER A 1 351 ? -1.273 4.559 -18.030 1.00 84.00 351 SER A N 1
ATOM 2721 C CA . SER A 1 351 ? -1.421 5.967 -18.424 1.00 84.00 351 SER A CA 1
ATOM 2722 C C . SER A 1 351 ? -2.379 6.148 -19.607 1.00 84.00 351 SER A C 1
ATOM 2724 O O . SER A 1 351 ? -2.937 7.228 -19.782 1.00 84.00 351 SER A O 1
ATOM 2726 N N . GLY A 1 352 ? -2.642 5.076 -20.363 1.00 76.50 352 GLY A N 1
ATOM 2727 C CA . GLY A 1 352 ? -3.407 5.113 -21.612 1.00 76.50 352 GLY A CA 1
ATOM 2728 C C . GLY A 1 352 ? -2.525 5.248 -22.856 1.00 76.50 352 GLY A C 1
ATOM 2729 O O . GLY A 1 352 ? -3.058 5.282 -23.964 1.00 76.50 352 GLY A O 1
ATOM 2730 N N . ASN A 1 353 ? -1.200 5.278 -22.681 1.00 79.44 353 ASN A N 1
ATOM 2731 C CA . ASN A 1 353 ? -0.247 5.201 -23.779 1.00 79.44 353 ASN A CA 1
ATOM 2732 C C . ASN A 1 353 ? -0.323 3.802 -24.421 1.00 79.44 353 ASN A C 1
ATOM 2734 O O . ASN A 1 353 ? -0.132 2.781 -23.759 1.00 79.44 353 ASN A O 1
ATOM 2738 N N . ASN A 1 354 ? -0.615 3.762 -25.723 1.00 75.50 354 ASN A N 1
ATOM 2739 C CA . ASN A 1 354 ? -0.779 2.519 -26.489 1.00 75.50 354 ASN A CA 1
ATOM 2740 C C . ASN A 1 354 ? 0.471 2.130 -27.293 1.00 75.50 354 ASN A C 1
ATOM 2742 O O . ASN A 1 354 ? 0.413 1.225 -28.130 1.00 75.50 354 ASN A O 1
ATOM 2746 N N . LYS A 1 355 ? 1.597 2.820 -27.091 1.00 84.81 355 LYS A N 1
ATOM 2747 C CA . LYS A 1 355 ? 2.838 2.535 -27.800 1.00 84.81 355 LYS A CA 1
ATOM 2748 C C . LYS A 1 355 ? 3.477 1.259 -27.262 1.00 84.81 355 LYS A C 1
ATOM 2750 O O . LYS A 1 355 ? 3.651 1.081 -26.059 1.00 84.81 355 LYS A O 1
ATOM 2755 N N . GLU A 1 356 ? 3.905 0.393 -28.175 1.00 92.00 356 GLU A N 1
ATOM 2756 C CA . GLU A 1 356 ? 4.688 -0.790 -27.829 1.00 92.00 356 GLU A CA 1
ATOM 2757 C C . GLU A 1 356 ? 6.133 -0.389 -27.487 1.00 92.00 356 GLU A C 1
ATOM 2759 O O . GLU A 1 356 ? 7.021 -0.349 -28.338 1.00 92.00 356 GLU A O 1
ATOM 2764 N N . VAL A 1 357 ? 6.353 -0.035 -26.219 1.00 95.50 357 VAL A N 1
ATOM 2765 C CA . VAL A 1 357 ? 7.686 0.247 -25.663 1.00 95.50 357 VAL A CA 1
ATOM 2766 C C . VAL A 1 357 ? 8.416 -1.039 -25.274 1.00 95.50 357 VAL A C 1
ATOM 2768 O O . VAL A 1 357 ? 9.630 -1.134 -25.439 1.00 95.50 357 VAL A O 1
ATOM 2771 N N . PHE A 1 358 ? 7.680 -2.056 -24.835 1.00 96.50 358 PHE A N 1
ATOM 2772 C CA . PHE A 1 358 ? 8.206 -3.379 -24.512 1.00 96.50 358 PHE A CA 1
ATOM 2773 C C . PHE A 1 358 ? 7.569 -4.405 -25.441 1.00 96.50 358 PHE A C 1
ATOM 2775 O O . PHE A 1 358 ? 6.363 -4.342 -25.682 1.00 96.50 358 PHE A O 1
ATOM 2782 N N . LYS A 1 359 ? 8.356 -5.366 -25.944 1.00 96.44 359 LYS A N 1
ATOM 2783 C CA . LYS A 1 359 ? 7.833 -6.415 -26.829 1.00 96.44 359 LYS A CA 1
ATOM 2784 C C . LYS A 1 359 ? 6.744 -7.197 -26.108 1.00 96.44 359 LYS A C 1
ATOM 2786 O O . LYS A 1 359 ? 7.021 -7.858 -25.103 1.00 96.44 359 LYS A O 1
ATOM 2791 N N . LYS A 1 360 ? 5.523 -7.198 -26.647 1.00 95.56 360 LYS A N 1
ATOM 2792 C CA . LYS A 1 360 ? 4.365 -7.804 -25.965 1.00 95.56 360 LYS A CA 1
ATOM 2793 C C . LYS A 1 360 ? 4.587 -9.275 -25.584 1.00 95.56 360 LYS A C 1
ATOM 2795 O O . LYS A 1 360 ? 4.227 -9.699 -24.489 1.00 95.56 360 LYS A O 1
ATOM 2800 N N . ALA A 1 361 ? 5.221 -10.052 -26.464 1.00 97.38 361 ALA A N 1
ATOM 2801 C CA . ALA A 1 361 ? 5.538 -11.458 -26.197 1.00 97.38 361 ALA A CA 1
ATOM 2802 C C . ALA A 1 361 ? 6.495 -11.639 -25.003 1.00 97.38 361 ALA A C 1
ATOM 2804 O O . ALA A 1 361 ? 6.326 -12.570 -24.213 1.00 97.38 361 ALA A O 1
ATOM 2805 N N . HIS A 1 362 ? 7.474 -10.744 -24.849 1.00 98.44 362 HIS A N 1
ATOM 2806 C CA . HIS A 1 362 ? 8.436 -10.789 -23.747 1.00 98.44 362 HIS A CA 1
ATOM 2807 C C . HIS A 1 362 ? 7.785 -10.348 -22.437 1.00 98.44 362 HIS A C 1
ATOM 2809 O O . HIS A 1 362 ? 7.976 -11.013 -21.425 1.00 98.44 362 HIS A O 1
ATOM 2815 N N . VAL A 1 363 ? 6.930 -9.317 -22.472 1.00 98.25 363 VAL A N 1
ATOM 2816 C CA . VAL A 1 363 ? 6.121 -8.894 -21.316 1.00 98.25 363 VAL A CA 1
ATOM 2817 C C . VAL A 1 363 ? 5.294 -10.058 -20.773 1.00 98.25 363 VAL A C 1
ATOM 2819 O O . VAL A 1 363 ? 5.394 -10.382 -19.593 1.00 98.25 363 VAL A O 1
ATOM 2822 N N . VAL A 1 364 ? 4.525 -10.737 -21.630 1.00 98.12 364 VAL A N 1
ATOM 2823 C CA . VAL A 1 364 ? 3.684 -11.873 -21.212 1.00 98.12 364 VAL A CA 1
ATOM 2824 C C . VAL A 1 364 ? 4.527 -13.020 -20.644 1.00 98.12 364 VAL A C 1
ATOM 2826 O O . VAL A 1 364 ? 4.144 -13.631 -19.648 1.00 98.12 364 VAL A O 1
ATOM 2829 N N . THR A 1 365 ? 5.677 -13.316 -21.250 1.00 98.69 365 THR A N 1
ATOM 2830 C CA . THR A 1 365 ? 6.564 -14.401 -20.792 1.00 98.69 365 THR A CA 1
ATOM 2831 C C . THR A 1 365 ? 7.217 -14.067 -19.444 1.00 98.69 365 THR A C 1
ATOM 2833 O O . THR A 1 365 ? 7.215 -14.902 -18.536 1.00 98.69 365 THR A O 1
ATOM 2836 N N . ALA A 1 366 ? 7.683 -12.829 -19.265 1.00 98.81 366 ALA A N 1
ATOM 2837 C CA . ALA A 1 366 ? 8.236 -12.351 -18.001 1.00 98.81 366 ALA A CA 1
ATOM 2838 C C . ALA A 1 366 ? 7.176 -12.335 -16.890 1.00 98.81 366 ALA A C 1
ATOM 2840 O O . ALA A 1 366 ? 7.452 -12.774 -15.777 1.00 98.81 366 ALA A O 1
ATOM 2841 N N . LEU A 1 367 ? 5.948 -11.896 -17.193 1.00 98.81 367 LEU A N 1
ATOM 2842 C CA . LEU A 1 367 ? 4.825 -11.919 -16.252 1.00 98.81 367 LEU A CA 1
ATOM 2843 C C . LEU A 1 367 ? 4.501 -13.345 -15.796 1.00 98.81 367 LEU A C 1
ATOM 2845 O O . LEU A 1 367 ? 4.431 -13.592 -14.594 1.00 98.81 367 LEU A O 1
ATOM 2849 N N . LYS A 1 368 ? 4.381 -14.302 -16.721 1.00 98.81 368 LYS A N 1
ATOM 2850 C CA . LYS A 1 368 ? 4.188 -15.717 -16.361 1.00 98.81 368 LYS A CA 1
ATOM 2851 C C . LYS A 1 368 ? 5.310 -16.234 -15.464 1.00 98.81 368 LYS A C 1
ATOM 2853 O O . LYS A 1 368 ? 5.027 -16.839 -14.435 1.00 98.81 368 LYS A O 1
ATOM 2858 N N . THR A 1 369 ? 6.559 -15.905 -15.793 1.00 98.81 369 THR A N 1
ATOM 2859 C CA . THR A 1 369 ? 7.714 -16.272 -14.966 1.00 98.81 369 THR A CA 1
ATOM 2860 C C . THR A 1 369 ? 7.617 -15.673 -13.559 1.00 98.81 369 THR A C 1
ATOM 2862 O O . THR A 1 369 ? 7.781 -16.395 -12.579 1.00 98.81 369 THR A O 1
ATOM 2865 N N . MET A 1 370 ? 7.300 -14.380 -13.428 1.00 98.81 370 MET A N 1
ATOM 2866 C CA . MET A 1 370 ? 7.122 -13.726 -12.125 1.00 98.81 370 MET A CA 1
ATOM 2867 C C . MET A 1 370 ? 5.956 -14.320 -11.330 1.00 98.81 370 MET A C 1
ATOM 2869 O O . MET A 1 370 ? 6.059 -14.477 -10.116 1.00 98.81 370 MET A O 1
ATOM 2873 N N . TYR A 1 371 ? 4.853 -14.680 -11.988 1.00 98.88 371 TYR A N 1
ATOM 2874 C CA . TYR A 1 371 ? 3.734 -15.337 -11.319 1.00 98.88 371 TYR A CA 1
ATOM 2875 C C . TYR A 1 371 ? 4.135 -16.721 -10.792 1.00 98.88 371 TYR A C 1
ATOM 2877 O O . TYR A 1 371 ? 3.950 -17.019 -9.615 1.00 98.88 371 TYR A O 1
ATOM 2885 N N . GLU A 1 372 ? 4.748 -17.556 -11.628 1.00 98.69 372 GLU A N 1
ATOM 2886 C CA . GLU A 1 372 ? 5.181 -18.899 -11.232 1.00 98.69 372 GLU A CA 1
ATOM 2887 C C . GLU A 1 372 ? 6.242 -18.865 -10.123 1.00 98.69 372 GLU A C 1
ATOM 2889 O O . GLU A 1 372 ? 6.209 -19.685 -9.206 1.00 98.69 372 GLU A O 1
ATOM 2894 N N . GLN A 1 373 ? 7.174 -17.913 -10.185 1.00 98.69 373 GLN A N 1
ATOM 2895 C CA . GLN A 1 373 ? 8.341 -17.863 -9.307 1.00 98.69 373 GLN A CA 1
ATOM 2896 C C . GLN A 1 373 ? 8.082 -16.971 -8.088 1.00 98.69 373 GLN A C 1
ATOM 2898 O O . GLN A 1 373 ? 8.031 -17.462 -6.966 1.00 98.69 373 GLN A O 1
ATOM 2903 N N . ASN A 1 374 ? 7.862 -15.671 -8.281 1.00 98.81 374 ASN A N 1
ATOM 2904 C CA . ASN A 1 374 ? 7.756 -14.704 -7.186 1.00 98.81 374 ASN A CA 1
ATOM 2905 C C . ASN A 1 374 ? 6.437 -14.799 -6.411 1.00 98.81 374 ASN A C 1
ATOM 2907 O O . ASN A 1 374 ? 6.416 -14.423 -5.240 1.00 98.81 374 ASN A O 1
ATOM 2911 N N . VAL A 1 375 ? 5.354 -15.276 -7.039 1.00 98.75 375 VAL A N 1
ATOM 2912 C CA . VAL A 1 375 ? 4.046 -15.444 -6.383 1.00 98.75 375 VAL A CA 1
ATOM 2913 C C . VAL A 1 375 ? 3.853 -16.889 -5.944 1.00 98.75 375 VAL A C 1
ATOM 2915 O O . VAL A 1 375 ? 3.788 -17.169 -4.752 1.00 98.75 375 VAL A O 1
ATOM 2918 N N . MET A 1 376 ? 3.783 -17.835 -6.881 1.00 98.62 376 MET A N 1
ATOM 2919 C CA . MET A 1 376 ? 3.330 -19.191 -6.567 1.00 98.62 376 MET A CA 1
ATOM 2920 C C . MET A 1 376 ? 4.328 -19.991 -5.729 1.00 98.62 376 MET A C 1
ATOM 2922 O O . MET A 1 376 ? 3.895 -20.718 -4.836 1.00 98.62 376 MET A O 1
ATOM 2926 N N . LYS A 1 377 ? 5.644 -19.841 -5.933 1.00 98.25 377 LYS A N 1
ATOM 2927 C CA . LYS A 1 377 ? 6.642 -20.477 -5.051 1.00 98.25 377 LYS A CA 1
ATOM 2928 C C . LYS A 1 377 ? 6.842 -19.739 -3.726 1.00 98.25 377 LYS A C 1
ATOM 2930 O O . LYS A 1 377 ? 7.369 -20.322 -2.782 1.00 98.25 377 LYS A O 1
ATOM 2935 N N . PHE A 1 378 ? 6.383 -18.494 -3.607 1.00 98.00 378 PHE A N 1
ATOM 2936 C CA . PHE A 1 378 ? 6.443 -17.751 -2.353 1.00 98.00 378 PHE A CA 1
ATOM 2937 C C . PHE A 1 378 ? 5.174 -17.975 -1.525 1.00 98.00 378 PHE A C 1
ATOM 2939 O O . PHE A 1 378 ? 4.084 -17.523 -1.874 1.00 98.00 378 PHE A O 1
ATOM 2946 N N . CYS A 1 379 ? 5.297 -18.697 -0.409 1.00 96.75 379 CYS A N 1
ATOM 2947 C CA . CYS A 1 379 ? 4.167 -18.993 0.482 1.00 96.75 379 CYS A CA 1
ATOM 2948 C C . CYS A 1 379 ? 2.951 -19.606 -0.254 1.00 96.75 379 CYS A C 1
ATOM 2950 O O . CYS A 1 379 ? 1.801 -19.348 0.109 1.00 96.75 379 CYS A O 1
ATOM 2952 N N . ASN A 1 380 ? 3.189 -20.403 -1.304 1.00 96.69 380 ASN A N 1
ATOM 2953 C CA . ASN A 1 380 ? 2.157 -21.007 -2.159 1.00 96.69 380 ASN A CA 1
ATOM 2954 C C . ASN A 1 380 ? 1.179 -19.979 -2.777 1.00 96.69 380 ASN A C 1
ATOM 2956 O O . ASN A 1 380 ? -0.016 -20.257 -2.930 1.00 96.69 380 ASN A O 1
ATOM 2960 N N . GLY A 1 381 ? 1.657 -18.763 -3.068 1.00 96.75 381 GLY A N 1
ATOM 2961 C CA . GLY A 1 381 ? 0.845 -17.664 -3.596 1.00 96.75 381 GLY A CA 1
ATOM 2962 C C . GLY A 1 381 ? -0.102 -17.022 -2.581 1.00 96.75 381 GLY A C 1
ATOM 2963 O O . GLY A 1 381 ? -0.984 -16.268 -2.978 1.00 96.75 381 GLY A O 1
ATOM 2964 N N . ASN A 1 382 ? 0.045 -17.307 -1.282 1.00 96.25 382 ASN A N 1
ATOM 2965 C CA . ASN A 1 382 ? -0.867 -16.804 -0.247 1.00 96.25 382 ASN A CA 1
ATOM 2966 C C . ASN A 1 382 ? -0.409 -15.495 0.411 1.00 96.25 382 ASN A C 1
ATOM 2968 O O . ASN A 1 382 ? -1.043 -15.073 1.366 1.00 96.25 382 ASN A O 1
ATOM 2972 N N . MET A 1 383 ? 0.659 -14.850 -0.079 1.00 97.19 383 MET A N 1
ATOM 2973 C CA . MET A 1 383 ? 1.234 -13.663 0.576 1.00 97.19 383 MET A CA 1
ATOM 2974 C C . MET A 1 383 ? 1.543 -12.490 -0.372 1.00 97.19 383 MET A C 1
ATOM 2976 O O . MET A 1 383 ? 1.967 -11.435 0.086 1.00 97.19 383 MET A O 1
ATOM 2980 N N . GLY A 1 384 ? 1.314 -12.633 -1.681 1.00 97.88 384 GLY A N 1
ATOM 2981 C CA . GLY A 1 384 ? 1.739 -11.666 -2.701 1.00 97.88 384 GLY A CA 1
ATOM 2982 C C . GLY A 1 384 ? 3.017 -12.109 -3.416 1.00 97.88 384 GLY A C 1
ATOM 2983 O O . GLY A 1 384 ? 3.286 -13.304 -3.498 1.00 97.88 384 GLY A O 1
ATOM 2984 N N . ALA A 1 385 ? 3.789 -11.155 -3.945 1.00 98.62 385 ALA A N 1
ATOM 2985 C CA . ALA A 1 385 ? 5.008 -11.422 -4.711 1.00 98.62 385 ALA A CA 1
ATOM 2986 C C . ALA A 1 385 ? 6.268 -11.041 -3.919 1.00 98.62 385 ALA A C 1
ATOM 2988 O O . ALA A 1 385 ? 6.438 -9.869 -3.580 1.00 98.62 385 ALA A O 1
ATOM 2989 N N . VAL A 1 386 ? 7.161 -11.997 -3.646 1.00 98.62 386 VAL A N 1
ATOM 2990 C CA . VAL A 1 386 ? 8.478 -11.670 -3.068 1.00 98.62 386 VAL A CA 1
ATOM 2991 C C . VAL A 1 386 ? 9.322 -10.895 -4.075 1.00 98.62 386 VAL A C 1
ATOM 2993 O O . VAL A 1 386 ? 9.300 -11.194 -5.272 1.00 98.62 386 VAL A O 1
ATOM 2996 N N . ASN A 1 387 ? 10.072 -9.908 -3.592 1.00 98.62 387 ASN A N 1
ATOM 2997 C CA . ASN A 1 387 ? 10.829 -8.987 -4.430 1.00 98.62 387 ASN A CA 1
ATOM 2998 C C . ASN A 1 387 ? 11.850 -9.708 -5.317 1.00 98.62 387 ASN A C 1
ATOM 3000 O O . ASN A 1 387 ? 11.915 -9.418 -6.511 1.00 98.62 387 ASN A O 1
ATOM 3004 N N . GLY A 1 388 ? 12.617 -10.651 -4.759 1.00 98.25 388 GLY A N 1
ATOM 3005 C CA . GLY A 1 388 ? 13.638 -11.413 -5.474 1.00 98.25 388 GLY A CA 1
ATOM 3006 C C . GLY A 1 388 ? 13.469 -12.922 -5.324 1.00 98.25 388 GLY A C 1
ATOM 3007 O O . GLY A 1 388 ? 13.445 -13.456 -4.215 1.00 98.25 388 GLY A O 1
ATOM 3008 N N . MET A 1 389 ? 13.403 -13.619 -6.456 1.00 98.50 389 MET A N 1
ATOM 3009 C CA . MET A 1 389 ? 13.420 -15.080 -6.525 1.00 98.50 389 MET A CA 1
ATOM 3010 C C . MET A 1 389 ? 14.590 -15.536 -7.395 1.00 98.50 389 MET A C 1
ATOM 3012 O O . MET A 1 389 ? 14.768 -15.036 -8.504 1.00 98.50 389 MET A O 1
ATOM 3016 N N . LYS A 1 390 ? 15.400 -16.484 -6.926 1.00 97.81 390 LYS A N 1
ATOM 3017 C CA . LYS A 1 390 ? 16.465 -17.067 -7.749 1.00 97.81 390 LYS A CA 1
ATOM 3018 C C . LYS A 1 390 ? 15.865 -17.969 -8.842 1.00 97.81 390 LYS A C 1
ATOM 3020 O O . LYS A 1 390 ? 14.768 -18.499 -8.663 1.00 97.81 390 LYS A O 1
ATOM 3025 N N . PRO A 1 391 ? 16.584 -18.220 -9.953 1.00 96.25 391 PRO A N 1
ATOM 3026 C CA . PRO A 1 391 ? 16.087 -19.077 -11.039 1.00 96.25 391 PRO A CA 1
ATOM 3027 C C . PRO A 1 391 ? 15.754 -20.514 -10.604 1.00 96.25 391 PRO A C 1
ATOM 3029 O O . PRO A 1 391 ? 14.897 -21.166 -11.199 1.00 96.25 391 PRO A O 1
ATOM 3032 N N . ASP A 1 392 ? 16.419 -21.004 -9.553 1.00 95.88 392 ASP A N 1
ATOM 3033 C CA . ASP A 1 392 ? 16.166 -22.316 -8.946 1.00 95.88 392 ASP A CA 1
ATOM 3034 C C . ASP A 1 392 ? 14.845 -22.376 -8.147 1.00 95.88 392 ASP A C 1
ATOM 3036 O O . ASP A 1 392 ? 14.369 -23.464 -7.826 1.00 95.88 392 ASP A O 1
ATOM 3040 N N . GLY A 1 393 ? 14.191 -21.234 -7.911 1.00 96.25 393 GLY A N 1
ATOM 3041 C CA . GLY A 1 393 ? 12.930 -21.121 -7.180 1.00 96.25 393 GLY A CA 1
ATOM 3042 C C . GLY A 1 393 ? 13.075 -20.892 -5.679 1.00 96.25 393 GLY A C 1
ATOM 3043 O O . GLY A 1 393 ? 12.067 -20.942 -4.978 1.00 96.25 393 GLY A O 1
ATOM 3044 N N . GLU A 1 394 ? 14.291 -20.650 -5.191 1.00 97.19 394 GLU A N 1
ATOM 3045 C CA . GLU A 1 394 ? 14.547 -20.240 -3.810 1.00 97.19 394 GLU A CA 1
ATOM 3046 C C . GLU A 1 394 ? 14.555 -18.712 -3.685 1.00 97.19 394 GLU A C 1
ATOM 3048 O O . GLU A 1 394 ? 15.044 -18.006 -4.571 1.00 97.19 394 GLU A O 1
ATOM 3053 N N . VAL A 1 395 ? 14.072 -18.186 -2.556 1.00 97.56 395 VAL A N 1
ATOM 3054 C CA . VAL A 1 395 ? 14.061 -16.736 -2.300 1.00 97.56 395 VAL A CA 1
ATOM 3055 C C . VAL A 1 395 ? 15.486 -16.179 -2.360 1.00 97.56 395 VAL A C 1
ATOM 3057 O O . VAL A 1 395 ? 16.431 -16.780 -1.837 1.00 97.56 395 VAL A O 1
ATOM 3060 N N . ASP A 1 396 ? 15.652 -15.022 -3.003 1.00 96.31 396 ASP A N 1
ATOM 3061 C CA . ASP A 1 396 ? 16.931 -14.324 -3.001 1.00 96.31 396 ASP A CA 1
ATOM 3062 C C . ASP A 1 396 ? 17.186 -13.712 -1.617 1.00 96.31 396 ASP A C 1
ATOM 3064 O O . ASP A 1 396 ? 16.523 -12.761 -1.199 1.00 96.31 396 ASP A O 1
ATOM 3068 N N . CYS A 1 397 ? 18.185 -14.248 -0.917 1.00 94.31 397 CYS A N 1
ATOM 3069 C CA . CYS A 1 397 ? 18.608 -13.796 0.405 1.00 94.31 397 CYS A CA 1
ATOM 3070 C C . CYS A 1 397 ? 19.825 -12.861 0.391 1.00 94.31 397 CYS A C 1
ATOM 3072 O O . CYS A 1 397 ? 20.470 -12.696 1.429 1.00 94.31 397 CYS A O 1
ATOM 3074 N N . HIS A 1 398 ? 20.161 -12.257 -0.755 1.00 91.50 398 HIS A N 1
ATOM 3075 C CA . HIS A 1 398 ? 21.297 -11.344 -0.876 1.00 91.50 398 HIS A CA 1
ATOM 3076 C C . HIS A 1 398 ? 21.150 -10.122 0.034 1.00 91.50 398 HIS A C 1
ATOM 3078 O O . HIS A 1 398 ? 22.107 -9.727 0.703 1.00 91.50 398 HIS A O 1
ATOM 3084 N N . THR A 1 399 ? 19.945 -9.549 0.101 1.00 92.25 399 THR A N 1
ATOM 3085 C CA . THR A 1 399 ? 19.649 -8.385 0.940 1.00 92.25 399 THR A CA 1
ATOM 3086 C C . THR A 1 399 ? 18.370 -8.600 1.733 1.00 92.25 399 THR A C 1
ATOM 3088 O O . THR A 1 399 ? 17.627 -9.559 1.527 1.00 92.25 399 THR A O 1
ATOM 3091 N N . VAL A 1 400 ? 18.101 -7.708 2.685 1.00 93.19 400 VAL A N 1
ATOM 3092 C CA . VAL A 1 400 ? 16.823 -7.726 3.405 1.00 93.19 400 VAL A CA 1
ATOM 3093 C C . VAL A 1 400 ? 15.672 -7.470 2.432 1.00 93.19 400 VAL A C 1
ATOM 3095 O O . VAL A 1 400 ? 14.643 -8.125 2.523 1.00 93.19 400 VAL A O 1
ATOM 3098 N N . GLN A 1 401 ? 15.858 -6.570 1.466 1.00 96.62 401 GLN A N 1
ATOM 3099 C CA . GLN A 1 401 ? 14.802 -6.180 0.537 1.00 96.62 401 GLN A CA 1
ATOM 3100 C C . GLN A 1 401 ? 14.513 -7.228 -0.527 1.00 96.62 401 GLN A C 1
ATOM 3102 O O . GLN A 1 401 ? 13.360 -7.351 -0.923 1.00 96.62 401 GLN A O 1
ATOM 3107 N N . SER A 1 402 ? 15.498 -8.022 -0.950 1.00 96.38 402 SER A N 1
ATOM 3108 C CA . SER A 1 402 ? 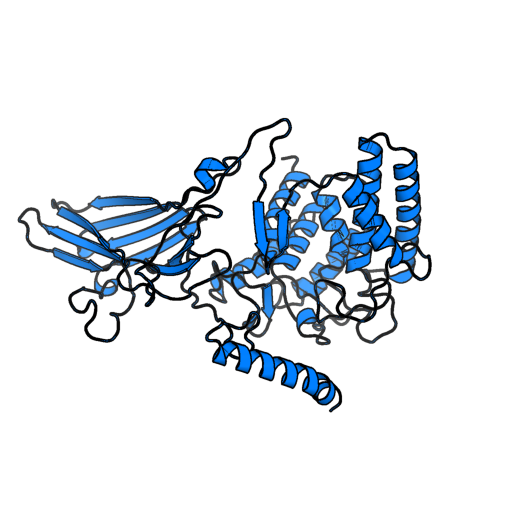15.253 -9.119 -1.896 1.00 96.38 402 SER A CA 1
ATOM 3109 C C . SER A 1 402 ? 14.352 -10.212 -1.293 1.00 96.38 402 SER A C 1
ATOM 3111 O O . SER A 1 402 ? 13.563 -10.819 -2.010 1.00 96.38 402 SER A O 1
ATOM 3113 N N . GLN A 1 403 ? 14.398 -10.395 0.033 1.00 97.06 403 GLN A N 1
ATOM 3114 C CA . GLN A 1 403 ? 13.597 -11.379 0.784 1.00 97.06 403 GLN A CA 1
ATOM 3115 C C . GLN A 1 403 ? 12.190 -10.893 1.151 1.00 97.06 403 GLN A C 1
ATOM 3117 O O . GLN A 1 403 ? 11.369 -11.665 1.653 1.00 97.06 403 GLN A O 1
ATOM 3122 N N . GLU A 1 404 ? 11.925 -9.601 0.988 1.00 98.00 404 GLU A N 1
ATOM 3123 C CA . GLU A 1 404 ? 10.671 -8.980 1.392 1.00 98.00 404 GLU A CA 1
ATOM 3124 C C . GLU A 1 404 ? 9.592 -9.135 0.316 1.00 98.00 404 GLU A C 1
ATOM 3126 O O . GLU A 1 404 ? 9.867 -9.113 -0.880 1.00 98.00 404 GLU A O 1
ATOM 3131 N N . MET A 1 405 ? 8.336 -9.217 0.748 1.00 97.88 405 MET A N 1
ATOM 3132 C CA . MET A 1 405 ? 7.170 -8.937 -0.085 1.00 97.88 405 MET A CA 1
ATOM 3133 C C . MET A 1 405 ? 6.722 -7.511 0.212 1.00 97.88 405 MET A C 1
ATOM 3135 O O . MET A 1 405 ? 6.357 -7.199 1.350 1.00 97.88 405 MET A O 1
ATOM 3139 N N . TRP A 1 406 ? 6.777 -6.633 -0.788 1.00 98.50 406 TRP A N 1
ATOM 3140 C CA . TRP A 1 406 ? 6.286 -5.260 -0.663 1.00 98.50 406 TRP A CA 1
ATOM 3141 C C . TRP A 1 406 ? 4.845 -5.178 -1.164 1.00 98.50 406 TRP A C 1
ATOM 3143 O O . TRP A 1 406 ? 4.641 -5.276 -2.378 1.00 98.50 406 TRP A O 1
ATOM 3153 N N . PRO A 1 407 ? 3.830 -4.943 -0.301 1.00 98.12 407 PRO A N 1
ATOM 3154 C CA . PRO A 1 407 ? 2.433 -4.943 -0.736 1.00 98.12 407 PRO A CA 1
ATOM 3155 C C . PRO A 1 407 ? 2.176 -3.959 -1.879 1.00 98.12 407 PRO A C 1
ATOM 3157 O O . PRO A 1 407 ? 1.449 -4.264 -2.817 1.00 98.12 407 PRO A O 1
ATOM 3160 N N . GLY A 1 408 ? 2.824 -2.791 -1.842 1.00 97.50 408 GLY A N 1
ATOM 3161 C CA . GLY A 1 408 ? 2.687 -1.790 -2.893 1.00 97.50 408 GLY A CA 1
ATOM 3162 C C . GLY A 1 408 ? 3.239 -2.222 -4.255 1.00 97.50 408 GLY A C 1
ATOM 3163 O O . GLY A 1 408 ? 2.583 -2.001 -5.273 1.00 97.50 408 GLY A O 1
ATOM 3164 N N . THR A 1 409 ? 4.397 -2.880 -4.285 1.00 98.00 409 THR A N 1
ATOM 3165 C CA . THR A 1 409 ? 4.962 -3.437 -5.525 1.00 98.00 409 THR A CA 1
ATOM 3166 C C . THR A 1 409 ? 4.140 -4.631 -6.008 1.00 98.00 409 THR A C 1
ATOM 3168 O O . THR A 1 409 ? 3.810 -4.722 -7.186 1.00 98.00 409 THR A O 1
ATOM 3171 N N . ALA A 1 410 ? 3.704 -5.506 -5.101 1.00 98.44 410 ALA A N 1
ATOM 3172 C CA . ALA A 1 410 ? 2.893 -6.665 -5.455 1.00 98.44 410 ALA A CA 1
ATOM 3173 C C . ALA A 1 410 ? 1.494 -6.280 -5.988 1.00 98.44 410 ALA A C 1
ATOM 3175 O O . ALA A 1 410 ? 1.009 -6.910 -6.926 1.00 98.44 410 ALA A O 1
ATOM 3176 N N . PHE A 1 411 ? 0.864 -5.211 -5.481 1.00 98.69 411 PHE A N 1
ATOM 3177 C CA . PHE A 1 411 ? -0.365 -4.661 -6.076 1.00 98.69 411 PHE A CA 1
ATOM 3178 C C . PHE A 1 411 ? -0.133 -4.035 -7.461 1.00 98.69 411 PHE A C 1
ATOM 3180 O O . PHE A 1 411 ? -0.992 -4.164 -8.334 1.00 98.69 411 PHE A O 1
ATOM 3187 N N . ALA A 1 412 ? 1.010 -3.380 -7.686 1.00 98.25 412 ALA A N 1
ATOM 3188 C CA . ALA A 1 412 ? 1.379 -2.865 -9.007 1.00 98.25 412 ALA A CA 1
ATOM 3189 C C . ALA A 1 412 ? 1.591 -4.010 -10.018 1.00 98.25 412 ALA A C 1
ATOM 3191 O O . ALA A 1 412 ? 1.068 -3.969 -11.135 1.00 98.25 412 ALA A O 1
ATOM 3192 N N . LEU A 1 413 ? 2.260 -5.090 -9.600 1.00 98.75 413 LEU A N 1
ATOM 3193 C CA . LEU A 1 413 ? 2.393 -6.309 -10.397 1.00 98.75 413 LEU A CA 1
ATOM 3194 C C . LEU A 1 413 ? 1.023 -6.953 -10.674 1.00 98.75 413 LEU A C 1
ATOM 3196 O O . LEU A 1 413 ? 0.724 -7.286 -11.819 1.00 98.75 413 LEU A O 1
ATOM 3200 N N . ALA A 1 414 ? 0.149 -7.040 -9.665 1.00 98.75 414 ALA A N 1
ATOM 3201 C CA . ALA A 1 414 ? -1.221 -7.528 -9.829 1.00 98.75 414 ALA A CA 1
ATOM 3202 C C . ALA A 1 414 ? -2.018 -6.711 -10.860 1.00 98.75 414 ALA A C 1
ATOM 3204 O O . ALA A 1 414 ? -2.709 -7.276 -11.706 1.00 98.75 414 ALA A O 1
ATOM 3205 N N . ALA A 1 415 ? -1.893 -5.381 -10.838 1.00 98.38 415 ALA A N 1
ATOM 3206 C CA . ALA A 1 415 ? -2.500 -4.513 -11.843 1.00 98.38 415 ALA A CA 1
ATOM 3207 C C . ALA A 1 415 ? -1.931 -4.764 -13.247 1.00 98.38 415 ALA A C 1
ATOM 3209 O O . ALA A 1 415 ? -2.677 -4.745 -14.226 1.00 98.38 415 ALA A O 1
ATOM 3210 N N . THR A 1 416 ? -0.631 -5.042 -13.343 1.00 98.00 416 THR A N 1
ATOM 3211 C CA . THR A 1 416 ? 0.042 -5.365 -14.609 1.00 98.00 416 THR A CA 1
ATOM 3212 C C . THR A 1 416 ? -0.455 -6.690 -15.185 1.00 98.00 416 THR A C 1
ATOM 3214 O O . THR A 1 416 ? -0.771 -6.744 -16.372 1.00 98.00 416 THR A O 1
ATOM 3217 N N . PHE A 1 417 ? -0.632 -7.726 -14.352 1.00 98.62 417 PHE A N 1
ATOM 3218 C CA . PHE A 1 417 ? -1.280 -8.976 -14.767 1.00 98.62 417 PHE A CA 1
ATOM 3219 C C . PHE A 1 417 ? -2.669 -8.715 -15.355 1.00 98.62 417 PHE A C 1
ATOM 3221 O O . PHE A 1 417 ? -2.943 -9.103 -16.491 1.00 98.62 417 PHE A O 1
ATOM 3228 N N . ILE A 1 418 ? -3.519 -7.976 -14.631 1.00 98.19 418 ILE A N 1
ATOM 3229 C CA . ILE A 1 418 ? -4.871 -7.635 -15.095 1.00 98.19 418 ILE A CA 1
ATOM 3230 C C . ILE A 1 418 ? -4.810 -6.918 -16.445 1.00 98.19 418 ILE A C 1
ATOM 3232 O O . ILE A 1 418 ? -5.524 -7.301 -17.371 1.00 98.19 418 ILE A O 1
ATOM 3236 N N . LYS A 1 419 ? -3.945 -5.904 -16.576 1.00 95.69 419 LYS A N 1
ATOM 3237 C CA . LYS A 1 419 ? -3.819 -5.084 -17.787 1.00 95.69 419 LYS A CA 1
ATOM 3238 C C . LYS A 1 419 ? -3.399 -5.887 -19.026 1.00 95.69 419 LYS A C 1
ATOM 3240 O O . LYS A 1 419 ? -3.793 -5.517 -20.137 1.00 95.69 419 LYS A O 1
ATOM 3245 N N . GLU A 1 420 ? -2.653 -6.973 -18.835 1.00 96.00 420 GLU A N 1
ATOM 3246 C CA . GLU A 1 420 ? -2.225 -7.903 -19.890 1.00 96.00 420 GLU A CA 1
ATOM 3247 C C . GLU A 1 420 ? -3.160 -9.116 -20.069 1.00 96.00 420 GLU A C 1
ATOM 3249 O O . GLU A 1 420 ? -2.854 -10.032 -20.832 1.00 96.00 420 GLU A O 1
ATOM 3254 N N . GLY A 1 421 ? -4.330 -9.116 -19.419 1.00 96.12 421 GLY A N 1
ATOM 3255 C CA . GLY A 1 421 ? -5.352 -10.158 -19.567 1.00 96.12 421 GLY A CA 1
ATOM 3256 C C . GLY A 1 421 ? -5.164 -11.383 -18.665 1.00 96.12 421 GLY A C 1
ATOM 3257 O O . GLY A 1 421 ? -5.899 -12.355 -18.810 1.00 96.12 421 GLY A O 1
ATOM 3258 N N . MET A 1 422 ? -4.223 -11.331 -17.721 1.00 97.81 422 MET A N 1
ATOM 3259 C CA . MET A 1 422 ? -3.957 -12.358 -16.705 1.00 97.81 422 MET A CA 1
ATOM 3260 C C . MET A 1 422 ? -4.780 -12.062 -15.438 1.00 97.81 422 MET A C 1
ATOM 3262 O O . MET A 1 422 ? -4.261 -11.669 -14.391 1.00 97.81 422 MET A O 1
ATOM 3266 N N . LEU A 1 423 ? -6.110 -12.112 -15.578 1.00 97.50 423 LEU A N 1
ATOM 3267 C CA . LEU A 1 423 ? -7.049 -11.651 -14.548 1.00 97.50 423 LEU A CA 1
ATOM 3268 C C . LEU A 1 423 ? -6.939 -12.470 -13.254 1.00 97.50 423 LEU A C 1
ATOM 3270 O O . LEU A 1 423 ? -6.903 -11.891 -12.165 1.00 97.50 423 LEU A O 1
ATOM 3274 N N . ASP A 1 424 ? -6.868 -13.795 -13.384 1.00 98.12 424 ASP A N 1
ATOM 3275 C CA . ASP A 1 424 ? -6.811 -14.717 -12.251 1.00 98.12 424 ASP A CA 1
ATOM 3276 C C . ASP A 1 424 ? -5.482 -14.576 -11.505 1.00 98.12 424 ASP A C 1
ATOM 3278 O O . ASP A 1 424 ? -5.466 -14.497 -10.278 1.00 98.12 424 ASP A O 1
ATOM 3282 N N . GLU A 1 425 ? -4.368 -14.445 -12.226 1.00 98.69 425 GLU A N 1
ATOM 3283 C CA . GLU A 1 425 ? -3.042 -14.213 -11.654 1.00 98.69 425 GLU A CA 1
ATOM 3284 C C . GLU A 1 425 ? -2.981 -12.882 -10.894 1.00 98.69 425 GLU A C 1
ATOM 3286 O O . GLU A 1 425 ? -2.445 -12.814 -9.781 1.00 98.69 425 GLU A O 1
ATOM 3291 N N . GLY A 1 426 ? -3.591 -11.834 -11.458 1.00 98.50 426 GLY A N 1
ATOM 3292 C CA . GLY A 1 426 ? -3.720 -10.527 -10.822 1.00 98.50 426 GLY A CA 1
ATOM 3293 C C . GLY A 1 426 ? -4.492 -10.584 -9.506 1.00 98.50 426 GLY A C 1
ATOM 3294 O O . GLY A 1 426 ? -3.980 -10.164 -8.464 1.00 98.50 426 GLY A O 1
ATOM 3295 N N . PHE A 1 427 ? -5.705 -11.143 -9.521 1.00 98.38 427 PHE A N 1
ATOM 3296 C CA . PHE A 1 427 ? -6.513 -11.251 -8.305 1.00 98.38 427 PHE A CA 1
ATOM 3297 C C . PHE A 1 427 ? -5.928 -12.227 -7.289 1.00 98.38 427 PHE A C 1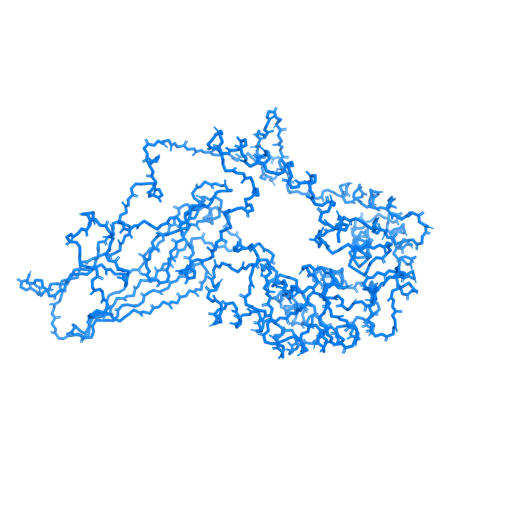
ATOM 3299 O O . PHE A 1 427 ? -5.967 -11.925 -6.100 1.00 98.38 427 PHE A O 1
ATOM 3306 N N . ARG A 1 428 ? -5.320 -13.334 -7.724 1.00 98.50 428 ARG A N 1
ATOM 3307 C CA . ARG A 1 428 ? -4.652 -14.282 -6.826 1.00 98.50 428 ARG A CA 1
ATOM 3308 C C . ARG A 1 428 ? -3.475 -13.638 -6.095 1.00 98.50 428 ARG A C 1
ATOM 3310 O O . ARG A 1 428 ? -3.335 -13.810 -4.887 1.00 98.50 428 ARG A O 1
ATOM 3317 N N . THR A 1 429 ? -2.667 -12.850 -6.805 1.00 98.75 429 THR A N 1
ATOM 3318 C CA . THR A 1 429 ? -1.543 -12.110 -6.205 1.00 98.75 429 THR A CA 1
ATOM 3319 C C . THR A 1 429 ? -2.040 -11.113 -5.153 1.00 98.75 429 THR A C 1
ATOM 3321 O O . THR A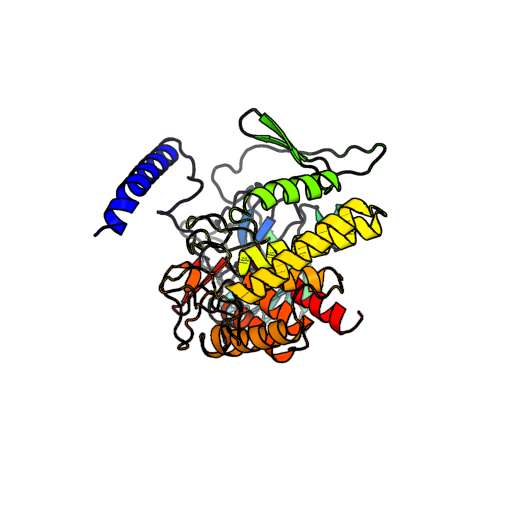 1 429 ? -1.511 -11.063 -4.043 1.00 98.75 429 THR A O 1
ATOM 3324 N N . ALA A 1 430 ? -3.090 -10.349 -5.469 1.00 98.50 430 ALA A N 1
ATOM 3325 C CA . ALA A 1 430 ? -3.683 -9.378 -4.551 1.00 98.50 430 ALA A CA 1
ATOM 3326 C C . ALA A 1 430 ? -4.403 -10.028 -3.354 1.00 98.50 430 ALA A C 1
ATOM 3328 O O . ALA A 1 430 ? -4.351 -9.501 -2.241 1.00 98.50 430 ALA A O 1
ATOM 3329 N N . GLU A 1 431 ? -5.051 -11.175 -3.569 1.00 98.12 431 GLU A N 1
ATOM 3330 C CA . GLU A 1 431 ? -5.720 -11.961 -2.531 1.00 98.12 431 GLU A CA 1
ATOM 3331 C C . GLU A 1 431 ? -4.732 -12.403 -1.448 1.00 98.12 431 GLU A C 1
ATOM 3333 O O . GLU A 1 431 ? -5.052 -12.289 -0.266 1.00 98.12 431 GLU A O 1
ATOM 3338 N N . GLY A 1 432 ? -3.520 -12.831 -1.819 1.00 97.81 432 GLY A N 1
ATOM 3339 C CA . GLY A 1 432 ? -2.481 -13.174 -0.845 1.00 97.81 432 GLY A CA 1
ATOM 3340 C C . GLY A 1 432 ? -2.138 -12.001 0.082 1.00 97.81 432 GLY A C 1
ATOM 3341 O O . GLY A 1 432 ? -2.144 -12.134 1.303 1.00 97.81 432 GLY A O 1
ATOM 3342 N N . ILE A 1 433 ? -1.952 -10.806 -0.486 1.00 97.44 433 ILE A N 1
ATOM 3343 C CA . ILE A 1 433 ? -1.687 -9.581 0.289 1.00 97.44 433 ILE A CA 1
ATOM 3344 C C . ILE A 1 433 ? -2.858 -9.268 1.233 1.00 97.44 433 ILE A C 1
ATOM 3346 O O . ILE A 1 433 ? -2.656 -8.944 2.411 1.00 97.44 433 ILE A O 1
ATOM 3350 N N . TYR A 1 434 ? -4.088 -9.350 0.713 1.00 96.25 434 TYR A N 1
ATOM 3351 C CA . TYR A 1 434 ? -5.312 -9.101 1.471 1.00 96.25 434 TYR A CA 1
ATOM 3352 C C . TYR A 1 434 ? -5.448 -10.079 2.640 1.00 96.25 434 TYR A C 1
ATOM 3354 O O . TYR A 1 434 ? -5.606 -9.642 3.781 1.00 96.25 434 TYR A O 1
ATOM 3362 N N . ASN A 1 435 ? -5.311 -11.380 2.386 1.00 95.06 435 ASN A N 1
ATOM 3363 C CA . ASN A 1 435 ? -5.486 -12.405 3.404 1.00 95.06 435 ASN A CA 1
ATOM 3364 C C . ASN A 1 435 ? -4.429 -12.304 4.503 1.00 95.06 435 ASN A C 1
ATOM 3366 O O . ASN A 1 435 ? -4.783 -12.241 5.686 1.00 95.06 435 ASN A O 1
ATOM 3370 N N . THR A 1 436 ? -3.155 -12.163 4.131 1.00 94.81 436 THR A N 1
ATOM 3371 C CA . THR A 1 436 ? -2.085 -11.991 5.115 1.00 94.81 436 THR A CA 1
ATOM 3372 C C . THR A 1 436 ? -2.294 -10.735 5.964 1.00 94.81 436 THR A C 1
ATOM 3374 O O . THR A 1 436 ? -2.141 -10.767 7.188 1.00 94.81 436 THR A O 1
ATOM 3377 N N . THR A 1 437 ? -2.704 -9.615 5.363 1.00 94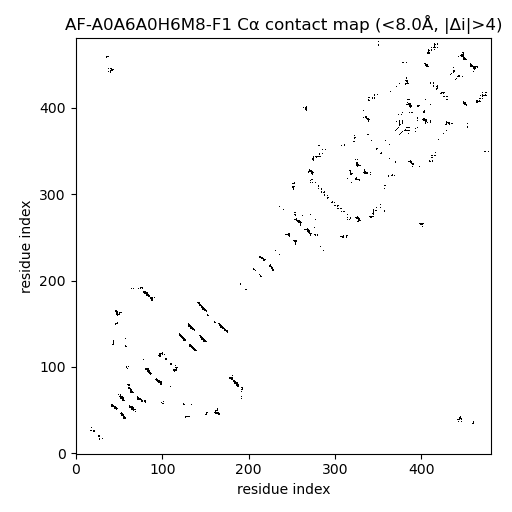.19 437 THR A N 1
ATOM 3378 C CA . THR A 1 437 ? -2.878 -8.355 6.106 1.00 94.19 437 THR A CA 1
ATOM 3379 C C . THR A 1 437 ? -4.110 -8.370 7.016 1.00 94.19 437 THR A C 1
ATOM 3381 O O . THR A 1 437 ? -4.035 -7.946 8.173 1.00 94.19 437 THR A O 1
ATOM 3384 N N . TYR A 1 438 ? -5.254 -8.831 6.503 1.00 91.88 438 TYR A N 1
ATOM 3385 C CA . TYR A 1 438 ? -6.544 -8.710 7.186 1.00 91.88 438 TYR A CA 1
ATOM 3386 C C . TYR A 1 438 ? -6.880 -9.898 8.093 1.00 91.88 438 TYR A C 1
ATOM 3388 O O . TYR A 1 438 ? -7.573 -9.687 9.091 1.00 91.88 438 TYR A O 1
ATOM 3396 N N . TYR A 1 439 ? -6.390 -11.107 7.797 1.00 90.69 439 TYR A N 1
ATOM 3397 C CA . TYR A 1 439 ? -6.747 -12.320 8.546 1.00 90.69 439 TYR A CA 1
ATOM 3398 C C . TYR A 1 439 ? -5.586 -12.950 9.321 1.00 90.69 439 TYR A C 1
ATOM 3400 O O . TYR A 1 439 ? -5.832 -13.523 10.380 1.00 90.69 439 TYR A O 1
ATOM 3408 N N . GLU A 1 440 ? -4.340 -12.824 8.857 1.00 91.44 440 GLU A N 1
ATOM 3409 C CA . GLU A 1 440 ? -3.205 -13.522 9.489 1.00 91.44 440 GLU A CA 1
ATOM 3410 C C . GLU A 1 440 ? -2.405 -12.627 10.445 1.00 91.44 440 GLU A C 1
ATOM 3412 O O . GLU A 1 440 ? -2.074 -13.036 11.557 1.00 91.44 440 GLU A O 1
ATOM 3417 N N . THR A 1 441 ? -2.109 -11.389 10.042 1.00 91.12 441 THR A N 1
ATOM 3418 C CA . THR A 1 441 ? -1.190 -10.500 10.785 1.00 91.12 441 THR A CA 1
ATOM 3419 C C . THR A 1 441 ? -1.897 -9.468 11.667 1.00 91.12 441 THR A C 1
ATOM 3421 O O . THR A 1 441 ? -1.293 -8.906 12.584 1.00 91.12 441 THR A O 1
ATOM 3424 N N . GLY A 1 442 ? -3.180 -9.189 11.408 1.00 90.12 442 GLY A N 1
ATOM 3425 C CA . GLY A 1 442 ? -3.937 -8.146 12.110 1.00 90.12 442 GLY A CA 1
ATOM 3426 C C . GLY A 1 442 ? -3.489 -6.716 11.775 1.00 90.12 442 GLY A C 1
ATOM 3427 O O . GLY A 1 442 ? -3.806 -5.788 12.521 1.00 90.12 442 GLY A O 1
ATOM 3428 N N . LEU A 1 443 ? -2.774 -6.527 10.661 1.00 94.50 443 LEU A N 1
ATOM 3429 C CA . LEU A 1 443 ? -2.241 -5.238 10.197 1.00 94.50 443 LEU A CA 1
ATOM 3430 C C . LEU A 1 443 ? -3.255 -4.428 9.370 1.00 94.50 443 LEU A C 1
ATOM 3432 O O . LEU A 1 443 ? -2.898 -3.456 8.698 1.00 94.50 443 LEU A O 1
ATOM 3436 N N . ALA A 1 444 ? -4.538 -4.795 9.425 1.00 92.81 444 ALA A N 1
ATOM 3437 C CA . ALA A 1 444 ? -5.615 -3.999 8.854 1.00 92.81 444 ALA A CA 1
ATOM 3438 C C . ALA A 1 444 ? -5.540 -2.543 9.357 1.00 92.81 444 ALA A C 1
ATOM 3440 O O . ALA A 1 444 ? -5.354 -2.283 10.547 1.00 92.81 444 ALA A O 1
ATOM 3441 N N . TYR A 1 445 ? -5.701 -1.585 8.436 1.00 93.44 445 TYR A N 1
ATOM 3442 C CA . TYR A 1 445 ? -5.564 -0.138 8.684 1.00 93.44 445 TYR A CA 1
ATOM 3443 C C . TYR A 1 445 ? -4.155 0.333 9.086 1.00 93.44 445 TYR A C 1
ATOM 3445 O O . TYR A 1 445 ? -4.002 1.480 9.520 1.00 93.44 445 TYR A O 1
ATOM 3453 N N . ASP A 1 446 ? -3.141 -0.523 8.951 1.00 93.06 446 ASP A N 1
ATOM 3454 C CA . ASP A 1 446 ? -1.743 -0.245 9.303 1.00 93.06 446 ASP A CA 1
ATOM 3455 C C . ASP A 1 446 ? -0.760 -0.993 8.384 1.00 93.06 446 ASP A C 1
ATOM 3457 O O . ASP A 1 446 ? 0.354 -1.323 8.790 1.00 93.06 446 ASP A O 1
ATOM 3461 N N . MET A 1 447 ? -1.189 -1.273 7.146 1.00 95.25 447 MET A N 1
ATOM 3462 C CA . MET A 1 447 ? -0.447 -2.095 6.188 1.00 95.25 447 MET A CA 1
ATOM 3463 C C . MET A 1 447 ? 0.996 -1.576 6.024 1.00 95.25 447 MET A C 1
ATOM 3465 O O . MET A 1 447 ? 1.189 -0.364 5.861 1.00 95.25 447 MET A O 1
ATOM 3469 N N . PRO A 1 448 ? 2.007 -2.456 6.122 1.00 96.19 448 PRO A N 1
ATOM 3470 C CA . PRO A 1 448 ? 3.405 -2.050 6.129 1.00 96.19 448 PRO A CA 1
ATOM 3471 C C . PRO A 1 448 ? 3.978 -1.862 4.719 1.00 96.19 448 PRO A C 1
ATOM 3473 O O . PRO A 1 448 ? 3.358 -2.244 3.728 1.00 96.19 448 PRO A O 1
ATOM 3476 N N . GLU A 1 449 ? 5.195 -1.319 4.639 1.00 96.81 449 GLU A N 1
ATOM 3477 C CA . GLU A 1 449 ? 6.002 -1.343 3.409 1.00 96.81 449 GLU A CA 1
ATOM 3478 C C . GLU A 1 449 ? 6.368 -2.771 3.014 1.00 96.81 449 GLU A C 1
ATOM 3480 O O . GLU A 1 449 ? 6.373 -3.096 1.833 1.00 96.81 449 GLU A O 1
ATOM 3485 N N . ALA A 1 450 ? 6.693 -3.616 3.997 1.00 97.31 450 ALA A N 1
ATOM 3486 C CA . ALA A 1 450 ? 7.198 -4.956 3.744 1.00 97.31 450 ALA A CA 1
ATOM 3487 C C . ALA A 1 450 ? 6.652 -5.990 4.729 1.00 97.31 450 ALA A C 1
ATOM 3489 O O . ALA A 1 450 ? 6.505 -5.707 5.925 1.00 97.31 450 ALA A O 1
ATOM 3490 N N . LEU A 1 451 ? 6.428 -7.202 4.222 1.00 96.38 451 LEU A N 1
ATOM 3491 C CA . LEU A 1 451 ? 6.141 -8.414 4.982 1.00 96.38 451 LEU A CA 1
ATOM 3492 C C . LEU A 1 451 ? 7.147 -9.515 4.622 1.00 96.38 451 LEU A C 1
ATOM 3494 O O . LEU A 1 451 ? 7.646 -9.574 3.500 1.00 96.38 451 LEU A O 1
ATOM 3498 N N . TYR A 1 452 ? 7.415 -10.405 5.573 1.00 94.75 452 TYR A N 1
ATOM 3499 C CA . TYR A 1 452 ? 8.346 -11.526 5.420 1.00 94.75 452 TYR A CA 1
ATOM 3500 C C . TYR A 1 452 ? 7.603 -12.848 5.584 1.00 94.75 452 TYR A C 1
ATOM 3502 O O . TYR A 1 452 ? 6.716 -12.941 6.431 1.00 94.75 452 TYR A O 1
ATOM 3510 N N . ALA A 1 453 ? 8.041 -13.905 4.893 1.00 92.88 453 ALA A N 1
ATOM 3511 C CA . ALA A 1 453 ? 7.493 -15.258 5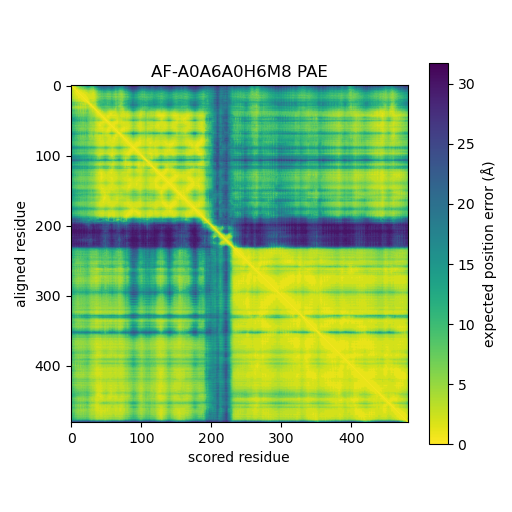.069 1.00 92.88 453 ALA A CA 1
ATOM 3512 C C . ALA A 1 453 ? 7.554 -15.760 6.528 1.00 92.88 453 ALA A C 1
ATOM 3514 O O . ALA A 1 453 ? 6.768 -16.605 6.942 1.00 92.88 453 ALA A O 1
ATOM 3515 N N . THR A 1 454 ? 8.470 -15.212 7.332 1.00 90.25 454 THR A N 1
ATOM 3516 C CA . THR A 1 454 ? 8.623 -15.512 8.765 1.00 90.25 454 THR A CA 1
ATOM 3517 C C . THR A 1 454 ? 7.642 -14.758 9.675 1.00 90.25 454 THR A C 1
ATOM 3519 O O . THR A 1 454 ? 7.721 -14.895 10.893 1.00 90.25 454 THR A O 1
ATOM 3522 N N . GLY A 1 455 ? 6.721 -13.962 9.119 1.00 87.75 455 GLY A N 1
ATOM 3523 C CA . GLY A 1 455 ? 5.704 -13.216 9.872 1.00 87.75 455 GLY A CA 1
ATOM 3524 C C . GLY A 1 455 ? 6.166 -11.858 10.415 1.00 87.75 455 GLY A C 1
ATOM 3525 O O . GLY A 1 455 ? 5.424 -11.197 11.140 1.00 87.75 455 GLY A O 1
ATOM 3526 N N . HIS A 1 456 ? 7.379 -11.418 10.073 1.00 91.56 456 HIS A N 1
ATOM 3527 C CA . HIS A 1 456 ? 7.867 -10.078 10.405 1.00 91.56 456 HIS A CA 1
ATOM 3528 C C . HIS A 1 456 ? 7.340 -9.018 9.425 1.00 91.56 456 HIS A C 1
ATOM 3530 O O . HIS A 1 456 ? 6.844 -9.337 8.343 1.00 91.56 456 HIS A O 1
ATOM 3536 N N . TYR A 1 457 ? 7.472 -7.743 9.797 1.00 94.31 457 TYR A N 1
ATOM 3537 C CA . TYR A 1 457 ? 7.085 -6.601 8.967 1.00 94.31 457 TYR A CA 1
ATOM 3538 C C . TYR A 1 457 ? 8.021 -5.405 9.159 1.00 94.31 457 TYR A C 1
ATOM 3540 O O . TYR A 1 457 ? 8.693 -5.286 10.187 1.00 94.31 457 TYR A O 1
ATOM 3548 N N . ARG A 1 458 ? 8.022 -4.479 8.192 1.00 94.00 458 ARG A N 1
ATOM 3549 C CA . ARG A 1 458 ? 8.789 -3.225 8.250 1.00 94.00 458 ARG A CA 1
ATOM 3550 C C . ARG A 1 458 ? 7.928 -2.025 7.861 1.00 94.00 458 ARG A C 1
ATOM 3552 O O . ARG A 1 458 ? 7.250 -2.054 6.843 1.00 94.00 458 ARG A O 1
ATOM 3559 N N . ALA A 1 459 ? 8.021 -0.958 8.659 1.00 92.00 459 ALA A N 1
ATOM 3560 C CA . ALA A 1 459 ? 7.369 0.339 8.443 1.00 92.00 459 ALA A CA 1
ATOM 3561 C C . ALA A 1 459 ? 5.838 0.254 8.266 1.00 92.00 459 ALA A C 1
ATOM 3563 O O . ALA A 1 459 ? 5.334 0.302 7.151 1.00 92.00 459 ALA A O 1
ATOM 3564 N N . VAL A 1 460 ? 5.102 0.138 9.376 1.00 93.12 460 VAL A N 1
ATOM 3565 C CA . VAL A 1 460 ? 3.624 0.115 9.400 1.00 93.12 460 VAL A CA 1
ATOM 3566 C C . VAL A 1 460 ? 2.996 1.447 8.978 1.00 93.12 460 VAL A C 1
ATOM 3568 O O . VAL A 1 460 ? 3.614 2.502 9.129 1.00 93.12 460 VAL A O 1
ATOM 3571 N N . GLY A 1 461 ? 1.756 1.397 8.480 1.00 90.31 461 GLY A N 1
ATOM 3572 C CA . GLY A 1 461 ? 1.006 2.585 8.059 1.00 90.31 461 GLY A CA 1
ATOM 3573 C C . GLY A 1 461 ? 1.608 3.262 6.825 1.00 90.31 461 GLY A C 1
ATOM 3574 O O . GLY A 1 461 ? 1.732 4.487 6.789 1.00 90.31 461 GLY A O 1
ATOM 3575 N N . TYR A 1 462 ? 2.031 2.461 5.845 1.00 94.81 462 TYR A N 1
ATOM 3576 C CA . TYR A 1 462 ? 2.839 2.919 4.719 1.00 94.81 462 TYR A CA 1
ATOM 3577 C C . TYR A 1 462 ? 2.008 3.383 3.517 1.00 94.81 462 TYR A C 1
ATOM 3579 O O . TYR A 1 462 ? 0.859 2.986 3.332 1.00 94.81 462 TYR A O 1
ATOM 3587 N N . MET A 1 463 ? 2.608 4.225 2.674 1.00 94.19 463 MET A N 1
ATOM 3588 C CA . MET A 1 463 ? 1.934 4.844 1.526 1.00 94.19 463 MET A CA 1
ATOM 3589 C C . MET A 1 463 ? 1.850 3.918 0.307 1.00 94.19 463 MET A C 1
ATOM 3591 O O . MET A 1 463 ? 0.830 3.897 -0.380 1.00 94.19 463 MET A O 1
ATOM 3595 N N . ARG A 1 464 ? 2.916 3.158 0.026 1.00 95.31 464 ARG A N 1
ATOM 3596 C CA . ARG A 1 464 ? 3.056 2.353 -1.200 1.00 95.31 464 ARG A CA 1
ATOM 3597 C C . ARG A 1 464 ? 1.876 1.407 -1.481 1.00 95.31 464 ARG A C 1
ATOM 3599 O O . ARG A 1 464 ? 1.486 1.329 -2.642 1.00 95.31 464 ARG A O 1
ATOM 3606 N N . PRO A 1 465 ? 1.249 0.746 -0.484 1.00 97.25 465 PRO A N 1
ATOM 3607 C CA . PRO A 1 465 ? 0.110 -0.139 -0.736 1.00 97.25 465 PRO A CA 1
ATOM 3608 C C . PRO A 1 465 ? -1.146 0.534 -1.312 1.00 97.25 465 PRO A C 1
ATOM 3610 O O . PRO A 1 465 ? -2.046 -0.156 -1.787 1.00 97.25 465 PRO A O 1
ATOM 3613 N N . LEU A 1 466 ? -1.212 1.873 -1.346 1.00 95.56 466 LEU A N 1
ATOM 3614 C CA . LEU A 1 466 ? -2.251 2.599 -2.089 1.00 95.56 466 LEU A CA 1
ATOM 3615 C C . LEU A 1 466 ? -2.216 2.312 -3.602 1.00 95.56 466 LEU A C 1
ATOM 3617 O O . LEU A 1 466 ? -3.201 2.583 -4.290 1.00 95.56 466 LEU A O 1
ATOM 3621 N N . SER A 1 467 ? -1.140 1.710 -4.120 1.00 95.94 467 SER A N 1
ATOM 3622 C CA . SER A 1 467 ? -1.064 1.207 -5.496 1.00 95.94 467 SER A CA 1
ATOM 3623 C C . SER A 1 467 ? -2.139 0.165 -5.837 1.00 95.94 467 SER A C 1
ATOM 3625 O O . SER A 1 467 ? -2.368 -0.067 -7.022 1.00 95.94 467 SER A O 1
ATOM 3627 N N . VAL A 1 468 ? -2.869 -0.398 -4.861 1.00 97.31 468 VAL A N 1
ATOM 3628 C CA . VAL A 1 468 ? -4.061 -1.237 -5.105 1.00 97.31 468 VAL A CA 1
ATOM 3629 C C . VAL A 1 468 ? -5.073 -0.569 -6.048 1.00 97.31 468 VAL A C 1
ATOM 3631 O O . VAL A 1 468 ? -5.705 -1.239 -6.862 1.00 97.31 468 VAL A O 1
ATOM 3634 N N . TRP A 1 469 ? -5.175 0.766 -6.036 1.00 95.38 469 TRP A N 1
ATOM 3635 C CA . TRP A 1 469 ? -6.040 1.514 -6.957 1.00 95.38 469 TRP A CA 1
ATOM 3636 C C . TRP A 1 469 ? -5.621 1.398 -8.429 1.00 95.38 469 TRP A C 1
ATOM 3638 O O . TRP A 1 469 ? -6.456 1.553 -9.322 1.00 95.38 469 TRP A O 1
ATOM 3648 N N . SER A 1 470 ? -4.360 1.063 -8.705 1.00 95.00 470 SER A N 1
ATOM 3649 C CA . SER A 1 470 ? -3.904 0.779 -10.067 1.00 95.00 470 SER A CA 1
ATOM 3650 C C . SER A 1 470 ? -4.562 -0.481 -10.643 1.00 95.00 470 SER A C 1
ATOM 3652 O O . SER A 1 470 ? -4.799 -0.530 -11.847 1.00 95.00 470 SER A O 1
ATOM 3654 N N . MET A 1 471 ? -4.976 -1.443 -9.804 1.00 97.56 471 MET A N 1
ATOM 3655 C CA . MET A 1 471 ? -5.757 -2.603 -10.253 1.00 97.56 471 MET A CA 1
ATOM 3656 C C . MET A 1 471 ? -7.131 -2.185 -10.776 1.00 97.56 471 MET A C 1
ATOM 3658 O O . MET A 1 471 ? -7.586 -2.706 -11.791 1.00 97.56 471 MET A O 1
ATOM 3662 N N . TYR A 1 472 ? -7.781 -1.216 -10.120 1.00 94.06 472 TYR A N 1
ATOM 3663 C CA . TYR A 1 472 ? -9.046 -0.662 -10.606 1.00 94.06 472 TYR A CA 1
ATOM 3664 C C . TYR A 1 472 ? -8.857 0.019 -11.965 1.00 94.06 472 TYR A C 1
ATOM 3666 O O . TYR A 1 472 ? -9.620 -0.242 -12.892 1.00 94.06 472 TYR A O 1
ATOM 3674 N N . ARG A 1 473 ? -7.790 0.817 -12.126 1.00 92.56 473 ARG A N 1
ATOM 3675 C CA . ARG A 1 473 ? -7.446 1.430 -13.419 1.00 92.56 473 ARG A CA 1
ATOM 3676 C C . ARG A 1 473 ? -7.194 0.378 -14.502 1.00 92.56 473 ARG A C 1
ATOM 3678 O O . ARG A 1 473 ? -7.745 0.509 -15.593 1.00 92.56 473 ARG A O 1
ATOM 3685 N N . ALA A 1 474 ? -6.407 -0.655 -14.201 1.00 94.00 474 ALA A N 1
ATOM 3686 C CA . ALA A 1 474 ? -6.137 -1.767 -15.111 1.00 94.00 474 ALA A CA 1
ATOM 3687 C C . ALA A 1 474 ? -7.434 -2.458 -15.546 1.00 94.00 474 ALA A C 1
ATOM 3689 O O . ALA A 1 474 ? -7.675 -2.646 -16.737 1.00 94.00 474 ALA A O 1
ATOM 3690 N N . TRP A 1 475 ? -8.304 -2.767 -14.583 1.00 92.75 475 TRP A N 1
ATOM 3691 C CA . TRP A 1 475 ? -9.595 -3.389 -14.844 1.00 92.75 475 TRP A CA 1
ATOM 3692 C C . TRP A 1 475 ? -10.496 -2.508 -15.716 1.00 92.75 475 TRP A C 1
ATOM 3694 O O . TRP A 1 475 ? -11.092 -3.017 -16.664 1.00 92.75 475 TRP A O 1
ATOM 3704 N N . CYS A 1 476 ? -10.566 -1.198 -15.458 1.00 91.38 476 CYS A N 1
ATOM 3705 C CA . CYS A 1 476 ? -11.328 -0.265 -16.291 1.00 91.38 476 CYS A CA 1
ATOM 3706 C C . CYS A 1 476 ? -10.819 -0.237 -17.737 1.00 91.38 476 CYS A C 1
ATOM 3708 O O . CYS A 1 476 ? -11.614 -0.377 -18.664 1.00 91.38 476 CYS A O 1
ATOM 3710 N N . LEU A 1 477 ? -9.498 -0.135 -17.929 1.00 89.56 477 LEU A N 1
ATOM 3711 C CA . LEU A 1 477 ? -8.879 -0.116 -19.258 1.00 89.56 477 LEU A CA 1
ATOM 3712 C C . LEU A 1 477 ? -9.150 -1.400 -20.052 1.00 89.56 477 LEU A C 1
ATOM 3714 O O . LEU A 1 477 ? -9.408 -1.333 -21.248 1.00 89.56 477 LEU A O 1
ATOM 3718 N N . VAL A 1 478 ? -9.126 -2.564 -19.399 1.00 90.06 478 VAL A N 1
ATOM 3719 C CA . VAL A 1 478 ? -9.404 -3.856 -20.054 1.00 90.06 478 VAL A CA 1
ATOM 3720 C C . VAL A 1 478 ? -10.889 -4.027 -20.387 1.00 90.06 478 VAL A C 1
ATOM 3722 O O . VAL A 1 478 ? -11.228 -4.670 -21.376 1.00 90.06 478 VAL A O 1
ATOM 3725 N N . ASN A 1 479 ? -11.783 -3.438 -19.588 1.00 87.00 479 ASN A N 1
ATOM 3726 C CA . ASN A 1 479 ? -13.233 -3.577 -19.747 1.00 87.00 479 ASN A CA 1
ATOM 3727 C C . ASN A 1 479 ? -13.904 -2.383 -20.453 1.00 87.00 479 ASN A C 1
ATOM 3729 O O . ASN A 1 479 ? -15.133 -2.332 -20.485 1.00 87.00 479 ASN A O 1
ATOM 3733 N N . ASN A 1 480 ? -13.132 -1.441 -21.014 1.00 72.44 480 ASN A N 1
ATOM 3734 C CA . ASN A 1 480 ? -13.624 -0.203 -21.637 1.00 72.44 480 ASN A CA 1
ATOM 3735 C C . ASN A 1 480 ? -14.590 0.597 -20.734 1.00 72.44 480 ASN A C 1
ATOM 3737 O O . ASN A 1 480 ? -15.645 1.043 -21.192 1.00 72.44 480 ASN A O 1
ATOM 3741 N N . LYS A 1 481 ? -14.254 0.732 -19.445 1.00 52.28 481 LYS A N 1
ATOM 3742 C CA . LYS A 1 481 ? -15.043 1.471 -18.444 1.00 52.28 481 LYS A CA 1
ATOM 3743 C C . LYS A 1 481 ? -14.416 2.788 -18.024 1.00 52.28 481 LYS A C 1
ATOM 3745 O O . LYS A 1 481 ? -13.167 2.867 -17.980 1.00 52.28 481 LYS A O 1
#

Solvent-accessible surface area (backbone atoms only — not comparable to full-atom values): 26177 Å² total; per-residue (Å²): 116,66,70,63,60,64,44,46,58,60,47,54,54,48,50,54,52,47,53,54,24,53,78,65,77,40,81,52,95,76,52,92,86,67,71,84,74,84,81,61,46,57,32,56,56,31,31,12,60,93,48,26,35,39,26,28,21,62,56,52,43,36,26,46,31,24,71,47,89,98,46,77,43,78,48,68,30,85,64,30,38,47,34,43,36,35,21,41,75,88,64,51,77,76,46,66,32,30,68,27,71,52,75,74,62,83,74,79,59,76,64,89,59,44,37,73,22,68,82,61,40,50,77,49,63,49,71,57,81,55,28,30,38,39,38,38,40,26,72,94,64,39,33,37,38,37,40,39,37,38,24,45,69,48,92,97,42,70,74,63,16,36,37,76,41,65,46,80,47,77,46,78,47,75,74,45,98,64,67,68,45,79,46,80,44,79,43,73,62,71,61,76,68,62,93,73,52,83,73,92,88,89,91,91,82,87,71,88,61,106,62,89,61,78,68,51,81,43,74,62,95,88,43,82,45,73,52,73,93,72,84,54,70,67,55,57,50,52,49,52,61,58,52,53,65,36,30,80,86,70,56,53,47,39,48,39,84,59,44,68,82,57,93,55,55,76,49,63,42,36,39,46,22,24,44,65,32,27,40,49,46,31,52,28,53,50,49,20,51,52,21,54,78,69,70,35,63,68,58,20,51,52,27,49,52,45,34,55,40,20,47,56,40,49,52,70,61,24,49,74,86,51,41,51,22,38,21,55,45,100,50,100,63,22,64,23,43,42,51,52,36,52,49,11,55,42,55,37,64,65,71,69,56,83,72,84,75,61,62,65,72,55,53,55,40,25,50,52,47,37,45,57,41,18,16,41,58,33,74,73,25,46,53,13,29,27,32,19,19,33,86,91,58,47,71,27,73,90,30,75,59,26,48,20,21,31,49,20,57,25,21,42,41,18,14,38,31,31,54,74,71,36,50,66,63,11,50,43,30,40,46,6,37,49,45,38,33,60,72,72,67,37,32,46,85,31,47,36,49,26,38,37,95,87,73,51,73,43,61,63,61,39,71,58,46,65,32,47,57,47,32,55,51,16,49,25,66,70,67,78,99

Secondary structure (DSSP, 8-state):
-HHHHHHHHHHHHHHHHHHHHHHTT---SS-SSSPPPP-S---S-BS-SSS-EEEE-TTS-EEEEE-STT--EEEE-TT-EEEEEEEETTS-EEEEEES--PPPPSSSTTTTS---GGGT-EEEEEEETTEEEEEEEEGGGTEEEEEEEE----TT-HHHHT----EEEEEEEE-SSS-EEEEEEEE--STTSSTTTT----------SSS----EEEEETTEEEEE-----HHHHHHHHHHHGGG--SSSSS--EESSS-SSSTTS--EESBHHHHHHHHHHHHHHHHHHHHTT-HHHHHHHHHHHHHHHHHHHHHTB-SSSB-SBSS-STTTT-EETTTTHHHHHHHHHT-----S-HHHHHHHHHHHIIIIIISSGGGTS--BSEE-TTSSB--SSTTTT-B-HHHHHHHHHHHHHTT-HHHHHHHHHHHHHIIIIIS--TT---SEE-TTS-EESSS-SGGGGHHHHHHHHHHHTT-

Foldseek 3Di:
DVVVVVVPVVVVVVVVVCVVCVVVVHDDPDDPPDDDDDPLFWAQWAAFPPQWIWTAGQQGWTAFTGRDPPDTGGDTAPQFFKWKWKAFPVRHTPDIATSGCDDDDPDDPPPVHHNNLVVFWDWDKDHDPPKIWIWTQRPVQQKIKIWIKGQPCDPPDDPRRHGGDIDTDIDMDGPDPGDMDMDMDGGDDQDNNDPVSPDDDDDDDADDDPDHWDWDWDQDPNDIDIDTPDCDLVNLVVVLVVQVVQPPVVQLFGFFPQAQPDPLRFPGAGTGFLQRLLQNLLSLLVQLVVCVVVVNVVSNVVSVVSLVSSQVVQCVQFDPPQAGFRYRDPDDRRNWLFLNSNVSVLVCLLVPNPDCSDDLVRLVRSLVVQLVQQQCLQVNNQAAGQGTAHPVRHQDPPGPRSQWDFLLSRLSSLLSCLLSVVPVSSVSRNNSNVCCCVPNLSLVCFRARTAGSVNDGHHTNDDSNVNNVSSVSSNCVVVVD

Sequence (481 aa):
MGMVMEMLLPGVRYLKHFISSILKSKKPFIDLFRLVSSKCMYGVPLGGIGCGTIGRGFRGEFCRFQMTPGNVDFNTAAADQFILTVRSEAGKTLLQKVLSPSSRPKGRKLSAWDWQCNSEIQGRYCGLYPRSWTVYDIPRLQLRLILRQVSPVIPGEYKDSCLPVGVFVWTVENSSSQALQVSICNTFKNGTGGPDDVKGSCWSETRCGDSDAVMLHHTYRGADVTYCLAAPRQTCVAVMESSSKFDTDGDGLIENSGTADQTFDTWVMHGPSAYCCSLWLAALGAMEELADVLGCGEERTKYAQMLTKAQTSMEKKLWNGSYYNFDSCDHPHHLTIMSDQLVGHWYLSLSGNNKEVFKKAHVVTALKTMYEQNVMKFCNGNMGAVNGMKPDGEVDCHTVQSQEMWPGTAFALAATFIKEGMLDEGFRTAEGIYNTTYYETGLAYDMPEALYATGHYRAVGYMRPLSVWSMYRAWCLVNNK

Radius of gyration: 27.18 Å; Cα contacts (8 Å, |Δi|>4): 873; chains: 1; bounding box: 77×57×74 Å

Nearest PDB structures (foldseek):
  7w2t-assembly2_B  TM=8.599E-01  e=1.485E-33  Thermoanaerobacterium xylanolyticum LX-11
  5o0s-assembly1_A  TM=8.635E-01  e=2.533E-33  Thermoanaerobacterium xylanolyticum LX-11
  7w2t-assembly1_A  TM=8.613E-01  e=1.130E-32  Thermoanaerobacterium xylanolyticum LX-11
  5npf-assembly1_A  TM=8.512E-01  e=2.957E-32  Thermoanaerobacterium xylanolyticum
  5fjs-assembly1_B  TM=7.718E-01  e=9.470E-30  Thermoanaerobacterium xylanolyticum LX-11